Protein AF-0000000087536241 (afdb_homodimer)

Sequence (682 aa):
MSLKEIAHRAGTSVSTVSRVLNQPDYKCKNPELEARIWAAAQEISYTPNTAAQTLKSGVHQIKTTPLTFDIFLTRFPSLSQDLFFSELFESLKKELLRQQCVPGKFLTLPEVTSILKEKSSFSVTDTHADGIILLGKCPAELISTLQNHYHNIVGIDRNPTNFDYDEVICSGTTAAVTAMNYLISLGHKKIAYIGDCSYEARYIGYYQSLISHNLPLDYSNIYPTSQTREEGMKTMELILQREKLPSAIFCANDSTALGVFDCLQRHRKKGYIPSVISIDNILESEQTKPMLTTIDIPKKEMAHHAVNLLLDRIHNQHSNAVRIELPCRLIVRESCSYCGRMSLKEIAHRAGTSVSTVSRVLNQPDYKCKNPELEARIWAAAQEISYTPNTAAQTLKSGVHQIKTTPLTFDIFLTRFPSLSQDLFFSELFESLKKELLRQQCVPGKFLTLPEVTSILKEKSSFSVTDTHADGIILLGKCPAELISTLQNHYHNIVGIDRNPTNFDYDEVICSGTTAAVTAMNYLISLGHKKIAYIGDCSYEARYIGYYQSLISHNLPLDYSNIYPTSQTREEGMKTMELILQREKLPSAIFCANDSTALGVFDCLQRHRKKGYIPSVISIDNILESEQTKPMLTTIDIPKKEMAHHAVNLLLDRIHNQHSNAVRIELPCRLIVRESCSYCGR

Radius of gyration: 28.72 Å; Cα contacts (8 Å, |Δi|>4): 1240; chains: 2; bounding box: 75×73×57 Å

pLDDT: mean 86.17, std 17.1, range [31.58, 98.94]

Nearest PDB structures (foldseek):
  1dbq-assembly1_B  TM=7.922E-01  e=1.367E-19  Escherichia coli
  4rk1-assembly2_D  TM=8.302E-01  e=1.448E-18  Enterococcus faecium DO
  1jhz-assembly1_B  TM=7.918E-01  e=3.953E-19  Escherichia coli
  3jvd-assembly1_B  TM=7.959E-01  e=7.971E-14  Corynebacterium glutamicum
  3jy6-assembly1_B  TM=7.713E-01  e=1.131E-10  Levilactobacillus brevis ATCC 367

Secondary structure (DSSP, 8-state):
-HHHHHHHHHTS-HHHHHHHHH-TT---S-HHHHHHHHHHHHHTT--TTHHHHSSS--S--------EEEEEE-S-SSGGG-HHHHHHHHHHHHHHHHTT-EEEEEEEHHHHHHHHHS-S---TTS---SEEEEESPPPHHHHHHHHHH-SSEEEEESS--SSSSEEEE--HHHHHHHHHHHHHHTT---EEEEE--SS-HHHHHHHHHHHHTT----GGGEEE----HHHHHHHHHHHHTSSSPPSEEEESSHHHHHHHHHHHHHS--TT---EEEEEE--GGGGTSSSPPEEEEP-HHHHHHHHHHHHHHHHTTS--S--EEE---EEE--SS------/-HHHHHHHHHTS-HHHHHHHHH-TT---S-HHHHHHHHHHHHHTT--TTHHHHTTT--S--------EEEEEE-S-SSGGG-HHHHHHHHHHHHHHHHTT-EEEEEEEHHHHHHHHHS-S---TTS---SEEEEESPPPHHHHHHHHHH-SSEEEEESS--SSSSEEEE--HHHHHHHHHHHHHHTT---EEEEE--SS-HHHHHHHHHHHHTT----GGGEEE----HHHHHHHHHHHHTSSS--SEEEESSHHHHHHHHHHHHHS--TT---EEEEEE--GGGGTSSSPPEEEEP-HHHHHHHHHHHHHHHHTTS--S--EEE---EEE--SS------

Foldseek 3Di:
DQLVQLCVQLVHDSVLLCCLLPPPPDDDPDPSSSVSSLVSCLVVLDANPPPPVPPDDPPPPPPPRAAEEEEEEAQDPDCVQAVLSVVLVVLLCSLCNVVSHHYDHYHYNVRLVVVVVVVDPVPPPPPQGQYYEYEEDHDPVCLVVRVVRHVFYEYEYQQDDPQSAAYEHAHLLQQLLVQLVVQVVLPFQQEAEEEACPSGNNVVNPVVNCVVVVHDDDVVRYHYDSQGLCVLLVVLVVQVPDPDHGQAYEYAAVRSVNSNLVNCVVDPDPPRQHQYEYEDPRPCQCVGVQRHWYKHDPSNVSSNVRVVSRVCVSVVVDDGHYYHYDYIGTDDTDRDHRPDD/DQLVQLCVQLVHDSVLLLCLLPPPPDDDPDPSSSVSSLVSCLVVLDANPPPPVPPDDPPPPPPPRAAEEEEEEAQDPDCVQAVLSVVLVVLLCSLCNVVSHHYDHYHYNVRLVVVVVVVDPVPPPPPQGQYYEYEEDHDPVCLVVRVVRHVFYEYEYQQDDPQSAAYEHAHLLQQLLVQLVVQVVLPFQQEAEEEACPSGNNVVNPVVNCVVVVHDDDVVRYHYDSQGLCVLLVVLVVQVPDPDHGQAYEYAAVRSVNSNLVNCVVDPDPPRQHQYEYEDPRPCQCVGVQRHWYKHDPSNVSSNVRVVSRVCVSVVVDDTHYYHYDYIGTDDTDRDHRPDD

InterPro domains:
  IPR000843 LacI-type HTH domain [PF00356] (2-49)
  IPR000843 LacI-type HTH domain [PS50932] (1-57)
  IPR000843 LacI-type HTH domain [SM00354] (1-70)
  IPR000843 LacI-type HTH domain [cd01392] (4-57)
  IPR010982 Lambda repressor-like, DNA-binding domain superfamily [G3DSA:1.10.260.40] (1-62)
  IPR010982 Lambda repressor-like, DNA-binding domain superfamily [SSF47413] (2-57)
  IPR028082 Periplasmic binding protein-like I [SSF53822] (124-337)
  IPR046335 Transcriptional regulator LacI/GalR-like, sensor domain [PF13377] (181-336)

Solvent-accessible surface area (backbone atoms only — not comparable to full-atom values): 36572 Å² total; per-residue (Å²): 115,64,55,56,51,28,11,63,71,42,71,48,54,48,68,58,44,48,36,62,72,68,30,90,83,52,79,68,94,45,66,68,55,50,52,37,38,52,50,34,27,58,74,67,68,63,48,77,73,59,67,74,69,57,70,71,63,84,64,80,67,76,75,72,74,66,51,29,33,25,37,35,34,43,79,42,86,49,52,83,58,35,60,59,53,41,52,35,49,52,34,33,53,53,40,33,46,74,70,46,32,40,82,51,55,80,41,28,43,70,56,50,53,51,53,60,65,45,78,61,72,79,39,85,79,56,82,69,53,67,23,37,38,33,44,38,60,66,57,74,85,48,49,63,59,46,53,74,73,34,90,33,51,28,32,40,29,44,57,83,72,90,57,84,43,27,32,29,31,45,54,23,31,58,50,26,31,53,53,45,51,53,45,41,73,35,59,43,75,48,61,26,40,42,21,48,69,73,93,31,37,40,39,51,13,47,53,49,42,32,57,77,67,72,39,81,88,54,72,92,35,56,43,74,40,92,46,27,32,69,54,19,23,54,50,42,56,56,50,69,70,44,89,77,66,55,56,24,38,41,22,63,27,44,40,16,40,53,12,33,50,55,35,48,72,73,56,68,52,87,90,66,77,54,21,38,39,26,30,46,57,44,79,65,35,74,69,41,90,56,28,44,17,23,27,35,52,58,45,58,55,46,27,44,52,40,54,51,50,45,52,38,43,74,68,64,68,53,82,72,38,38,38,35,39,40,69,66,43,81,42,87,53,57,23,53,63,68,47,75,134,114,64,55,57,50,29,11,62,70,40,71,48,52,46,66,56,44,48,36,60,71,68,29,90,84,52,78,69,94,46,67,67,54,50,52,37,38,50,51,34,27,59,74,67,68,63,47,76,73,59,67,75,67,57,70,72,64,86,63,79,68,76,75,72,73,66,52,29,34,25,37,34,36,41,79,43,84,51,50,83,59,34,60,58,52,41,52,36,50,51,34,33,53,53,40,33,47,73,69,45,32,39,82,50,56,78,41,28,42,69,56,52,53,51,52,61,65,44,81,63,70,80,40,86,79,56,82,69,54,67,22,37,38,33,43,38,58,67,58,74,85,50,48,66,59,46,54,72,73,33,92,35,52,28,32,40,28,44,58,83,72,89,57,83,43,27,32,30,31,46,53,23,30,59,48,26,32,54,53,46,51,52,46,43,74,35,59,45,75,48,61,25,38,41,21,49,68,73,93,32,37,40,40,50,13,48,52,50,43,31,57,77,68,72,40,83,89,54,71,90,35,56,42,76,40,92,47,27,30,70,54,19,22,55,50,42,55,56,50,70,69,43,90,77,66,56,54,25,38,41,21,64,28,43,40,16,40,52,12,31,51,55,34,48,73,73,55,68,51,89,90,66,77,55,22,39,37,26,30,46,57,45,78,66,36,73,68,41,91,57,26,44,17,23,28,35,51,58,43,58,55,46,26,44,52,40,53,51,50,44,52,38,41,75,68,64,69,51,82,73,38,36,38,37,39,40,69,65,43,83,42,86,52,57,23,54,62,69,50,77,134

Organism: NCBI:txid39488

Structure (mmCIF, N/CA/C/O backbone):
data_AF-0000000087536241-model_v1
#
loop_
_entity.id
_entity.type
_entity.pdbx_description
1 polymer 'LacI family transcriptional regulator'
#
loop_
_atom_site.group_PDB
_atom_site.id
_atom_site.type_symbol
_atom_site.label_atom_id
_atom_site.label_alt_id
_atom_site.label_comp_id
_atom_site.label_asym_id
_atom_site.label_entity_id
_atom_site.label_seq_id
_atom_site.pdbx_PDB_ins_code
_atom_site.Cartn_x
_atom_site.Cartn_y
_atom_site.Cartn_z
_atom_site.occupancy
_atom_site.B_iso_or_equiv
_atom_site.auth_seq_id
_atom_site.auth_comp_id
_atom_site.auth_asym_id
_atom_site.auth_atom_id
_atom_site.pdbx_PDB_model_num
ATOM 1 N N . MET A 1 1 ? 36.094 23.672 -3.627 1 53.69 1 MET A N 1
ATOM 2 C CA . MET A 1 1 ? 35.688 24.906 -4.309 1 53.69 1 MET A CA 1
ATOM 3 C C . MET A 1 1 ? 34.25 25.266 -4.004 1 53.69 1 MET A C 1
ATOM 5 O O . MET A 1 1 ? 33.938 26.406 -3.695 1 53.69 1 MET A O 1
ATOM 9 N N . SER A 1 2 ? 33.344 24.297 -3.75 1 69.56 2 SER A N 1
ATOM 10 C CA . SER A 1 2 ? 31.906 24.594 -3.775 1 69.56 2 SER A CA 1
ATOM 11 C C . SER A 1 2 ? 31.406 25.047 -2.408 1 69.56 2 SER A C 1
ATOM 13 O O . SER A 1 2 ? 30.672 26.031 -2.307 1 69.56 2 SER A O 1
ATOM 15 N N . LEU A 1 3 ? 32.062 24.625 -1.424 1 77.56 3 LEU A N 1
ATOM 16 C CA . LEU A 1 3 ? 31.625 25.031 -0.094 1 77.56 3 LEU A CA 1
ATOM 17 C C . LEU A 1 3 ? 32.031 26.484 0.185 1 77.56 3 LEU A C 1
ATOM 19 O O . LEU A 1 3 ? 31.25 27.234 0.796 1 77.56 3 LEU A O 1
ATOM 23 N N . LYS A 1 4 ? 33.219 26.812 -0.351 1 77.81 4 LYS A N 1
ATOM 24 C CA . LYS A 1 4 ? 33.688 28.172 -0.179 1 77.81 4 LYS A CA 1
ATOM 25 C C . LYS A 1 4 ? 32.812 29.172 -0.906 1 77.81 4 LYS A C 1
ATOM 27 O O . LYS A 1 4 ? 32.562 30.266 -0.388 1 77.81 4 LYS A O 1
ATOM 32 N N . GLU A 1 5 ? 32.375 28.719 -2.012 1 78.69 5 GLU A N 1
ATOM 33 C CA . GLU A 1 5 ? 31.516 29.594 -2.785 1 78.69 5 GLU A CA 1
ATOM 34 C C . GLU A 1 5 ? 30.156 29.766 -2.107 1 78.69 5 GLU A C 1
ATOM 36 O O . GLU A 1 5 ? 29.609 30.859 -2.066 1 78.69 5 GLU A O 1
ATOM 41 N N . ILE A 1 6 ? 29.672 28.75 -1.565 1 80.69 6 ILE A N 1
ATOM 42 C CA . ILE A 1 6 ? 28.406 28.797 -0.842 1 80.69 6 ILE A CA 1
ATOM 43 C C . ILE A 1 6 ? 28.547 29.672 0.403 1 80.69 6 ILE A C 1
ATOM 45 O O . ILE A 1 6 ? 27.672 30.469 0.712 1 80.69 6 ILE A O 1
ATOM 49 N N . ALA A 1 7 ? 29.641 29.547 1.028 1 83.94 7 ALA A N 1
ATOM 50 C CA . ALA A 1 7 ? 29.922 30.344 2.229 1 83.94 7 ALA A CA 1
ATOM 51 C C . ALA A 1 7 ? 29.953 31.828 1.908 1 83.94 7 ALA A C 1
ATOM 53 O O . ALA A 1 7 ? 29.391 32.656 2.645 1 83.94 7 ALA A O 1
ATOM 54 N N . HIS A 1 8 ? 30.547 32.125 0.82 1 83.31 8 HIS A N 1
ATOM 55 C CA . HIS A 1 8 ? 30.641 33.5 0.369 1 83.31 8 HIS A CA 1
ATOM 56 C C . HIS A 1 8 ? 29.266 34.062 0.039 1 83.31 8 HIS A C 1
ATOM 58 O O . HIS A 1 8 ? 28.938 35.188 0.448 1 83.31 8 HIS A O 1
ATOM 64 N N . ARG A 1 9 ? 28.484 33.219 -0.614 1 81.06 9 ARG A N 1
ATOM 65 C CA . ARG A 1 9 ? 27.156 33.656 -1.052 1 81.06 9 ARG A CA 1
ATOM 66 C C . ARG A 1 9 ? 26.203 33.781 0.127 1 81.06 9 ARG A C 1
ATOM 68 O O . ARG A 1 9 ? 25.344 34.656 0.158 1 81.06 9 ARG A O 1
ATOM 75 N N . ALA A 1 10 ? 26.359 32.938 1.102 1 82.12 10 ALA A N 1
ATOM 76 C CA . ALA A 1 10 ? 25.469 32.906 2.258 1 82.12 10 ALA A CA 1
ATOM 77 C C . ALA A 1 10 ? 25.969 33.781 3.383 1 82.12 10 ALA A C 1
ATOM 79 O O . ALA A 1 10 ? 25.25 34.031 4.359 1 82.12 10 ALA A O 1
ATOM 80 N N . GLY A 1 11 ? 27.172 34.281 3.258 1 84.19 11 GLY A N 1
ATOM 81 C CA . GLY A 1 11 ? 27.75 35.188 4.234 1 84.19 11 GLY A CA 1
ATOM 82 C C . GLY A 1 11 ? 28.125 34.531 5.539 1 84.19 11 GLY A C 1
ATOM 83 O O . GLY A 1 11 ? 27.875 35.062 6.617 1 84.19 11 GLY A O 1
ATOM 84 N N . THR A 1 12 ? 28.5 33.344 5.402 1 84.44 12 THR A N 1
ATOM 85 C CA . THR A 1 12 ? 28.875 32.625 6.609 1 84.44 12 THR A CA 1
ATOM 86 C C . THR A 1 12 ? 30.156 31.828 6.395 1 84.44 12 THR A C 1
ATOM 88 O O . THR A 1 12 ? 30.75 31.875 5.312 1 84.44 12 THR A O 1
ATOM 91 N N . SER A 1 13 ? 30.672 31.188 7.445 1 84.06 13 SER A N 1
ATOM 92 C CA . SER A 1 13 ? 31.922 30.438 7.371 1 84.06 13 SER A CA 1
ATOM 93 C C . SER A 1 13 ? 31.734 29.125 6.617 1 84.06 13 SER A C 1
ATOM 95 O O . SER A 1 13 ? 30.625 28.578 6.574 1 84.06 13 SER A O 1
ATOM 97 N N . VAL A 1 14 ? 32.781 28.609 6.004 1 81.94 14 VAL A N 1
ATOM 98 C CA . VAL A 1 14 ? 32.781 27.344 5.301 1 81.94 14 VAL A CA 1
ATOM 99 C C . VAL A 1 14 ? 32.438 26.219 6.266 1 81.94 14 VAL A C 1
ATOM 101 O O . VAL A 1 14 ? 31.734 25.266 5.891 1 81.94 14 VAL A O 1
ATOM 104 N N . SER A 1 15 ? 32.75 26.375 7.465 1 81.44 15 SER A N 1
ATOM 105 C CA . SER A 1 15 ? 32.469 25.375 8.477 1 81.44 15 SER A CA 1
ATOM 106 C C . SER A 1 15 ? 30.969 25.266 8.766 1 81.44 15 SER A C 1
ATOM 108 O O . SER A 1 15 ? 30.422 24.172 8.898 1 81.44 15 SER A O 1
ATOM 110 N N . THR A 1 16 ? 30.344 26.391 8.828 1 81.06 16 THR A N 1
ATOM 111 C CA . THR A 1 16 ? 28.906 26.422 9.078 1 81.06 16 THR A CA 1
ATOM 112 C C . THR A 1 16 ? 28.141 25.812 7.902 1 81.06 16 THR A C 1
ATOM 114 O O . THR A 1 16 ? 27.203 25.047 8.102 1 81.06 16 THR A O 1
ATOM 117 N N . VAL A 1 17 ? 28.625 26.141 6.707 1 79.44 17 VAL A N 1
ATOM 118 C CA . VAL A 1 17 ? 28 25.609 5.492 1 79.44 17 VAL A CA 1
ATOM 119 C C . VAL A 1 17 ? 28.156 24.094 5.449 1 79.44 17 VAL A C 1
ATOM 121 O O . VAL A 1 17 ? 27.203 23.375 5.16 1 79.44 17 VAL A O 1
ATOM 124 N N . SER A 1 18 ? 29.266 23.625 5.758 1 77.69 18 SER A N 1
ATOM 125 C CA . SER A 1 18 ? 29.547 22.188 5.746 1 77.69 18 SER A CA 1
ATOM 126 C C . SER A 1 18 ? 28.656 21.453 6.746 1 77.69 18 SER A C 1
ATOM 128 O O . SER A 1 18 ? 28.109 20.391 6.434 1 77.69 18 SER A O 1
ATOM 130 N N . ARG A 1 19 ? 28.5 22.062 7.855 1 76.38 19 ARG A N 1
ATOM 131 C CA . ARG A 1 19 ? 27.688 21.438 8.891 1 76.38 19 ARG A CA 1
ATOM 132 C C . ARG A 1 19 ? 26.219 21.391 8.484 1 76.38 19 ARG A C 1
ATOM 134 O O . ARG A 1 19 ? 25.547 20.359 8.664 1 76.38 19 ARG A O 1
ATOM 141 N N . VAL A 1 20 ? 25.797 22.469 7.996 1 75.44 20 VAL A N 1
ATOM 142 C CA . VAL A 1 20 ? 24.406 22.594 7.617 1 75.44 20 VAL A CA 1
ATOM 143 C C . VAL A 1 20 ? 24.078 21.625 6.48 1 75.44 20 VAL A C 1
ATOM 145 O O . VAL A 1 20 ? 23.031 20.984 6.473 1 75.44 20 VAL A O 1
ATOM 148 N N . LEU A 1 21 ? 25.031 21.5 5.555 1 72.19 21 LEU A N 1
ATOM 149 C CA . LEU A 1 21 ? 24.766 20.75 4.328 1 72.19 21 LEU A CA 1
ATOM 150 C C . LEU A 1 21 ? 25.094 19.266 4.508 1 72.19 21 LEU A C 1
ATOM 152 O O . LEU A 1 21 ? 24.484 18.422 3.865 1 72.19 21 LEU A O 1
ATOM 156 N N . ASN A 1 22 ? 26.047 18.938 5.422 1 65 22 ASN A N 1
ATOM 157 C CA . ASN A 1 22 ? 26.578 17.578 5.438 1 65 22 ASN A CA 1
ATOM 158 C C . ASN A 1 22 ? 26.234 16.859 6.738 1 65 22 ASN A C 1
ATOM 160 O O . ASN A 1 22 ? 26.484 15.648 6.871 1 65 22 ASN A O 1
ATOM 164 N N . GLN A 1 23 ? 25.766 17.578 7.656 1 59.31 23 GLN A N 1
ATOM 165 C CA . GLN A 1 23 ? 25.406 16.969 8.93 1 59.31 23 GLN A CA 1
ATOM 166 C C . GLN A 1 23 ? 23.906 17.094 9.188 1 59.31 23 GLN A C 1
ATOM 168 O O . GLN A 1 23 ? 23.438 18.141 9.633 1 59.31 23 GLN A O 1
ATOM 173 N N . PRO A 1 24 ? 23.234 16.016 8.883 1 55.81 24 PRO A N 1
ATOM 174 C CA . PRO A 1 24 ? 21.766 16.062 8.984 1 55.81 24 PRO A CA 1
ATOM 175 C C . PRO A 1 24 ? 21.297 16.406 10.391 1 55.81 24 PRO A C 1
ATOM 177 O O . PRO A 1 24 ? 20.219 16.984 10.555 1 55.81 24 PRO A O 1
ATOM 180 N N . ASP A 1 25 ? 22.094 16.156 11.297 1 58.22 25 ASP A N 1
ATOM 181 C CA . ASP A 1 25 ? 21.703 16.375 12.688 1 58.22 25 ASP A CA 1
ATOM 182 C C . ASP A 1 25 ? 22.125 17.766 13.164 1 58.22 25 ASP A C 1
ATOM 184 O O . ASP A 1 25 ? 21.844 18.141 14.312 1 58.22 25 ASP A O 1
ATOM 188 N N . TYR A 1 26 ? 22.75 18.547 12.359 1 64.06 26 TYR A N 1
ATOM 189 C CA . TYR A 1 26 ? 23.188 19.891 12.766 1 64.06 26 TYR A CA 1
ATOM 190 C C . TYR A 1 26 ? 22.031 20.875 12.703 1 64.06 26 TYR A C 1
ATOM 192 O O . TYR A 1 26 ? 21.375 21 11.672 1 64.06 26 TYR A O 1
ATOM 200 N N . LYS A 1 27 ? 21.688 21.422 13.836 1 61.72 27 LYS A N 1
ATOM 201 C CA . LYS A 1 27 ? 20.703 22.5 13.922 1 61.72 27 LYS A CA 1
ATOM 202 C C . LYS A 1 27 ? 21.391 23.859 13.867 1 61.72 27 LYS A C 1
ATOM 204 O O . LYS A 1 27 ? 22.109 24.25 14.789 1 61.72 27 LYS A O 1
ATOM 209 N N . CYS A 1 28 ? 21.125 24.641 12.742 1 66.44 28 CYS A N 1
ATOM 210 C CA . CYS A 1 28 ? 21.656 26 12.602 1 66.44 28 CYS A CA 1
ATOM 211 C C . CYS A 1 28 ? 20.922 26.969 13.531 1 66.44 28 CYS A C 1
ATOM 213 O O . CYS A 1 28 ? 19.688 26.938 13.617 1 66.44 28 CYS A O 1
ATOM 215 N N . LYS A 1 29 ? 21.484 27.719 14.422 1 72.19 29 LYS A N 1
ATOM 216 C CA . LYS A 1 29 ? 20.969 28.641 15.422 1 72.19 29 LYS A CA 1
ATOM 217 C C . LYS A 1 29 ? 20.078 29.703 14.773 1 72.19 29 LYS A C 1
ATOM 219 O O . LYS A 1 29 ? 19.156 30.219 15.406 1 72.19 29 LYS A O 1
ATOM 224 N N . ASN A 1 30 ? 20.391 29.984 13.438 1 71.75 30 ASN A N 1
ATOM 225 C CA . ASN A 1 30 ? 19.672 31 12.688 1 71.75 30 ASN A CA 1
ATOM 226 C C . ASN A 1 30 ? 18.969 30.406 11.469 1 71.75 30 ASN A C 1
ATOM 228 O O . ASN A 1 30 ? 19.625 30.078 10.469 1 71.75 30 ASN A O 1
ATOM 232 N N . PRO A 1 31 ? 17.672 30.25 11.555 1 74.44 31 PRO A N 1
ATOM 233 C CA . PRO A 1 31 ? 16.922 29.641 10.461 1 74.44 31 PRO A CA 1
ATOM 234 C C . PRO A 1 31 ? 17.078 30.406 9.148 1 74.44 31 PRO A C 1
ATOM 236 O O . PRO A 1 31 ? 17.094 29.812 8.07 1 74.44 31 PRO A O 1
ATOM 239 N N . GLU A 1 32 ? 17.219 31.703 9.273 1 76.25 32 GLU A N 1
ATOM 240 C CA . GLU A 1 32 ? 17.406 32.5 8.078 1 76.25 32 GLU A CA 1
ATOM 241 C C . GLU A 1 32 ? 18.719 32.188 7.379 1 76.25 32 GLU A C 1
ATOM 243 O O . GLU A 1 32 ? 18.781 32.125 6.148 1 76.25 32 GLU A O 1
ATOM 248 N N . LEU A 1 33 ? 19.75 32 8.141 1 80.56 33 LEU A N 1
ATOM 249 C CA . LEU A 1 33 ? 21.047 31.625 7.59 1 80.56 33 LEU A CA 1
ATOM 250 C C . LEU A 1 33 ? 20.984 30.25 6.922 1 80.56 33 LEU A C 1
ATOM 252 O O . LEU A 1 33 ? 21.531 30.062 5.836 1 80.56 33 LEU A O 1
ATOM 256 N N . GLU A 1 34 ? 20.328 29.312 7.488 1 78.5 34 GLU A N 1
ATOM 257 C CA . GLU A 1 34 ? 20.156 27.984 6.918 1 78.5 34 GLU A CA 1
ATOM 258 C C . GLU A 1 34 ? 19.469 28.031 5.562 1 78.5 34 GLU A C 1
ATOM 260 O O . GLU A 1 34 ? 19.906 27.391 4.609 1 78.5 34 GLU A O 1
ATOM 265 N N . ALA A 1 35 ? 18.469 28.844 5.551 1 76.44 35 ALA A N 1
ATOM 266 C CA . ALA A 1 35 ? 17.734 29.031 4.297 1 76.44 35 ALA A CA 1
ATOM 267 C C . ALA A 1 35 ? 18.641 29.641 3.223 1 76.44 35 ALA A C 1
ATOM 269 O O . ALA A 1 35 ? 18.594 29.219 2.062 1 76.44 35 ALA A O 1
ATOM 270 N N . ARG A 1 36 ? 19.438 30.594 3.594 1 79.62 36 ARG A N 1
ATOM 271 C CA . ARG A 1 36 ? 20.359 31.234 2.654 1 79.62 36 ARG A CA 1
ATOM 272 C C . ARG A 1 36 ? 21.391 30.234 2.15 1 79.62 36 ARG A C 1
ATOM 274 O O . ARG A 1 36 ? 21.766 30.25 0.974 1 79.62 36 ARG A O 1
ATOM 281 N N . ILE A 1 37 ? 21.812 29.406 3.035 1 78.19 37 ILE A N 1
ATOM 282 C CA . ILE A 1 37 ? 22.812 28.391 2.684 1 78.19 37 ILE A CA 1
ATOM 283 C C . ILE A 1 37 ? 22.219 27.406 1.675 1 78.19 37 ILE A C 1
ATOM 285 O O . ILE A 1 37 ? 22.844 27.125 0.645 1 78.19 37 ILE A O 1
ATOM 289 N N . TRP A 1 38 ? 21.078 27.031 1.956 1 75.06 38 TRP A N 1
ATOM 290 C CA . TRP A 1 38 ? 20.422 26.078 1.056 1 75.06 38 TRP A CA 1
ATOM 291 C C . TRP A 1 38 ? 20.094 26.734 -0.282 1 75.06 38 TRP A C 1
ATOM 293 O O . TRP A 1 38 ? 20.266 26.125 -1.339 1 75.06 38 TRP A O 1
ATOM 303 N N . ALA A 1 39 ? 19.703 27.969 -0.292 1 72.38 39 ALA A N 1
ATOM 304 C CA . ALA A 1 39 ? 19.453 28.734 -1.512 1 72.38 39 ALA A CA 1
ATOM 305 C C . ALA A 1 39 ? 20.734 28.875 -2.342 1 72.38 39 ALA A C 1
ATOM 307 O O . ALA A 1 39 ? 20.703 28.688 -3.562 1 72.38 39 ALA A O 1
ATOM 308 N N . ALA A 1 40 ? 21.781 29.188 -1.711 1 73.25 40 ALA A N 1
ATOM 309 C CA . ALA A 1 40 ? 23.062 29.328 -2.379 1 73.25 40 ALA A CA 1
ATOM 310 C C . ALA A 1 40 ? 23.531 28 -2.947 1 73.25 40 ALA A C 1
ATOM 312 O O . ALA A 1 40 ? 24.078 27.938 -4.055 1 73.25 40 ALA A O 1
ATOM 313 N N . ALA A 1 41 ? 23.297 27 -2.207 1 70.38 41 ALA A N 1
ATOM 314 C CA . ALA A 1 41 ? 23.688 25.656 -2.646 1 70.38 41 ALA A CA 1
ATOM 315 C C . ALA A 1 41 ? 22.891 25.234 -3.885 1 70.38 41 ALA A C 1
ATOM 317 O O . ALA A 1 41 ? 23.453 24.656 -4.82 1 70.38 41 ALA A O 1
ATOM 318 N N . GLN A 1 42 ? 21.688 25.625 -3.857 1 64.69 42 GLN A N 1
ATOM 319 C CA . GLN A 1 42 ? 20.797 25.344 -4.984 1 64.69 42 GLN A CA 1
ATOM 320 C C . GLN A 1 42 ? 21.25 26.109 -6.23 1 64.69 42 GLN A C 1
ATOM 322 O O . GLN A 1 42 ? 21.234 25.562 -7.336 1 64.69 42 GLN A O 1
ATOM 327 N N . GLU A 1 43 ? 21.609 27.25 -6.016 1 64.44 43 GLU A N 1
ATOM 328 C CA . GLU A 1 43 ? 22.016 28.141 -7.113 1 64.44 43 GLU A CA 1
ATOM 329 C C . GLU A 1 43 ? 23.266 27.609 -7.816 1 64.44 43 GLU A C 1
ATOM 331 O O . GLU A 1 43 ? 23.406 27.75 -9.031 1 64.44 43 GLU A O 1
ATOM 336 N N . ILE A 1 44 ? 24.156 26.938 -7.004 1 60.59 44 ILE A N 1
ATOM 337 C CA . ILE A 1 44 ? 25.391 26.484 -7.633 1 60.59 44 ILE A CA 1
ATOM 338 C C . ILE A 1 44 ? 25.328 24.984 -7.852 1 60.59 44 ILE A C 1
ATOM 340 O O . ILE A 1 44 ? 26.344 24.359 -8.18 1 60.59 44 ILE A O 1
ATOM 344 N N . SER A 1 45 ? 24.188 24.438 -7.711 1 58.19 45 SER A N 1
ATOM 345 C CA . SER A 1 45 ? 23.969 23 -7.875 1 58.19 45 SER A CA 1
ATOM 346 C C . SER A 1 45 ? 24.969 22.188 -7.059 1 58.19 45 SER A C 1
ATOM 348 O O . SER A 1 45 ? 25.578 21.25 -7.578 1 58.19 45 SER A O 1
ATOM 350 N N . TYR A 1 46 ? 25.266 22.594 -5.75 1 56.03 46 TYR A N 1
ATOM 351 C CA . TYR A 1 46 ? 26.203 21.938 -4.848 1 56.03 46 TYR A CA 1
ATOM 352 C C . TYR A 1 46 ? 25.625 20.625 -4.32 1 56.03 46 TYR A C 1
ATOM 354 O O . TYR A 1 46 ? 24.469 20.578 -3.906 1 56.03 46 TYR A O 1
ATOM 362 N N . THR A 1 47 ? 26.344 19.594 -4.559 1 54.56 47 THR A N 1
ATOM 363 C CA . THR A 1 47 ? 26.062 18.328 -3.896 1 54.56 47 THR A CA 1
ATOM 364 C C . THR A 1 47 ? 27.172 18 -2.896 1 54.56 47 THR A C 1
ATOM 366 O O . THR A 1 47 ? 28.359 18.125 -3.203 1 54.56 47 THR A O 1
ATOM 369 N N . PRO A 1 48 ? 27.016 17.719 -1.59 1 45.53 48 PRO A N 1
ATOM 370 C CA . PRO A 1 48 ? 28.062 17.469 -0.595 1 45.53 48 PRO A CA 1
ATOM 371 C C . PRO A 1 48 ? 29.172 16.547 -1.105 1 45.53 48 PRO A C 1
ATOM 373 O O . PRO A 1 48 ? 30.344 16.75 -0.813 1 45.53 48 PRO A O 1
ATOM 376 N N . ASN A 1 49 ? 29.047 15.383 -1.447 1 43.75 49 ASN A N 1
ATOM 377 C CA . ASN A 1 49 ? 30.125 14.414 -1.68 1 43.75 49 ASN A CA 1
ATOM 378 C C . ASN A 1 49 ? 30.891 14.727 -2.955 1 43.75 49 ASN A C 1
ATOM 380 O O . ASN A 1 49 ? 31.812 13.984 -3.332 1 43.75 49 ASN A O 1
ATOM 384 N N . THR A 1 50 ? 30.469 15.586 -3.709 1 38.72 50 THR A N 1
ATOM 385 C CA . THR A 1 50 ? 31.188 15.656 -4.977 1 38.72 50 THR A CA 1
ATOM 386 C C . THR A 1 50 ? 32.594 16.188 -4.773 1 38.72 50 THR A C 1
ATOM 388 O O . THR A 1 50 ? 33.438 16.047 -5.652 1 38.72 50 THR A O 1
ATOM 391 N N . ALA A 1 51 ? 32.938 17.047 -3.842 1 36.72 51 ALA A N 1
ATOM 392 C CA . ALA A 1 51 ? 34.219 17.734 -3.855 1 36.72 51 ALA A CA 1
ATOM 393 C C . ALA A 1 51 ? 35.344 16.766 -3.598 1 36.72 51 ALA A C 1
ATOM 395 O O . ALA A 1 51 ? 36.469 16.969 -4.09 1 36.72 51 ALA A O 1
ATOM 396 N N . ALA A 1 52 ? 35.25 15.906 -2.58 1 35.19 52 ALA A N 1
ATOM 397 C CA . ALA A 1 52 ? 36.438 15.188 -2.139 1 35.19 52 ALA A CA 1
ATOM 398 C C . ALA A 1 52 ? 36.844 14.148 -3.166 1 35.19 52 ALA A C 1
ATOM 400 O O . ALA A 1 52 ? 38.031 13.758 -3.223 1 35.19 52 ALA A O 1
ATOM 401 N N . GLN A 1 53 ? 35.781 13.516 -3.838 1 33.56 53 GLN A N 1
ATOM 402 C CA . GLN A 1 53 ? 36.281 12.367 -4.613 1 33.56 53 GLN A CA 1
ATOM 403 C C . GLN A 1 53 ? 36.875 12.82 -5.938 1 33.56 53 GLN A C 1
ATOM 405 O O . GLN A 1 53 ? 37.375 12 -6.703 1 33.56 53 GLN A O 1
ATOM 410 N N . THR A 1 54 ? 36.75 14.062 -6.336 1 33.94 54 THR A N 1
ATOM 411 C CA . THR A 1 54 ? 37.281 14.414 -7.656 1 33.94 54 THR A CA 1
ATOM 412 C C . THR A 1 54 ? 38.781 14.422 -7.66 1 33.94 54 THR A C 1
ATOM 414 O O . THR A 1 54 ? 39.406 14.359 -8.719 1 33.94 54 THR A O 1
ATOM 417 N N . LEU A 1 55 ? 39.406 14.812 -6.629 1 31.58 55 LEU A N 1
ATOM 418 C CA . LEU A 1 55 ? 40.812 15.156 -6.883 1 31.58 55 LEU A CA 1
ATOM 419 C C . LEU A 1 55 ? 41.625 13.914 -7.227 1 31.58 55 LEU A C 1
ATOM 421 O O . LEU A 1 55 ? 42.688 14.016 -7.828 1 31.58 55 LEU A O 1
ATOM 425 N N . LYS A 1 56 ? 41.531 12.828 -6.488 1 32.91 56 LYS A N 1
ATOM 426 C CA . LYS A 1 56 ? 42.656 11.945 -6.656 1 32.91 56 LYS A CA 1
ATOM 427 C C . LYS A 1 56 ? 42.656 11.297 -8.039 1 32.91 56 LYS A C 1
ATOM 429 O O . LYS A 1 56 ? 43.719 11.008 -8.602 1 32.91 56 LYS A O 1
ATOM 434 N N . SER A 1 57 ? 41.719 10.289 -8.383 1 32.66 57 SER A N 1
ATOM 435 C CA . SER A 1 57 ? 42 9.445 -9.539 1 32.66 57 SER A CA 1
ATOM 436 C C . SER A 1 57 ? 41.75 10.188 -10.844 1 32.66 57 SER A C 1
ATOM 438 O O . SER A 1 57 ? 40.875 11.07 -10.898 1 32.66 57 SER A O 1
ATOM 440 N N . GLY A 1 58 ? 42.688 10.594 -11.719 1 33.44 58 GLY A N 1
ATOM 441 C CA . GLY A 1 58 ? 42.75 10.984 -13.117 1 33.44 58 GLY A CA 1
ATOM 442 C C . GLY A 1 58 ? 41.531 10.516 -13.914 1 33.44 58 GLY A C 1
ATOM 443 O O . GLY A 1 58 ? 41.562 10.547 -15.141 1 33.44 58 GLY A O 1
ATOM 444 N N . VAL A 1 59 ? 40.938 9.406 -13.523 1 32.06 59 VAL A N 1
ATOM 445 C CA . VAL A 1 59 ? 39.844 8.93 -14.352 1 32.06 59 VAL A CA 1
ATOM 446 C C . VAL A 1 59 ? 38.812 10.039 -14.555 1 32.06 59 VAL A C 1
ATOM 448 O O . VAL A 1 59 ? 38.5 10.789 -13.625 1 32.06 59 VAL A O 1
ATOM 451 N N . HIS A 1 60 ? 38.625 10.484 -15.883 1 32.81 60 HIS A N 1
ATOM 452 C CA . HIS A 1 60 ? 37.594 11.383 -16.344 1 32.81 60 HIS A CA 1
ATOM 453 C C . HIS A 1 60 ? 36.344 11.289 -15.461 1 32.81 60 HIS A C 1
ATOM 455 O O . HIS A 1 60 ? 35.812 10.195 -15.258 1 32.81 60 HIS A O 1
ATOM 461 N N . GLN A 1 61 ? 36.25 11.938 -14.5 1 35.78 61 GLN A N 1
ATOM 462 C CA . GLN A 1 61 ? 35.094 12.172 -13.656 1 35.78 61 GLN A CA 1
ATOM 463 C C . GLN A 1 61 ? 33.844 12.352 -14.508 1 35.78 61 GLN A C 1
ATOM 465 O O . GLN A 1 61 ? 33.688 13.344 -15.227 1 35.78 61 GLN A O 1
ATOM 470 N N . ILE A 1 62 ? 33.406 11.375 -15.359 1 33.22 62 ILE A N 1
ATOM 471 C CA . ILE A 1 62 ? 32.094 11.602 -15.953 1 33.22 62 ILE A CA 1
ATOM 472 C C . ILE A 1 62 ? 31.25 12.438 -15 1 33.22 62 ILE A C 1
ATOM 474 O O . ILE A 1 62 ? 30.984 12.023 -13.867 1 33.22 62 ILE A O 1
ATOM 478 N N . LYS A 1 63 ? 31.406 13.719 -15.016 1 38.75 63 LYS A N 1
ATOM 479 C CA . LYS A 1 63 ? 30.578 14.727 -14.367 1 38.75 63 LYS A CA 1
ATOM 480 C C . LYS A 1 63 ? 29.109 14.297 -14.336 1 38.75 63 LYS A C 1
ATOM 482 O O . LYS A 1 63 ? 28.406 14.398 -15.336 1 38.75 63 LYS A O 1
ATOM 487 N N . THR A 1 64 ? 28.641 13.172 -13.766 1 52.16 64 THR A N 1
ATOM 488 C CA . THR A 1 64 ? 27.219 12.836 -13.773 1 52.16 64 THR A CA 1
ATOM 489 C C . THR A 1 64 ? 26.391 13.984 -13.203 1 52.16 64 THR A C 1
ATOM 491 O O . THR A 1 64 ? 26.656 14.453 -12.094 1 52.16 64 THR A O 1
ATOM 494 N N . THR A 1 65 ? 25.875 14.961 -14.039 1 63.28 65 THR A N 1
ATOM 495 C CA . THR A 1 65 ? 24.953 16.016 -13.648 1 63.28 65 THR A CA 1
ATOM 496 C C . THR A 1 65 ? 23.938 15.516 -12.617 1 63.28 65 THR A C 1
ATOM 498 O O . THR A 1 65 ? 23.359 14.445 -12.789 1 63.28 65 THR A O 1
ATOM 501 N N . PRO A 1 66 ? 24.047 16.203 -11.406 1 84.25 66 PRO A N 1
ATOM 502 C CA . PRO A 1 66 ? 23.078 15.758 -10.391 1 84.25 66 PRO A CA 1
ATOM 503 C C . PRO A 1 66 ? 21.656 15.711 -10.922 1 84.25 66 PRO A C 1
ATOM 505 O O . PRO A 1 66 ? 21.281 16.5 -11.789 1 84.25 66 PRO A O 1
ATOM 508 N N . LEU A 1 67 ? 20.938 14.742 -10.555 1 91.38 67 LEU A N 1
ATOM 509 C CA . LEU A 1 67 ? 19.531 14.609 -10.906 1 91.38 67 LEU A CA 1
ATOM 510 C C . LEU A 1 67 ? 18.703 15.742 -10.297 1 91.38 67 LEU A C 1
ATOM 512 O O . LEU A 1 67 ? 18.953 16.141 -9.156 1 91.38 67 LEU A O 1
ATOM 516 N N . THR A 1 68 ? 17.797 16.312 -11.078 1 92.19 68 THR A N 1
ATOM 517 C CA . THR A 1 68 ? 16.938 17.406 -10.656 1 92.19 68 THR A CA 1
ATOM 518 C C . THR A 1 68 ? 15.477 16.953 -10.602 1 92.19 68 THR A C 1
ATOM 520 O O . THR A 1 68 ? 14.984 16.328 -11.539 1 92.19 68 THR A O 1
ATOM 523 N N . PHE A 1 69 ? 14.82 17.297 -9.484 1 94.75 69 PHE A N 1
ATOM 524 C CA . PHE A 1 69 ? 13.43 16.906 -9.312 1 94.75 69 PHE A CA 1
ATOM 525 C C . PHE A 1 69 ? 12.547 18.125 -9.07 1 94.75 69 PHE A C 1
ATOM 527 O O . PHE A 1 69 ? 12.789 18.891 -8.141 1 94.75 69 PHE A O 1
ATOM 534 N N . ASP A 1 70 ? 11.508 18.312 -9.93 1 93.38 70 ASP A N 1
ATOM 535 C CA . ASP A 1 70 ? 10.492 19.328 -9.68 1 93.38 70 ASP A CA 1
ATOM 536 C C . ASP A 1 70 ? 9.523 18.875 -8.594 1 93.38 70 ASP A C 1
ATOM 538 O O . ASP A 1 70 ? 9.367 17.688 -8.344 1 93.38 70 ASP A O 1
ATOM 542 N N . ILE A 1 71 ? 8.969 19.844 -7.883 1 94.81 71 ILE A N 1
ATOM 543 C CA . ILE A 1 71 ? 7.98 19.578 -6.84 1 94.81 71 ILE A CA 1
ATOM 544 C C . ILE A 1 71 ? 6.691 20.344 -7.152 1 94.81 71 ILE A C 1
ATOM 546 O O . ILE A 1 71 ? 6.719 21.547 -7.414 1 94.81 71 ILE A O 1
ATOM 550 N N . PHE A 1 72 ? 5.57 19.625 -7.137 1 93.81 72 PHE A N 1
ATOM 551 C CA . PHE A 1 72 ? 4.273 20.203 -7.477 1 93.81 72 PHE A CA 1
ATOM 552 C C . PHE A 1 72 ? 3.32 20.109 -6.293 1 93.81 72 PHE A C 1
ATOM 554 O O . PHE A 1 72 ? 2.918 19.031 -5.887 1 93.81 72 PHE A O 1
ATOM 561 N N . LEU A 1 73 ? 2.984 21.219 -5.691 1 94 73 LEU A N 1
ATOM 562 C CA . LEU A 1 73 ? 1.941 21.312 -4.676 1 94 73 LEU A CA 1
ATOM 563 C C . LEU A 1 73 ? 0.558 21.344 -5.316 1 94 73 LEU A C 1
ATOM 565 O O . LEU A 1 73 ? 0.165 22.344 -5.922 1 94 73 LEU A O 1
ATOM 569 N N . THR A 1 74 ? -0.223 20.359 -5.117 1 91.06 74 THR A N 1
ATOM 570 C CA . THR A 1 74 ? -1.392 20.109 -5.957 1 91.06 74 THR A CA 1
ATOM 571 C C . THR A 1 74 ? -2.645 20.719 -5.328 1 91.06 74 THR A C 1
ATOM 573 O O . THR A 1 74 ? -3.707 20.734 -5.953 1 91.06 74 THR A O 1
ATOM 576 N N . ARG A 1 75 ? -2.615 21.266 -4.133 1 83.38 75 ARG A N 1
ATOM 577 C CA . ARG A 1 75 ? -3.842 21.625 -3.428 1 83.38 75 ARG A CA 1
ATOM 578 C C . ARG A 1 75 ? -3.896 23.141 -3.166 1 83.38 75 ARG A C 1
ATOM 580 O O . ARG A 1 75 ? -4.98 23.719 -3.092 1 83.38 75 ARG A O 1
ATOM 587 N N . PHE A 1 76 ? -2.801 23.734 -2.865 1 81.62 76 PHE A N 1
ATOM 588 C CA . PHE A 1 76 ? -2.771 25.109 -2.383 1 81.62 76 PHE A CA 1
ATOM 589 C C . PHE A 1 76 ? -1.893 25.984 -3.275 1 81.62 76 PHE A C 1
ATOM 591 O O . PHE A 1 76 ? -1.026 25.469 -3.988 1 81.62 76 PHE A O 1
ATOM 598 N N . PRO A 1 77 ? -2.215 27.219 -3.252 1 80.44 77 PRO A N 1
ATOM 599 C CA . PRO A 1 77 ? -1.367 28.125 -4.023 1 80.44 77 PRO A CA 1
ATOM 600 C C . PRO A 1 77 ? -0.019 28.391 -3.352 1 80.44 77 PRO A C 1
ATOM 602 O O . PRO A 1 77 ? 0.897 28.922 -3.984 1 80.44 77 PRO A O 1
ATOM 605 N N . SER A 1 78 ? 0.042 28.016 -2.092 1 84.44 78 SER A N 1
ATOM 606 C CA . SER A 1 78 ? 1.304 28.188 -1.382 1 84.44 78 SER A CA 1
ATOM 607 C C . SER A 1 78 ? 1.429 27.203 -0.221 1 84.44 78 SER A C 1
ATOM 609 O O . SER A 1 78 ? 0.428 26.656 0.243 1 84.44 78 SER A O 1
ATOM 611 N N . LEU A 1 79 ? 2.631 27.031 0.248 1 86.12 79 LEU A N 1
ATOM 612 C CA . LEU A 1 79 ? 2.928 26.125 1.344 1 86.12 79 LEU A CA 1
ATOM 613 C C . LEU A 1 79 ? 2.404 26.672 2.668 1 86.12 79 LEU A C 1
ATOM 615 O O . LEU A 1 79 ? 2.219 25.922 3.625 1 86.12 79 LEU A O 1
ATOM 619 N N . SER A 1 80 ? 2.119 27.938 2.723 1 83.31 80 SER A N 1
ATOM 620 C CA . SER A 1 80 ? 1.751 28.594 3.973 1 83.31 80 SER A CA 1
ATOM 621 C C . SER A 1 80 ? 0.311 28.281 4.363 1 83.31 80 SER A C 1
ATOM 623 O O . SER A 1 80 ? -0.084 28.469 5.512 1 83.31 80 SER A O 1
ATOM 625 N N . GLN A 1 81 ? -0.432 27.812 3.471 1 84.94 81 GLN A N 1
ATOM 626 C CA . GLN A 1 81 ? -1.848 27.562 3.717 1 84.94 81 GLN A CA 1
ATOM 627 C C . GLN A 1 81 ? -2.047 26.297 4.551 1 84.94 81 GLN A C 1
ATOM 629 O O . GLN A 1 81 ? -3.086 26.125 5.191 1 84.94 81 GLN A O 1
ATOM 634 N N . ASP A 1 82 ? -1.12 25.438 4.5 1 88.31 82 ASP A N 1
ATOM 635 C CA . ASP A 1 82 ? -1.146 24.203 5.285 1 88.31 82 ASP A CA 1
ATOM 636 C C . ASP A 1 82 ? 0.255 23.828 5.762 1 88.31 82 ASP A C 1
ATOM 638 O O . ASP A 1 82 ? 1.095 23.406 4.965 1 88.31 82 ASP A O 1
ATOM 642 N N . LEU A 1 83 ? 0.394 23.906 7.055 1 93.06 83 LEU A N 1
ATOM 643 C CA . LEU A 1 83 ? 1.704 23.719 7.668 1 93.06 83 LEU A CA 1
ATOM 644 C C . LEU A 1 83 ? 2.199 22.297 7.469 1 93.06 83 LEU A C 1
ATOM 646 O O . LEU A 1 83 ? 3.404 22.031 7.527 1 93.06 83 LEU A O 1
ATOM 650 N N . PHE A 1 84 ? 1.318 21.422 7.258 1 95.88 84 PHE A N 1
ATOM 651 C CA . PHE A 1 84 ? 1.713 20.047 6.961 1 95.88 84 PHE A CA 1
ATOM 652 C C . PHE A 1 84 ? 2.619 20 5.734 1 95.88 84 PHE A C 1
ATOM 654 O O . PHE A 1 84 ? 3.666 19.344 5.758 1 95.88 84 PHE A O 1
ATOM 661 N N . PHE A 1 85 ? 2.232 20.688 4.695 1 95.38 85 PHE A N 1
ATOM 662 C CA . PHE A 1 85 ? 2.969 20.641 3.438 1 95.38 85 PHE A CA 1
ATOM 663 C C . PHE A 1 85 ? 4.289 21.406 3.559 1 95.38 85 PHE A C 1
ATOM 665 O O . PHE A 1 85 ? 5.273 21.047 2.91 1 95.38 85 PHE A O 1
ATOM 672 N N . SER A 1 86 ? 4.281 22.406 4.371 1 94.38 86 SER A N 1
ATOM 673 C CA . SER A 1 86 ? 5.543 23.078 4.645 1 94.38 86 SER A CA 1
ATOM 674 C C . SER A 1 86 ? 6.559 22.125 5.27 1 94.38 86 SER A C 1
ATOM 676 O O . SER A 1 86 ? 7.715 22.078 4.844 1 94.38 86 SER A O 1
ATOM 678 N N . GLU A 1 87 ? 6.098 21.391 6.266 1 96.88 87 GLU A N 1
ATOM 679 C CA . GLU A 1 87 ? 6.965 20.438 6.938 1 96.88 87 GLU A CA 1
ATOM 680 C C . GLU A 1 87 ? 7.379 19.312 5.996 1 96.88 87 GLU A C 1
ATOM 682 O O . GLU A 1 87 ? 8.539 18.891 5.996 1 96.88 87 GLU A O 1
ATOM 687 N N . LEU A 1 88 ? 6.445 18.828 5.207 1 97.06 88 LEU A N 1
ATOM 688 C CA . LEU A 1 88 ? 6.738 17.766 4.246 1 97.06 88 LEU A CA 1
ATOM 689 C C . LEU A 1 88 ? 7.758 18.25 3.213 1 97.06 88 LEU A C 1
ATOM 691 O O . LEU A 1 88 ? 8.672 17.5 2.852 1 97.06 88 LEU A O 1
ATOM 695 N N . PHE A 1 89 ? 7.551 19.469 2.732 1 95.12 89 PHE A N 1
ATOM 696 C CA . PHE A 1 89 ? 8.469 20.062 1.766 1 95.12 89 PHE A CA 1
ATOM 697 C C . PHE A 1 89 ? 9.883 20.141 2.336 1 95.12 89 PHE A C 1
ATOM 699 O O . PHE A 1 89 ? 10.852 19.828 1.646 1 95.12 89 PHE A O 1
ATOM 706 N N . GLU A 1 90 ? 9.977 20.531 3.574 1 94.12 90 GLU A N 1
ATOM 707 C CA . GLU A 1 90 ? 11.273 20.609 4.23 1 94.12 90 GLU A CA 1
ATOM 708 C C . GLU A 1 90 ? 11.922 19.219 4.324 1 94.12 90 GLU A C 1
ATOM 7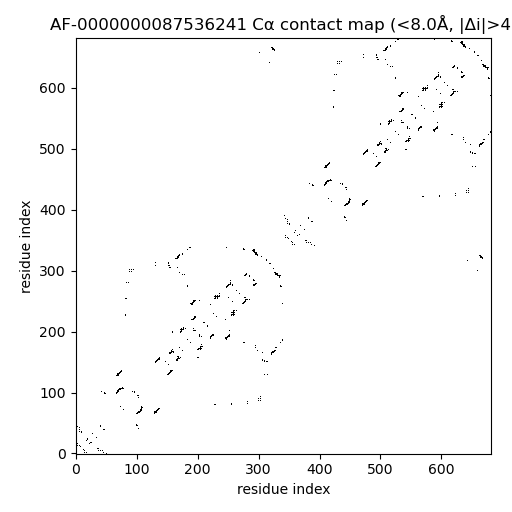10 O O . GLU A 1 90 ? 13.125 19.078 4.098 1 94.12 90 GLU A O 1
ATOM 715 N N . SER A 1 91 ? 11.141 18.25 4.711 1 96.38 91 SER A N 1
ATOM 716 C CA . SER A 1 91 ? 11.633 16.875 4.762 1 96.38 91 SER A CA 1
ATOM 717 C C . SER A 1 91 ? 12.125 16.406 3.396 1 96.38 91 SER A C 1
ATOM 719 O O . SER A 1 91 ? 13.148 15.734 3.295 1 96.38 91 SER A O 1
ATOM 721 N N . LEU A 1 92 ? 11.391 16.766 2.375 1 96.5 92 LEU A N 1
ATOM 722 C CA . LEU A 1 92 ? 11.742 16.375 1.012 1 96.5 92 LEU A CA 1
ATOM 723 C C . LEU A 1 92 ? 13.055 17.031 0.587 1 96.5 92 LEU A C 1
ATOM 725 O O . LEU A 1 92 ? 13.914 16.375 -0.006 1 96.5 92 LEU A O 1
ATOM 729 N N . LYS A 1 93 ? 13.18 18.281 0.831 1 92.5 93 LYS A N 1
ATOM 730 C CA . LYS A 1 93 ? 14.406 19 0.488 1 92.5 93 LYS A CA 1
ATOM 731 C C . LYS A 1 93 ? 15.625 18.359 1.151 1 92.5 93 LYS A C 1
ATOM 733 O O . LYS A 1 93 ? 16.656 18.156 0.506 1 92.5 93 LYS A O 1
ATOM 738 N N . LYS A 1 94 ? 15.477 18.062 2.412 1 92.31 94 LYS A N 1
ATOM 739 C CA . LYS A 1 94 ? 16.562 17.422 3.152 1 92.31 94 LYS A CA 1
ATOM 740 C C . LYS A 1 94 ? 16.906 16.062 2.551 1 92.31 94 LYS A C 1
ATOM 742 O O . LYS A 1 94 ? 18.094 15.727 2.42 1 92.31 94 LYS A O 1
ATOM 747 N N . GLU A 1 95 ? 15.891 15.344 2.209 1 94.5 95 GLU A N 1
ATOM 748 C CA . GLU A 1 95 ? 16.109 14.016 1.639 1 94.5 95 GLU A CA 1
ATOM 749 C C . GLU A 1 95 ? 16.781 14.102 0.275 1 94.5 95 GLU A C 1
ATOM 751 O O . GLU A 1 95 ? 17.672 13.312 -0.033 1 94.5 95 GLU A O 1
ATOM 756 N N . LEU A 1 96 ? 16.328 15.039 -0.581 1 92.31 96 LEU A N 1
ATOM 757 C CA . LEU A 1 96 ? 16.953 15.242 -1.89 1 92.31 96 LEU A CA 1
ATOM 758 C C . LEU A 1 96 ? 18.438 15.539 -1.753 1 92.31 96 LEU A C 1
ATOM 760 O O . LEU A 1 96 ? 19.266 14.945 -2.449 1 92.31 96 LEU A O 1
ATOM 764 N N . LEU A 1 97 ? 18.734 16.344 -0.855 1 86.75 97 LEU A N 1
ATOM 765 C CA . LEU A 1 97 ? 20.125 16.703 -0.615 1 86.75 97 LEU A CA 1
ATOM 766 C C . LEU A 1 97 ? 20.922 15.516 -0.106 1 86.75 97 LEU A C 1
ATOM 768 O O . LEU A 1 97 ? 22.031 15.266 -0.56 1 86.75 97 LEU A O 1
ATOM 772 N N . ARG A 1 98 ? 20.312 14.828 0.81 1 89.44 98 ARG A N 1
ATOM 773 C CA . ARG A 1 98 ? 20.969 13.641 1.373 1 89.44 98 ARG A CA 1
ATOM 774 C C . ARG A 1 98 ? 21.312 12.641 0.28 1 89.44 98 ARG A C 1
ATOM 776 O O . ARG A 1 98 ? 22.359 11.984 0.343 1 89.44 98 ARG A O 1
ATOM 783 N N . GLN A 1 99 ? 20.484 12.562 -0.71 1 89.81 99 GLN A N 1
ATOM 784 C CA . GLN A 1 99 ? 20.672 11.594 -1.784 1 89.81 99 GLN A CA 1
ATOM 785 C C . GLN A 1 99 ? 21.375 12.227 -2.982 1 89.81 99 GLN A C 1
ATOM 787 O O . GLN A 1 99 ? 21.328 11.688 -4.09 1 89.81 99 GLN A O 1
ATOM 792 N N . GLN A 1 100 ? 21.875 13.406 -2.836 1 89.38 100 GLN A N 1
ATOM 793 C CA . GLN A 1 100 ? 22.688 14.109 -3.811 1 89.38 100 GLN A CA 1
ATOM 794 C C . GLN A 1 100 ? 21.875 14.492 -5.047 1 89.38 100 GLN A C 1
ATOM 796 O O . GLN A 1 100 ? 22.359 14.383 -6.172 1 89.38 100 GLN A O 1
ATOM 801 N N . CYS A 1 101 ? 20.656 14.773 -4.793 1 90.94 101 CYS A N 1
ATOM 802 C CA . CYS A 1 101 ? 19.781 15.32 -5.809 1 90.94 101 CYS A CA 1
ATOM 803 C C . CYS A 1 101 ? 19.5 16.797 -5.555 1 90.94 101 CYS A C 1
ATOM 805 O O . CYS A 1 101 ? 19.797 17.312 -4.469 1 90.94 101 CYS A O 1
ATOM 807 N N . VAL A 1 102 ? 18.969 17.484 -6.648 1 88.5 102 VAL A N 1
ATOM 808 C CA . VAL A 1 102 ? 18.719 18.906 -6.523 1 88.5 102 VAL A CA 1
ATOM 809 C C . VAL A 1 102 ? 17.234 19.203 -6.688 1 88.5 102 VAL A C 1
ATOM 811 O O . VAL A 1 102 ? 16.578 18.656 -7.578 1 88.5 102 VAL A O 1
ATOM 814 N N . PRO A 1 103 ? 16.75 19.984 -5.777 1 89.81 103 PRO A N 1
ATOM 815 C CA . PRO A 1 103 ? 15.383 20.453 -6.012 1 89.81 103 PRO A CA 1
ATOM 816 C C . PRO A 1 103 ? 15.258 21.344 -7.238 1 89.81 103 PRO A C 1
ATOM 818 O O . PRO A 1 103 ? 16.047 22.281 -7.398 1 89.81 103 PRO A O 1
ATOM 821 N N . GLY A 1 104 ? 14.336 21.016 -8.109 1 90.38 104 GLY A N 1
ATOM 822 C CA . GLY A 1 104 ? 14.055 21.844 -9.266 1 90.38 104 GLY A CA 1
ATOM 823 C C . GLY A 1 104 ? 13.023 22.922 -9 1 90.38 104 GLY A C 1
ATOM 824 O O . GLY A 1 104 ? 13.094 23.625 -7.984 1 90.38 104 GLY A O 1
ATOM 825 N N . LYS A 1 105 ? 12.117 23.047 -9.883 1 88.94 105 LYS A N 1
ATOM 826 C CA . LYS A 1 105 ? 11.062 24.047 -9.758 1 88.94 105 LYS A CA 1
ATOM 827 C C . LYS A 1 105 ? 10.008 23.609 -8.742 1 88.94 105 LYS A C 1
ATOM 829 O O . LYS A 1 105 ? 9.664 22.438 -8.656 1 88.94 105 LYS A O 1
ATOM 834 N N . PHE A 1 106 ? 9.594 24.625 -8.023 1 90.88 106 PHE A N 1
ATOM 835 C CA . PHE A 1 106 ? 8.406 24.453 -7.191 1 90.88 106 PHE A CA 1
ATOM 836 C C . PHE A 1 106 ? 7.168 24.969 -7.91 1 90.88 106 PHE A C 1
ATOM 838 O O . PHE A 1 106 ? 7.082 26.156 -8.25 1 90.88 106 PHE A O 1
ATOM 845 N N . LEU A 1 107 ? 6.277 24.109 -8.125 1 89 107 LEU A N 1
ATOM 846 C CA . LEU A 1 107 ? 5.09 24.438 -8.906 1 89 107 LEU A CA 1
ATOM 847 C C . LEU A 1 107 ? 3.834 24.391 -8.039 1 89 107 LEU A C 1
ATOM 849 O O . LEU A 1 107 ? 3.746 23.578 -7.117 1 89 107 LEU A O 1
ATOM 853 N N . THR A 1 108 ? 2.879 25.266 -8.352 1 88.94 108 THR A N 1
ATOM 854 C CA . THR A 1 108 ? 1.572 25.266 -7.703 1 88.94 108 THR A CA 1
ATOM 855 C C . THR A 1 108 ? 0.459 25.078 -8.727 1 88.94 108 THR A C 1
ATOM 857 O O . THR A 1 108 ? 0.713 25.094 -9.938 1 88.94 108 THR A O 1
ATOM 860 N N . LEU A 1 109 ? -0.711 24.859 -8.266 1 81.31 109 LEU A N 1
ATOM 861 C CA . LEU A 1 109 ? -1.838 24.516 -9.125 1 81.31 109 LEU A CA 1
ATOM 862 C C . LEU A 1 109 ? -2.08 25.609 -10.164 1 81.31 109 LEU A C 1
ATOM 864 O O . LEU A 1 109 ? -2.209 25.328 -11.352 1 81.31 109 LEU A O 1
ATOM 868 N N . PRO A 1 110 ? -2.094 26.906 -9.742 1 76.62 110 PRO A N 1
ATOM 869 C CA . PRO A 1 110 ? -2.307 27.953 -10.758 1 76.62 110 PRO A CA 1
ATOM 870 C C . PRO A 1 110 ? -1.22 27.953 -11.828 1 76.62 110 PRO A C 1
ATOM 872 O O . PRO A 1 110 ? -1.509 28.188 -13.008 1 76.62 110 PRO A O 1
ATOM 875 N N . GLU A 1 111 ? -0.062 27.656 -11.445 1 76.81 111 GLU A N 1
ATOM 876 C CA . GLU A 1 111 ? 1.062 27.672 -12.375 1 76.81 111 GLU A CA 1
ATOM 877 C C . GLU A 1 111 ? 0.969 26.516 -13.359 1 76.81 111 GLU A C 1
ATOM 879 O O . GLU A 1 111 ? 1.191 26.688 -14.562 1 76.81 111 GLU A O 1
ATOM 884 N N . VAL A 1 112 ? 0.611 25.375 -12.891 1 76.12 112 VAL A N 1
ATOM 885 C CA . VAL A 1 112 ? 0.542 24.188 -13.742 1 76.12 112 VAL A CA 1
ATOM 886 C C . VAL A 1 112 ? -0.63 24.328 -14.711 1 76.12 112 VAL A C 1
ATOM 888 O O . VAL A 1 112 ? -0.52 23.953 -15.883 1 76.12 112 VAL A O 1
ATOM 891 N N . THR A 1 113 ? -1.723 24.828 -14.195 1 73.62 113 THR A N 1
ATOM 892 C CA . THR A 1 113 ? -2.889 25.031 -15.047 1 73.62 113 THR A CA 1
ATOM 893 C C . THR A 1 113 ? -2.574 26 -16.172 1 73.62 113 THR A C 1
ATOM 895 O O . THR A 1 113 ? -3.027 25.812 -17.312 1 73.62 113 THR A O 1
ATOM 898 N N . SER A 1 114 ? -1.868 26.984 -15.883 1 72.44 114 SER A N 1
ATOM 899 C CA . SER A 1 114 ? -1.464 27.953 -16.891 1 72.44 114 SER A CA 1
ATOM 900 C C . SER A 1 114 ? -0.513 27.328 -17.906 1 72.44 114 SER A C 1
ATOM 902 O O . SER A 1 114 ? -0.612 27.594 -19.109 1 72.44 114 SER A O 1
ATOM 904 N N . ILE A 1 115 ? 0.391 26.531 -17.422 1 65.81 115 ILE A N 1
ATOM 905 C CA . ILE A 1 115 ? 1.355 25.859 -18.281 1 65.81 115 ILE A CA 1
ATOM 906 C C . ILE A 1 115 ? 0.622 24.938 -19.266 1 65.81 115 ILE A C 1
ATOM 908 O O . ILE A 1 115 ? 0.968 24.875 -20.438 1 65.81 115 ILE A O 1
ATOM 912 N N . LEU A 1 116 ? -0.375 24.344 -18.781 1 63.34 116 LEU A N 1
ATOM 913 C CA . LEU A 1 116 ? -1.106 23.359 -19.578 1 63.34 116 LEU A CA 1
ATOM 914 C C . LEU A 1 116 ? -1.988 24.047 -20.625 1 63.34 116 LEU A C 1
ATOM 916 O O . LEU A 1 116 ? -2.219 23.516 -21.703 1 63.34 116 LEU A O 1
ATOM 920 N N . LYS A 1 117 ? -2.781 25.078 -20.281 1 62.38 117 LYS A N 1
ATOM 921 C CA . LYS A 1 117 ? -3.605 25.844 -21.219 1 62.38 117 LYS A CA 1
ATOM 922 C C . LYS A 1 117 ? -2.762 26.422 -22.344 1 62.38 117 LYS A C 1
ATOM 924 O O . LYS A 1 117 ? -3.242 26.578 -23.469 1 62.38 117 LYS A O 1
ATOM 929 N N . GLU A 1 118 ? -1.872 27.125 -21.938 1 53.25 118 GLU A N 1
ATOM 930 C CA . GLU A 1 118 ? -1.028 27.625 -23.031 1 53.25 118 GLU A CA 1
ATOM 931 C C . GLU A 1 118 ? -0.462 26.469 -23.859 1 53.25 118 GLU A C 1
ATOM 933 O O . GLU A 1 118 ? 0.22 25.594 -23.328 1 53.25 118 GLU A O 1
ATOM 938 N N . LYS A 1 119 ? -1.442 25.766 -24.594 1 48.84 119 LYS A N 1
ATOM 939 C CA . LYS A 1 119 ? -0.931 24.781 -25.547 1 48.84 119 LYS A CA 1
ATOM 940 C C . LYS A 1 119 ? 0.593 24.828 -25.625 1 48.84 119 LYS A C 1
ATOM 942 O O . LYS A 1 119 ? 1.201 24.156 -26.438 1 48.84 119 LYS A O 1
ATOM 947 N N . SER A 1 120 ? 1.157 26 -25.469 1 40.75 120 SER A N 1
ATOM 948 C CA . SER A 1 120 ? 2.506 26.422 -25.828 1 40.75 120 SER A CA 1
ATOM 949 C C . SER A 1 120 ? 3.555 25.469 -25.25 1 40.75 120 SER A C 1
ATOM 951 O O . SER A 1 120 ? 3.24 24.641 -24.406 1 40.75 120 SER A O 1
ATOM 953 N N . SER A 1 121 ? 4.938 26.203 -24.922 1 39.59 121 SER A N 1
ATOM 954 C CA . SER A 1 121 ? 6.375 25.969 -24.969 1 39.59 121 SER A CA 1
ATOM 955 C C . SER A 1 121 ? 6.852 25.219 -23.734 1 39.59 121 SER A C 1
ATOM 957 O O . SER A 1 121 ? 7.316 25.828 -22.766 1 39.59 121 SER A O 1
ATOM 959 N N . PHE A 1 122 ? 5.973 24.438 -23 1 42.97 122 PHE A N 1
ATOM 960 C CA . PHE A 1 122 ? 7.023 23.641 -22.375 1 42.97 122 PHE A CA 1
ATOM 961 C C . PHE A 1 122 ? 8.164 23.406 -23.359 1 42.97 122 PHE A C 1
ATOM 963 O O . PHE A 1 122 ? 8.062 22.562 -24.25 1 42.97 122 PHE A O 1
ATOM 970 N N . SER A 1 123 ? 8.602 24.453 -23.906 1 39.81 123 SER A N 1
ATOM 971 C CA . SER A 1 123 ? 9.703 24.453 -24.875 1 39.81 123 SER A CA 1
ATOM 972 C C . SER A 1 123 ? 10.68 23.312 -24.609 1 39.81 123 SER A C 1
ATOM 974 O O . SER A 1 123 ? 11.109 23.109 -23.469 1 39.81 123 SER A O 1
ATOM 976 N N . VAL A 1 124 ? 10.633 22.438 -25.406 1 41.66 124 VAL A N 1
ATOM 977 C CA . VAL A 1 124 ? 11.633 21.375 -25.562 1 41.66 124 VAL A CA 1
ATOM 978 C C . VAL A 1 124 ? 12.953 21.828 -24.953 1 41.66 124 VAL A C 1
ATOM 980 O O . VAL A 1 124 ? 13.773 21 -24.547 1 41.66 124 VAL A O 1
ATOM 983 N N . THR A 1 125 ? 13.195 23.172 -25.062 1 40.88 125 THR A N 1
ATOM 984 C CA . THR A 1 125 ? 14.523 23.641 -24.703 1 40.88 125 THR A CA 1
ATOM 985 C C . THR A 1 125 ? 14.703 23.672 -23.188 1 40.88 125 THR A C 1
ATOM 987 O O . THR A 1 125 ? 15.789 23.969 -22.688 1 40.88 125 THR A O 1
ATOM 990 N N . ASP A 1 126 ? 13.602 23.734 -22.359 1 48.66 126 ASP A N 1
ATOM 991 C CA . ASP A 1 126 ? 13.805 23.812 -20.922 1 48.66 126 ASP A CA 1
ATOM 992 C C . ASP A 1 126 ? 14.133 22.438 -20.328 1 48.66 126 ASP A C 1
ATOM 994 O O . ASP A 1 126 ? 13.469 21.453 -20.641 1 48.66 126 ASP A O 1
ATOM 998 N N . THR A 1 127 ? 15.359 22.312 -20.031 1 54.66 127 THR A N 1
ATOM 999 C CA . THR A 1 127 ? 15.938 21.125 -19.406 1 54.66 127 THR A CA 1
ATOM 1000 C C . THR A 1 127 ? 14.953 20.5 -18.422 1 54.66 127 THR A C 1
ATOM 1002 O O . THR A 1 127 ? 14.617 21.109 -17.391 1 54.66 127 THR A O 1
ATOM 1005 N N . HIS A 1 128 ? 14.133 19.609 -18.844 1 70 128 HIS A N 1
ATOM 1006 C CA . HIS A 1 128 ? 13.133 18.906 -18.047 1 70 128 HIS A CA 1
ATOM 1007 C C . HIS A 1 128 ? 13.766 18.188 -16.859 1 70 128 HIS A C 1
ATOM 1009 O O . HIS A 1 128 ? 14.859 17.625 -16.984 1 70 128 HIS A O 1
ATOM 1015 N N . ALA A 1 129 ? 13.305 18.578 -15.625 1 88.31 129 ALA A N 1
ATOM 1016 C CA . ALA A 1 129 ? 13.711 17.828 -14.445 1 88.31 129 ALA A CA 1
ATOM 1017 C C . ALA A 1 129 ? 13.688 16.328 -14.719 1 88.31 129 ALA A C 1
ATOM 1019 O O . ALA A 1 129 ? 13.055 15.875 -15.68 1 88.31 129 ALA A O 1
ATOM 1020 N N . ASP A 1 130 ? 14.516 15.656 -14.133 1 93.38 130 ASP A N 1
ATOM 1021 C CA . ASP A 1 130 ? 14.602 14.211 -14.281 1 93.38 130 ASP A CA 1
ATOM 1022 C C . ASP A 1 130 ? 13.344 13.523 -13.742 1 93.38 130 ASP A C 1
ATOM 1024 O O . ASP A 1 130 ? 13.086 12.359 -14.055 1 93.38 130 ASP A O 1
ATOM 1028 N N . GLY A 1 131 ? 12.586 14.234 -12.953 1 95 131 GLY A N 1
ATOM 1029 C CA . GLY A 1 131 ? 11.336 13.734 -12.391 1 95 131 GLY A CA 1
ATOM 1030 C C . GLY A 1 131 ? 10.562 14.789 -11.625 1 95 131 GLY A C 1
ATOM 1031 O O . GLY A 1 131 ? 11.008 15.93 -11.5 1 95 131 GLY A O 1
ATOM 1032 N N . ILE A 1 132 ? 9.359 14.367 -11.156 1 95.25 132 ILE A N 1
ATOM 1033 C CA . ILE A 1 132 ? 8.523 15.297 -10.406 1 95.25 132 ILE A CA 1
ATOM 1034 C C . ILE A 1 132 ? 7.883 14.57 -9.227 1 95.25 132 ILE A C 1
ATOM 1036 O O . ILE A 1 132 ? 7.5 13.406 -9.336 1 95.25 132 ILE A O 1
ATOM 1040 N N . ILE A 1 133 ? 7.785 15.234 -8.125 1 97.31 133 ILE A N 1
ATOM 1041 C CA . ILE A 1 133 ? 7.102 14.758 -6.934 1 97.31 133 ILE A CA 1
ATOM 1042 C C . ILE A 1 133 ? 5.836 15.578 -6.699 1 97.31 133 ILE A C 1
ATOM 1044 O O . ILE A 1 133 ? 5.895 16.797 -6.605 1 97.31 133 ILE A O 1
ATOM 1048 N N . LEU A 1 134 ? 4.73 14.906 -6.668 1 96.5 134 LEU A N 1
ATOM 1049 C CA . LEU A 1 134 ? 3.443 15.547 -6.418 1 96.5 134 LEU A CA 1
ATOM 1050 C C . LEU A 1 134 ? 3.123 15.555 -4.926 1 96.5 134 LEU A C 1
ATOM 1052 O O . LEU A 1 134 ? 3.152 14.508 -4.273 1 96.5 134 LEU A O 1
ATOM 1056 N N . LEU A 1 135 ? 2.828 16.688 -4.352 1 95.94 135 LEU A N 1
ATOM 1057 C CA . LEU A 1 135 ? 2.428 16.828 -2.957 1 95.94 135 LEU A CA 1
ATOM 1058 C C . LEU A 1 135 ? 0.923 17.047 -2.844 1 95.94 135 LEU A C 1
ATOM 1060 O O . LEU A 1 135 ? 0.434 18.156 -3.08 1 95.94 135 LEU A O 1
ATOM 1064 N N . GLY A 1 136 ? 0.277 15.984 -2.451 1 93.06 136 GLY A N 1
ATOM 1065 C CA . GLY A 1 136 ? -1.169 16.062 -2.322 1 93.06 136 GLY A CA 1
ATOM 1066 C C . GLY A 1 136 ? -1.91 15.406 -3.469 1 93.06 136 GLY A C 1
ATOM 1067 O O . GLY A 1 136 ? -1.29 14.867 -4.387 1 93.06 136 GLY A O 1
ATOM 1068 N N . LYS A 1 137 ? -3.191 15.461 -3.4 1 87.62 137 LYS A N 1
ATOM 1069 C CA . LYS A 1 137 ? -4.043 14.828 -4.406 1 87.62 137 LYS A CA 1
ATOM 1070 C C . LYS A 1 137 ? -3.984 15.586 -5.73 1 87.62 137 LYS A C 1
ATOM 1072 O O . LYS A 1 137 ? -4.391 16.75 -5.801 1 87.62 137 LYS A O 1
ATOM 1077 N N . CYS A 1 138 ? -3.541 14.875 -6.715 1 88.5 138 CYS A N 1
ATOM 1078 C CA . CYS A 1 138 ? -3.48 15.461 -8.047 1 88.5 138 CYS A CA 1
ATOM 1079 C C . CYS A 1 138 ? -4.828 15.367 -8.75 1 88.5 138 CYS A C 1
ATOM 1081 O O . CYS A 1 138 ? -5.422 14.289 -8.82 1 88.5 138 CYS A O 1
ATOM 1083 N N . PRO A 1 139 ? -5.293 16.5 -9.227 1 85.69 139 PRO A N 1
ATOM 1084 C CA . PRO A 1 139 ? -6.516 16.406 -10.031 1 85.69 139 PRO A CA 1
ATOM 1085 C C . PRO A 1 139 ? -6.379 15.43 -11.203 1 85.69 139 PRO A C 1
ATOM 1087 O O . PRO A 1 139 ? -5.363 15.445 -11.906 1 85.69 139 PRO A O 1
ATOM 1090 N N . ALA A 1 140 ? -7.391 14.648 -11.367 1 86.75 140 ALA A N 1
ATOM 1091 C CA . ALA A 1 140 ? -7.355 13.586 -12.367 1 86.75 140 ALA A CA 1
ATOM 1092 C C . ALA A 1 140 ? -7.062 14.141 -13.758 1 86.75 140 ALA A C 1
ATOM 1094 O O . ALA A 1 140 ? -6.371 13.508 -14.555 1 86.75 140 ALA A O 1
ATOM 1095 N N . GLU A 1 141 ? -7.562 15.336 -14.023 1 85.25 141 GLU A N 1
ATOM 1096 C CA . GLU A 1 141 ? -7.449 15.93 -15.352 1 85.25 141 GLU A CA 1
ATOM 1097 C C . GLU A 1 141 ? -6.008 16.328 -15.656 1 85.25 141 GLU A C 1
ATOM 1099 O O . GLU A 1 141 ? -5.652 16.547 -16.812 1 85.25 141 GLU A O 1
ATOM 1104 N N . LEU A 1 142 ? -5.195 16.438 -14.664 1 87.81 142 LEU A N 1
ATOM 1105 C CA . LEU A 1 142 ? -3.826 16.891 -14.859 1 87.81 142 LEU A CA 1
ATOM 1106 C C . LEU A 1 142 ? -2.875 15.711 -15.016 1 87.81 142 LEU A C 1
ATOM 1108 O O . LEU A 1 142 ? -1.736 15.875 -15.453 1 87.81 142 LEU A O 1
ATOM 1112 N N . ILE A 1 143 ? -3.242 14.547 -14.656 1 89.5 143 ILE A N 1
ATOM 1113 C CA . ILE A 1 143 ? -2.367 13.383 -14.555 1 89.5 143 ILE A CA 1
ATOM 1114 C C . ILE A 1 143 ? -1.793 13.047 -15.93 1 89.5 143 ILE A C 1
ATOM 1116 O O . ILE A 1 143 ? -0.58 12.891 -16.078 1 89.5 143 ILE A O 1
ATOM 1120 N N . SER A 1 144 ? -2.664 12.945 -16.906 1 88.19 144 SER A N 1
ATOM 1121 C CA . SER A 1 144 ? -2.207 12.609 -18.25 1 88.19 144 SER A CA 1
ATOM 1122 C C . SER A 1 144 ? -1.217 13.648 -18.781 1 88.19 144 SER A C 1
ATOM 1124 O O . SER A 1 144 ? -0.222 13.297 -19.406 1 88.19 144 SER A O 1
ATOM 1126 N N . THR A 1 145 ? -1.556 14.906 -18.547 1 83.81 145 THR A N 1
ATOM 1127 C CA . THR A 1 145 ? -0.685 15.992 -18.984 1 83.81 145 THR A CA 1
ATOM 1128 C C . THR A 1 145 ? 0.683 15.891 -18.328 1 83.81 145 THR A C 1
ATOM 1130 O O . THR A 1 145 ? 1.714 16.078 -18.969 1 83.81 145 THR A O 1
ATOM 1133 N N . LEU A 1 146 ? 0.709 15.648 -17.078 1 88.25 146 LEU A N 1
ATOM 1134 C CA . LEU A 1 146 ? 1.961 15.5 -16.344 1 88.25 146 LEU A CA 1
ATOM 1135 C C . LEU A 1 146 ? 2.768 14.32 -16.875 1 88.25 146 LEU A C 1
ATOM 1137 O O . LEU A 1 146 ? 3.988 14.414 -17.031 1 88.25 146 LEU A O 1
ATOM 1141 N N . GLN A 1 147 ? 2.117 13.219 -17.172 1 88.88 147 GLN A N 1
ATOM 1142 C CA . GLN A 1 147 ? 2.766 12.008 -17.656 1 88.88 147 GLN A CA 1
ATOM 1143 C C . GLN A 1 147 ? 3.377 12.227 -19.031 1 88.88 147 GLN A C 1
ATOM 1145 O O . GLN A 1 147 ? 4.34 11.555 -19.406 1 88.88 147 GLN A O 1
ATOM 1150 N N . ASN A 1 148 ? 2.797 13.148 -19.781 1 84.88 148 ASN A N 1
ATOM 1151 C CA . ASN A 1 148 ? 3.338 13.492 -21.094 1 84.88 148 ASN A CA 1
ATOM 1152 C C . ASN A 1 148 ? 4.621 14.312 -20.969 1 84.88 148 ASN A C 1
ATOM 1154 O O . ASN A 1 148 ? 5.457 14.297 -21.875 1 84.88 148 ASN A O 1
ATOM 1158 N N . HIS A 1 149 ? 4.742 14.953 -19.859 1 83.31 149 HIS A N 1
ATOM 1159 C CA . HIS A 1 149 ? 5.867 15.867 -19.703 1 83.31 149 HIS A CA 1
ATOM 1160 C C . HIS A 1 149 ? 6.953 15.258 -18.828 1 83.31 149 HIS A C 1
ATOM 1162 O O . HIS A 1 149 ? 8.133 15.586 -18.969 1 83.31 149 HIS A O 1
ATOM 1168 N N . TYR A 1 150 ? 6.5 14.484 -17.844 1 89.06 150 TYR A N 1
ATOM 1169 C CA . TYR A 1 150 ? 7.434 13.828 -16.938 1 89.06 150 TYR A CA 1
ATOM 1170 C C . TYR A 1 150 ? 7.371 12.312 -17.094 1 89.06 150 TYR A C 1
ATOM 1172 O O . TYR A 1 150 ? 6.297 11.719 -16.984 1 89.06 150 TYR A O 1
ATOM 1180 N N . HIS A 1 151 ? 8.508 11.688 -17.25 1 87.94 151 HIS A N 1
ATOM 1181 C CA . HIS A 1 151 ? 8.555 10.234 -17.375 1 87.94 151 HIS A CA 1
ATOM 1182 C C . HIS A 1 151 ? 8.555 9.562 -16 1 87.94 151 HIS A C 1
ATOM 1184 O O . HIS A 1 151 ? 8.148 8.406 -15.875 1 87.94 151 HIS A O 1
ATOM 1190 N N . ASN A 1 152 ? 9.125 10.281 -15.016 1 95.06 152 ASN A N 1
ATOM 1191 C CA . ASN A 1 152 ? 9.227 9.75 -13.664 1 95.06 152 ASN A CA 1
ATOM 1192 C C . ASN A 1 152 ? 8.422 10.586 -12.672 1 95.06 152 ASN A C 1
ATOM 1194 O O . ASN A 1 152 ? 8.773 11.734 -12.391 1 95.06 152 ASN A O 1
ATOM 1198 N N . ILE A 1 153 ? 7.32 10 -12.203 1 96.31 153 ILE A N 1
ATOM 1199 C CA . ILE A 1 153 ? 6.398 10.719 -11.328 1 96.31 153 ILE A CA 1
ATOM 1200 C C . ILE A 1 153 ? 6.176 9.914 -10.055 1 96.31 153 ILE A C 1
ATOM 1202 O O . ILE A 1 153 ? 5.961 8.703 -10.102 1 96.31 153 ILE A O 1
ATOM 1206 N N . VAL A 1 154 ? 6.27 10.555 -8.922 1 98.12 154 VAL A N 1
ATOM 1207 C CA . VAL A 1 154 ? 5.883 9.977 -7.641 1 98.12 154 VAL A CA 1
ATOM 1208 C C . VAL A 1 154 ? 4.973 10.945 -6.887 1 98.12 154 VAL A C 1
ATOM 1210 O O . VAL A 1 154 ? 5.25 12.141 -6.824 1 98.12 154 VAL A O 1
ATOM 1213 N N . GLY A 1 155 ? 3.885 10.469 -6.387 1 97.62 155 GLY A N 1
ATOM 1214 C CA . GLY A 1 155 ? 2.992 11.281 -5.57 1 97.62 155 GLY A CA 1
ATOM 1215 C C . GLY A 1 155 ? 3.053 10.93 -4.098 1 97.62 155 GLY A C 1
ATOM 1216 O O . GLY A 1 155 ? 3.188 9.758 -3.736 1 97.62 155 GLY A O 1
ATOM 1217 N N . ILE A 1 156 ? 3.014 11.891 -3.213 1 97.81 156 ILE A N 1
ATOM 1218 C CA . ILE A 1 156 ? 2.785 11.734 -1.781 1 97.81 156 ILE A CA 1
ATOM 1219 C C . ILE A 1 156 ? 1.383 12.227 -1.427 1 97.81 156 ILE A C 1
ATOM 1221 O O . ILE A 1 156 ? 1.078 13.414 -1.559 1 97.81 156 ILE A O 1
ATOM 1225 N N . ASP A 1 157 ? 0.581 11.25 -1.011 1 93.19 157 ASP A N 1
ATOM 1226 C CA . ASP A 1 157 ? -0.824 11.633 -0.885 1 93.19 157 ASP A CA 1
ATOM 1227 C C . ASP A 1 157 ? -1.527 10.781 0.173 1 93.19 157 ASP A C 1
ATOM 1229 O O . ASP A 1 157 ? -0.926 9.875 0.749 1 93.19 157 ASP A O 1
ATOM 1233 N N . ARG A 1 158 ? -2.725 11.266 0.563 1 92.75 158 ARG A N 1
ATOM 1234 C CA . ARG A 1 158 ? -3.574 10.531 1.494 1 92.75 158 ARG A CA 1
ATOM 1235 C C . ARG A 1 158 ? -4.691 9.797 0.756 1 92.75 158 ARG A C 1
ATOM 1237 O O . ARG A 1 158 ? -5.379 8.961 1.338 1 92.75 158 ARG A O 1
ATOM 1244 N N . ASN A 1 159 ? -4.93 10.141 -0.5 1 90.88 159 ASN A N 1
ATOM 1245 C CA . ASN A 1 159 ? -5.91 9.547 -1.403 1 90.88 159 ASN A CA 1
ATOM 1246 C C . ASN A 1 159 ? -5.23 8.75 -2.516 1 90.88 159 ASN A C 1
ATOM 1248 O O . ASN A 1 159 ? -4.828 9.32 -3.533 1 90.88 159 ASN A O 1
ATOM 1252 N N . PRO A 1 160 ? -5.184 7.469 -2.389 1 90.19 160 PRO A N 1
ATOM 1253 C CA . PRO A 1 160 ? -4.477 6.691 -3.408 1 90.19 160 PRO A CA 1
ATOM 1254 C C . PRO A 1 160 ? -5.184 6.707 -4.762 1 90.19 160 PRO A C 1
ATOM 1256 O O . PRO A 1 160 ? -6.418 6.734 -4.816 1 90.19 160 PRO A O 1
ATOM 1259 N N . THR A 1 161 ? -4.418 6.727 -5.859 1 91.69 161 THR A N 1
ATOM 1260 C CA . THR A 1 161 ? -4.922 6.512 -7.207 1 91.69 161 THR A CA 1
ATOM 1261 C C . THR A 1 161 ? -5.031 5.023 -7.516 1 91.69 161 THR A C 1
ATOM 1263 O O . THR A 1 161 ? -4.828 4.184 -6.633 1 91.69 161 THR A O 1
ATOM 1266 N N . ASN A 1 162 ? -5.461 4.742 -8.664 1 91.06 162 ASN A N 1
ATOM 1267 C CA . ASN A 1 162 ? -5.434 3.363 -9.141 1 91.06 162 ASN A CA 1
ATOM 1268 C C . ASN A 1 162 ? -4.18 3.08 -9.961 1 91.06 162 ASN A C 1
ATOM 1270 O O . ASN A 1 162 ? -4.27 2.729 -11.141 1 91.06 162 ASN A O 1
ATOM 1274 N N . PHE A 1 163 ? -2.994 3.359 -9.312 1 94.75 163 PHE A N 1
ATOM 1275 C CA . PHE A 1 163 ? -1.68 3.062 -9.867 1 94.75 163 PHE A CA 1
ATOM 1276 C C . PHE A 1 163 ? -1.438 3.863 -11.141 1 94.75 163 PHE A C 1
ATOM 1278 O O . PHE A 1 163 ? -0.939 3.326 -12.133 1 94.75 163 PHE A O 1
ATOM 1285 N N . ASP A 1 164 ? -1.824 5.137 -11.141 1 94.38 164 ASP A N 1
ATOM 1286 C CA . ASP A 1 164 ? -1.539 6.031 -12.258 1 94.38 164 ASP A CA 1
ATOM 1287 C C . ASP A 1 164 ? -0.058 6.398 -12.305 1 94.38 164 ASP A C 1
ATOM 1289 O O . ASP A 1 164 ? 0.486 6.68 -13.375 1 94.38 164 ASP A O 1
ATOM 1293 N N . TYR A 1 165 ? 0.55 6.449 -11.25 1 95.81 165 TYR A N 1
ATOM 1294 C CA . TYR A 1 165 ? 1.966 6.719 -11.023 1 95.81 165 TYR A CA 1
ATOM 1295 C C . TYR A 1 165 ? 2.422 6.148 -9.688 1 95.81 165 TYR A C 1
ATOM 1297 O O . TYR A 1 165 ? 1.61 5.641 -8.914 1 95.81 165 TYR A O 1
ATOM 1305 N N . ASP A 1 166 ? 3.693 6.145 -9.422 1 97.62 166 ASP A N 1
ATOM 1306 C CA . ASP A 1 166 ? 4.199 5.742 -8.109 1 97.62 166 ASP A CA 1
ATOM 1307 C C . ASP A 1 166 ? 3.654 6.652 -7.012 1 97.62 166 ASP A C 1
ATOM 1309 O O . ASP A 1 166 ? 3.531 7.863 -7.207 1 97.62 166 ASP A O 1
ATOM 1313 N N . GLU A 1 167 ? 3.342 6.027 -5.906 1 97.75 167 GLU A N 1
ATOM 1314 C CA . GLU A 1 167 ? 2.816 6.875 -4.84 1 97.75 167 GLU A CA 1
ATOM 1315 C C . GLU A 1 167 ? 3.268 6.383 -3.469 1 97.75 167 GLU A C 1
ATOM 1317 O O . GLU A 1 167 ? 3.451 5.184 -3.264 1 97.75 167 GLU A O 1
ATOM 1322 N N . VAL A 1 168 ? 3.477 7.273 -2.568 1 98.5 168 VAL A N 1
ATOM 1323 C CA . VAL A 1 168 ? 3.684 7.055 -1.14 1 98.5 168 VAL A CA 1
ATOM 1324 C C . VAL A 1 168 ? 2.506 7.625 -0.354 1 98.5 168 VAL A C 1
ATOM 1326 O O . VAL A 1 168 ? 2.201 8.82 -0.458 1 98.5 168 VAL A O 1
ATOM 1329 N N . ILE A 1 169 ? 1.875 6.707 0.417 1 98.06 169 ILE A N 1
ATOM 1330 C CA . ILE A 1 169 ? 0.655 7.188 1.057 1 98.06 169 ILE A CA 1
ATOM 1331 C C . ILE A 1 169 ? 0.683 6.844 2.545 1 98.06 169 ILE A C 1
ATOM 1333 O O . ILE A 1 169 ? 1.379 5.918 2.961 1 98.06 169 ILE A O 1
ATOM 1337 N N . CYS A 1 170 ? 0.054 7.66 3.299 1 97.62 170 CYS A N 1
ATOM 1338 C CA . CYS A 1 170 ? -0.534 7.363 4.602 1 97.62 170 CYS A CA 1
ATOM 1339 C C . CYS A 1 170 ? -2.053 7.473 4.551 1 97.62 170 CYS A C 1
ATOM 1341 O O . CYS A 1 170 ? -2.594 8.562 4.359 1 97.62 170 CYS A O 1
ATOM 1343 N N . SER A 1 171 ? -2.723 6.383 4.66 1 96.25 171 SER A N 1
ATOM 1344 C CA . SER A 1 171 ? -4.145 6.266 4.348 1 96.25 171 SER A CA 1
ATOM 1345 C C . SER A 1 171 ? -4.965 7.293 5.125 1 96.25 171 SER A C 1
ATOM 1347 O O . SER A 1 171 ? -5.012 7.254 6.355 1 96.25 171 SER A O 1
ATOM 1349 N N . GLY A 1 172 ? -5.637 8.102 4.34 1 97.75 172 GLY A N 1
ATOM 1350 C CA . GLY A 1 172 ? -6.531 9.062 4.977 1 97.75 172 GLY A CA 1
ATOM 1351 C C . GLY A 1 172 ? -7.691 8.398 5.699 1 97.75 172 GLY A C 1
ATOM 1352 O O . GLY A 1 172 ? -8.109 8.859 6.766 1 97.75 172 GLY A O 1
ATOM 1353 N N . THR A 1 173 ? -8.172 7.352 5.148 1 97.69 173 THR A N 1
ATOM 1354 C CA . THR A 1 173 ? -9.281 6.617 5.758 1 97.69 173 THR A CA 1
ATOM 1355 C C . THR A 1 173 ? -8.859 6.008 7.09 1 97.69 173 THR A C 1
ATOM 1357 O O . THR A 1 173 ? -9.555 6.164 8.094 1 97.69 173 THR A O 1
ATOM 1360 N N . THR A 1 174 ? -7.684 5.402 7.102 1 97.31 174 THR A N 1
ATOM 1361 C CA . THR A 1 174 ? -7.195 4.77 8.328 1 97.31 174 THR A CA 1
ATOM 1362 C C . THR A 1 174 ? -6.941 5.816 9.406 1 97.31 174 THR A C 1
ATOM 1364 O O . THR A 1 174 ? -7.258 5.594 10.578 1 97.31 174 THR A O 1
ATOM 1367 N N . ALA A 1 175 ? -6.391 6.879 8.977 1 98.62 175 ALA A N 1
ATOM 1368 C CA . ALA A 1 175 ? -6.137 7.957 9.93 1 98.62 175 ALA A CA 1
ATOM 1369 C C . ALA A 1 175 ? -7.438 8.453 10.562 1 98.62 175 ALA A C 1
ATOM 1371 O O . ALA A 1 175 ? -7.516 8.625 11.781 1 98.62 175 ALA A O 1
ATOM 1372 N N . ALA A 1 176 ? -8.422 8.625 9.711 1 98.81 176 ALA A N 1
ATOM 1373 C CA . ALA A 1 176 ? -9.711 9.125 10.195 1 98.81 176 ALA A CA 1
ATOM 1374 C C . ALA A 1 176 ? -10.383 8.094 11.102 1 98.81 176 ALA A C 1
ATOM 1376 O O . ALA A 1 176 ? -10.922 8.445 12.156 1 98.81 176 ALA A O 1
ATOM 1377 N N . VAL A 1 177 ? -10.352 6.883 10.758 1 98.62 177 VAL A N 1
ATOM 1378 C CA . VAL A 1 177 ? -10.945 5.816 11.562 1 98.62 177 VAL A CA 1
ATOM 1379 C C . VAL A 1 177 ? -10.266 5.758 12.93 1 98.62 177 VAL A C 1
ATOM 1381 O O . VAL A 1 177 ? -10.938 5.598 13.953 1 98.62 177 VAL A O 1
ATOM 1384 N N . THR A 1 178 ? -8.969 5.906 12.922 1 98.62 178 THR A N 1
ATOM 1385 C CA . THR A 1 178 ? -8.211 5.898 14.164 1 98.62 178 THR A CA 1
ATOM 1386 C C . THR A 1 178 ? -8.641 7.047 15.07 1 98.62 178 THR A C 1
ATOM 1388 O O . THR A 1 178 ? -8.867 6.848 16.266 1 98.62 178 THR A O 1
ATOM 1391 N N . ALA A 1 179 ? -8.781 8.188 14.477 1 98.81 179 ALA A N 1
ATOM 1392 C CA . ALA A 1 179 ? -9.219 9.359 15.219 1 98.81 179 ALA A CA 1
ATOM 1393 C C . ALA A 1 179 ? -10.625 9.156 15.781 1 98.81 179 ALA A C 1
ATOM 1395 O O . ALA A 1 179 ? -10.867 9.398 16.969 1 98.81 179 ALA A O 1
ATOM 1396 N N . MET A 1 180 ? -11.5 8.695 14.992 1 98.75 180 MET A N 1
ATOM 1397 C CA . MET A 1 180 ? -12.898 8.5 15.367 1 98.75 180 MET A CA 1
ATOM 1398 C C . MET A 1 180 ? -13.023 7.426 16.438 1 98.75 180 MET A C 1
ATOM 1400 O O . MET A 1 180 ? -13.758 7.602 17.422 1 98.75 180 MET A O 1
ATOM 1404 N N . ASN A 1 181 ? -12.305 6.344 16.234 1 98.62 181 ASN A N 1
ATOM 1405 C CA . ASN A 1 181 ? -12.344 5.277 17.219 1 98.62 181 ASN A CA 1
ATOM 1406 C C . ASN A 1 181 ? -11.906 5.773 18.594 1 98.62 181 ASN A C 1
ATOM 1408 O O . ASN A 1 181 ? -12.469 5.371 19.625 1 98.62 181 ASN A O 1
ATOM 1412 N N . TYR A 1 182 ? -10.922 6.621 18.625 1 98.75 182 TYR A N 1
ATOM 1413 C CA . TYR A 1 182 ? -10.453 7.18 19.891 1 98.75 182 TYR A CA 1
ATOM 1414 C C . TYR A 1 182 ? -11.539 8.023 20.547 1 98.75 182 TYR A C 1
ATOM 1416 O O . TYR A 1 182 ? -11.852 7.828 21.734 1 98.75 182 TYR A O 1
ATOM 1424 N N . LEU A 1 183 ? -12.164 8.898 19.797 1 98.69 183 LEU A N 1
ATOM 1425 C CA . LEU A 1 183 ? -13.219 9.75 20.328 1 98.69 183 LEU A CA 1
ATOM 1426 C C . LEU A 1 183 ? -14.383 8.914 20.844 1 98.69 183 LEU A C 1
ATOM 1428 O O . LEU A 1 183 ? -14.922 9.18 21.922 1 98.69 183 LEU A O 1
ATOM 1432 N N . ILE A 1 184 ? -14.734 7.914 20.094 1 98.31 184 ILE A N 1
ATOM 1433 C CA . ILE A 1 184 ? -15.867 7.062 20.453 1 98.31 184 ILE A CA 1
ATOM 1434 C C . ILE A 1 184 ? -15.539 6.266 21.703 1 98.31 184 ILE A C 1
ATOM 1436 O O . ILE A 1 184 ? -16.406 6.07 22.578 1 98.31 184 ILE A O 1
ATOM 1440 N N . SER A 1 185 ? -14.297 5.828 21.781 1 98 185 SER A N 1
ATOM 1441 C CA . SER A 1 185 ? -13.867 5.094 22.969 1 98 185 SER A CA 1
ATOM 1442 C C . SER A 1 185 ? -13.953 5.965 24.219 1 98 185 SER A C 1
ATOM 1444 O O . SER A 1 185 ? -14.047 5.445 25.328 1 98 185 SER A O 1
ATOM 1446 N N . LEU A 1 186 ? -13.898 7.277 24.094 1 98.19 186 LEU A N 1
ATOM 1447 C CA . LEU A 1 186 ? -14.008 8.234 25.188 1 98.19 186 LEU A CA 1
ATOM 1448 C C . LEU A 1 186 ? -15.469 8.531 25.5 1 98.19 186 LEU A C 1
ATOM 1450 O O . LEU A 1 186 ? -15.766 9.328 26.391 1 98.19 186 LEU A O 1
ATOM 1454 N N . GLY A 1 187 ? -16.391 7.969 24.688 1 97.69 187 GLY A N 1
ATOM 1455 C CA . GLY A 1 187 ? -17.812 8.078 24.969 1 97.69 187 GLY A CA 1
ATOM 1456 C C . GLY A 1 187 ? -18.516 9.109 24.109 1 97.69 187 GLY A C 1
ATOM 1457 O O . GLY A 1 187 ? -19.719 9.359 24.281 1 97.69 187 GLY A O 1
ATOM 1458 N N . HIS A 1 188 ? -17.828 9.75 23.203 1 97.88 188 HIS A N 1
ATOM 1459 C CA . HIS A 1 188 ? -18.453 10.766 22.344 1 97.88 188 HIS A CA 1
ATOM 1460 C C . HIS A 1 188 ? -19.359 10.133 21.297 1 97.88 188 HIS A C 1
ATOM 1462 O O . HIS A 1 188 ? -18.953 9.18 20.625 1 97.88 188 HIS A O 1
ATOM 1468 N N . LYS A 1 189 ? -20.5 10.688 21.125 1 96.19 189 LYS A N 1
ATOM 1469 C CA . LYS A 1 189 ? -21.453 10.195 20.141 1 96.19 189 LYS A CA 1
ATOM 1470 C C . LYS A 1 189 ? -21.812 11.273 19.125 1 96.19 189 LYS A C 1
ATOM 1472 O O . LYS A 1 189 ? -22.156 10.969 17.984 1 96.19 189 LYS A O 1
ATOM 1477 N N . LYS A 1 190 ? -21.859 12.492 19.609 1 96.12 190 LYS A N 1
ATOM 1478 C CA . LYS A 1 190 ? -22.078 13.641 18.734 1 96.12 190 LYS A CA 1
ATOM 1479 C C . LYS A 1 190 ? -20.766 14.297 18.344 1 96.12 190 LYS A C 1
ATOM 1481 O O . LYS A 1 190 ? -20.266 15.172 19.062 1 96.12 190 LYS A O 1
ATOM 1486 N N . ILE A 1 191 ? -20.25 13.883 17.219 1 98 191 ILE A N 1
ATOM 1487 C CA . ILE A 1 191 ? -18.922 14.305 16.781 1 98 191 ILE A CA 1
ATOM 1488 C C . ILE A 1 191 ? -19.031 15.094 15.477 1 98 191 ILE A C 1
ATOM 1490 O O . ILE A 1 191 ? -19.5 14.57 14.469 1 98 191 ILE A O 1
ATOM 1494 N N . ALA A 1 192 ? -18.625 16.328 15.484 1 98.5 192 ALA A N 1
ATOM 1495 C CA . ALA A 1 192 ? -18.609 17.156 14.281 1 98.5 192 ALA A CA 1
ATOM 1496 C C . ALA A 1 192 ? -17.359 16.875 13.438 1 98.5 192 ALA A C 1
ATOM 1498 O O . ALA A 1 192 ? -16.281 16.656 13.984 1 98.5 192 ALA A O 1
ATOM 1499 N N . TYR A 1 193 ? -17.531 16.891 12.125 1 98.81 193 TYR A N 1
ATOM 1500 C CA . TYR A 1 193 ? -16.438 16.781 11.172 1 98.81 193 TYR A CA 1
ATOM 1501 C C . TYR A 1 193 ? -16.219 18.109 10.438 1 98.81 193 TYR A C 1
ATOM 1503 O O . TYR A 1 193 ? -17.172 18.688 9.906 1 98.81 193 TYR A O 1
ATOM 1511 N N . ILE A 1 194 ? -15 18.625 10.492 1 98.75 194 ILE A N 1
ATOM 1512 C CA . ILE A 1 194 ? -14.617 19.812 9.734 1 98.75 194 ILE A CA 1
ATOM 1513 C C . ILE A 1 194 ? -13.523 19.438 8.734 1 98.75 194 ILE A C 1
ATOM 1515 O O . ILE A 1 194 ? -12.391 19.156 9.117 1 98.75 194 ILE A O 1
ATOM 1519 N N . GLY A 1 195 ? -13.828 19.453 7.426 1 97.88 195 GLY A N 1
ATOM 1520 C CA . GLY A 1 195 ? -12.859 19.078 6.414 1 97.88 195 GLY A CA 1
ATOM 1521 C C . GLY A 1 195 ? -13.469 18.922 5.031 1 97.88 195 GLY A C 1
ATOM 1522 O O . GLY A 1 195 ? -14.641 19.234 4.824 1 97.88 195 GLY A O 1
ATOM 1523 N N . ASP A 1 196 ? -12.609 18.5 4.086 1 95.12 196 ASP A N 1
ATOM 1524 C CA . ASP A 1 196 ? -13.07 18.234 2.725 1 95.12 196 ASP A CA 1
ATOM 1525 C C . ASP A 1 196 ? -14 17.031 2.684 1 95.12 196 ASP A C 1
ATOM 1527 O O . ASP A 1 196 ? -13.758 16.031 3.367 1 95.12 196 ASP A O 1
ATOM 1531 N N . CYS A 1 197 ? -15.109 17.141 1.915 1 94.62 197 CYS A N 1
ATOM 1532 C CA . CYS A 1 197 ? -16.094 16.062 1.866 1 94.62 197 CYS A CA 1
ATOM 1533 C C . CYS A 1 197 ? -16.203 15.484 0.46 1 94.62 197 CYS A C 1
ATOM 1535 O O . CYS A 1 197 ? -16.938 14.523 0.232 1 94.62 197 CYS A O 1
ATOM 1537 N N . SER A 1 198 ? -15.445 16.062 -0.443 1 89.88 198 SER A N 1
ATOM 1538 C CA . SER A 1 198 ? -15.562 15.625 -1.83 1 89.88 198 SER A CA 1
ATOM 1539 C C . SER A 1 198 ? -14.461 14.633 -2.195 1 89.88 198 SER A C 1
ATOM 1541 O O . SER A 1 198 ? -13.305 15.023 -2.379 1 89.88 198 SER A O 1
ATOM 1543 N N . TYR A 1 199 ? -14.867 13.375 -2.422 1 85.62 199 TYR A N 1
ATOM 1544 C CA . TYR A 1 199 ? -13.93 12.32 -2.795 1 85.62 199 TYR A CA 1
ATOM 1545 C C . TYR A 1 199 ? -12.703 12.328 -1.887 1 85.62 199 TYR A C 1
ATOM 1547 O O . TYR A 1 199 ? -11.57 12.32 -2.365 1 85.62 199 TYR A O 1
ATOM 1555 N N . GLU A 1 200 ? -13.008 12.367 -0.631 1 93 200 GLU A N 1
ATOM 1556 C CA . GLU A 1 200 ? -11.961 12.562 0.368 1 93 200 GLU A CA 1
ATOM 1557 C C . GLU A 1 200 ? -11.883 11.375 1.327 1 93 200 GLU A C 1
ATOM 1559 O O . GLU A 1 200 ? -12.852 11.078 2.033 1 93 200 GLU A O 1
ATOM 1564 N N . ALA A 1 201 ? -10.703 10.836 1.433 1 96 201 ALA A N 1
ATOM 1565 C CA . ALA A 1 201 ? -10.484 9.609 2.195 1 96 201 ALA A CA 1
ATOM 1566 C C . ALA A 1 201 ? -10.773 9.828 3.678 1 96 201 ALA A C 1
ATOM 1568 O O . ALA A 1 201 ? -11.281 8.93 4.355 1 96 201 ALA A O 1
ATOM 1569 N N . ARG A 1 202 ? -10.422 10.945 4.227 1 97.88 202 ARG A N 1
ATOM 1570 C CA . ARG A 1 202 ? -10.633 11.203 5.648 1 97.88 202 ARG A CA 1
ATOM 1571 C C . ARG A 1 202 ? -12.125 11.32 5.973 1 97.88 202 ARG A C 1
ATOM 1573 O O . ARG A 1 202 ? -12.57 10.883 7.035 1 97.88 202 ARG A O 1
ATOM 1580 N N . TYR A 1 203 ? -12.883 11.898 5.051 1 97.94 203 TYR A N 1
ATOM 1581 C CA . TYR A 1 203 ? -14.328 11.945 5.215 1 97.94 203 TYR A CA 1
ATOM 1582 C C . TYR A 1 203 ? -14.93 10.547 5.176 1 97.94 203 TYR A C 1
ATOM 1584 O O . TYR A 1 203 ? -15.828 10.227 5.949 1 97.94 203 TYR A O 1
ATOM 1592 N N . ILE A 1 204 ? -14.43 9.758 4.285 1 97.12 204 ILE A N 1
ATOM 1593 C CA . ILE A 1 204 ? -14.867 8.367 4.184 1 97.12 204 ILE A CA 1
ATOM 1594 C C . ILE A 1 204 ? -14.617 7.648 5.504 1 97.12 204 ILE A C 1
ATOM 1596 O O . ILE A 1 204 ? -15.484 6.922 6 1 97.12 204 ILE A O 1
ATOM 1600 N N . GLY A 1 205 ? -13.461 7.883 6.055 1 98.31 205 GLY A N 1
ATOM 1601 C CA . GLY A 1 205 ? -13.148 7.277 7.344 1 98.31 205 GLY A CA 1
ATOM 1602 C C . GLY A 1 205 ? -14.078 7.73 8.453 1 98.31 205 GLY A C 1
ATOM 1603 O O . GLY A 1 205 ? -14.469 6.93 9.305 1 98.31 205 GLY A O 1
ATOM 1604 N N . TYR A 1 206 ? -14.398 9.008 8.422 1 98.25 206 TYR A N 1
ATOM 1605 C CA . TYR A 1 206 ? -15.367 9.555 9.367 1 98.25 206 TYR A CA 1
ATOM 1606 C C . TYR A 1 206 ? -16.703 8.844 9.242 1 98.25 206 TYR A C 1
ATOM 1608 O O . TYR A 1 206 ? -17.25 8.336 10.234 1 98.25 206 TYR A O 1
ATOM 1616 N N . TYR A 1 207 ? -17.141 8.742 8.055 1 97.06 207 TYR A N 1
ATOM 1617 C CA . TYR A 1 207 ? -18.438 8.133 7.75 1 97.06 207 TYR A CA 1
ATOM 1618 C C . TYR A 1 207 ? -18.438 6.656 8.125 1 97.06 207 TYR A C 1
ATOM 1620 O O . TYR A 1 207 ? -19.375 6.176 8.773 1 97.06 207 TYR A O 1
ATOM 1628 N N . GLN A 1 208 ? -17.453 5.93 7.762 1 96.62 208 GLN A N 1
ATOM 1629 C CA . GLN A 1 208 ? -17.344 4.5 8.039 1 96.62 208 GLN A CA 1
ATOM 1630 C C . GLN A 1 208 ? -17.344 4.227 9.539 1 96.62 208 GLN A C 1
ATOM 1632 O O . GLN A 1 208 ? -17.906 3.229 9.992 1 96.62 208 GLN A O 1
ATOM 1637 N N . SER A 1 209 ? -16.656 5.098 10.266 1 98.06 209 SER A N 1
ATOM 1638 C CA . SER A 1 209 ? -16.594 4.926 11.711 1 98.06 209 SER A CA 1
ATOM 1639 C C . SER A 1 209 ? -17.969 5.074 12.359 1 98.06 209 SER A C 1
ATOM 1641 O O . SER A 1 209 ? -18.297 4.332 13.281 1 98.06 209 SER A O 1
ATOM 1643 N N . LEU A 1 210 ? -18.766 6.008 11.898 1 97.31 210 LEU A N 1
ATOM 1644 C CA . LEU A 1 210 ? -20.125 6.164 12.406 1 97.31 210 LEU A CA 1
ATOM 1645 C C . LEU A 1 210 ? -20.938 4.895 12.172 1 97.31 210 LEU A C 1
ATOM 1647 O O . LEU A 1 210 ? -21.594 4.395 13.094 1 97.31 210 LEU A O 1
ATOM 1651 N N . ILE A 1 211 ? -20.812 4.375 10.984 1 95.44 211 ILE A N 1
ATOM 1652 C CA . ILE A 1 211 ? -21.578 3.188 10.602 1 95.44 211 ILE A CA 1
ATOM 1653 C C . ILE A 1 211 ? -21.125 2 11.461 1 95.44 211 ILE A C 1
ATOM 1655 O O . ILE A 1 211 ? -21.969 1.301 12.039 1 95.44 211 ILE A O 1
ATOM 1659 N N . SER A 1 212 ? -19.859 1.804 11.57 1 95.88 212 SER A N 1
ATOM 1660 C CA . SER A 1 212 ? -19.297 0.644 12.258 1 95.88 212 SER A CA 1
ATOM 1661 C C . SER A 1 212 ? -19.656 0.646 13.742 1 95.88 212 SER A C 1
ATOM 1663 O O . SER A 1 212 ? -19.703 -0.409 14.375 1 95.88 212 SER A O 1
ATOM 1665 N N . HIS A 1 213 ? -19.922 1.78 14.289 1 97.12 213 HIS A N 1
ATOM 1666 C CA . HIS A 1 213 ? -20.234 1.891 15.703 1 97.12 213 HIS A CA 1
ATOM 1667 C C . HIS A 1 213 ? -21.719 2.17 15.922 1 97.12 213 HIS A C 1
ATOM 1669 O O . HIS A 1 213 ? -22.141 2.51 17.031 1 97.12 213 HIS A O 1
ATOM 1675 N N . ASN A 1 214 ? -22.484 2.129 14.844 1 96.62 214 ASN A N 1
ATOM 1676 C CA . ASN A 1 214 ? -23.938 2.312 14.867 1 96.62 214 ASN A CA 1
ATOM 1677 C C . ASN A 1 214 ? -24.312 3.693 15.391 1 96.62 214 ASN A C 1
ATOM 1679 O O . ASN A 1 214 ? -25.219 3.822 16.219 1 96.62 214 ASN A O 1
ATOM 1683 N N . LEU A 1 215 ? -23.594 4.652 15.055 1 96.38 215 LEU A N 1
ATOM 1684 C CA . LEU A 1 215 ? -23.906 6.047 15.352 1 96.38 215 LEU A CA 1
ATOM 1685 C C . LEU A 1 215 ? -24.594 6.711 14.164 1 96.38 215 LEU A C 1
ATOM 1687 O O . LEU A 1 215 ? -24.25 6.441 13.008 1 96.38 215 LEU A O 1
ATOM 1691 N N . PRO A 1 216 ? -25.547 7.504 14.383 1 93.06 216 PRO A N 1
ATOM 1692 C CA . PRO A 1 216 ? -26.266 8.125 13.273 1 93.06 216 PRO A CA 1
ATOM 1693 C C . PRO A 1 216 ? -25.453 9.203 12.562 1 93.06 216 PRO A C 1
ATOM 1695 O O . PRO A 1 216 ? -24.703 9.938 13.211 1 93.06 216 PRO A O 1
ATOM 1698 N N . LEU A 1 217 ? -25.641 9.18 11.312 1 91.81 217 LEU A N 1
ATOM 1699 C CA . LEU A 1 217 ? -25.109 10.289 10.539 1 91.81 217 LEU A CA 1
ATOM 1700 C C . LEU A 1 217 ? -26 11.523 10.664 1 91.81 217 LEU A C 1
ATOM 1702 O O . LEU A 1 217 ? -27.188 11.477 10.328 1 91.81 217 LEU A O 1
ATOM 1706 N N . ASP A 1 218 ? -25.484 12.57 11.234 1 93.38 218 ASP A N 1
ATOM 1707 C CA . ASP A 1 218 ? -26.141 13.859 11.352 1 93.38 218 ASP A CA 1
ATOM 1708 C C . ASP A 1 218 ? -25.5 14.898 10.438 1 93.38 218 ASP A C 1
ATOM 1710 O O . ASP A 1 218 ? -24.406 15.406 10.734 1 93.38 218 ASP A O 1
ATOM 1714 N N . TYR A 1 219 ? -26.109 15.273 9.406 1 93.75 219 TYR A N 1
ATOM 1715 C CA . TYR A 1 219 ? -25.547 16.172 8.398 1 93.75 219 TYR A CA 1
ATOM 1716 C C . TYR A 1 219 ? -25.25 17.547 8.992 1 93.75 219 TYR A C 1
ATOM 1718 O O . TYR A 1 219 ? -24.422 18.297 8.469 1 93.75 219 TYR A O 1
ATOM 1726 N N . SER A 1 220 ? -25.953 17.859 10.086 1 94.62 220 SER A N 1
ATOM 1727 C CA . SER A 1 220 ? -25.719 19.141 10.742 1 94.62 220 SER A CA 1
ATOM 1728 C C . SER A 1 220 ? -24.344 19.172 11.414 1 94.62 220 SER A C 1
ATOM 1730 O O . SER A 1 220 ? -23.859 20.234 11.797 1 94.62 220 SER A O 1
ATOM 1732 N N . ASN A 1 221 ? -23.688 18.031 11.508 1 96.62 221 ASN A N 1
ATOM 1733 C CA . ASN A 1 221 ? -22.375 17.922 12.133 1 96.62 221 ASN A CA 1
ATOM 1734 C C . ASN A 1 221 ? -21.266 17.859 11.086 1 96.62 221 ASN A C 1
ATOM 1736 O O . ASN A 1 221 ? -20.109 17.625 11.422 1 96.62 221 ASN A O 1
ATOM 1740 N N . ILE A 1 222 ? -21.594 18.031 9.852 1 98.06 222 ILE A N 1
ATOM 1741 C CA . ILE A 1 222 ? -20.625 17.938 8.758 1 98.06 222 ILE A CA 1
ATOM 1742 C C . ILE A 1 222 ? -20.391 19.312 8.164 1 98.06 222 ILE A C 1
ATOM 1744 O O . ILE A 1 222 ? -21.312 19.938 7.641 1 98.06 222 ILE A O 1
ATOM 1748 N N . TYR A 1 223 ? -19.156 19.781 8.188 1 98.44 223 TYR A N 1
ATOM 1749 C CA . TYR A 1 223 ? -18.797 21.109 7.719 1 98.44 223 TYR A CA 1
ATOM 1750 C C . TYR A 1 223 ? -17.703 21.047 6.664 1 98.44 223 TYR A C 1
ATOM 1752 O O . TYR A 1 223 ? -16.516 20.953 6.996 1 98.44 223 TYR A O 1
ATOM 1760 N N . PRO A 1 224 ? -18.078 21.125 5.367 1 97.81 224 PRO A N 1
ATOM 1761 C CA . PRO A 1 224 ? -17.078 21.094 4.293 1 97.81 224 PRO A CA 1
ATOM 1762 C C . PRO A 1 224 ? -16.188 22.328 4.27 1 97.81 224 PRO A C 1
ATOM 1764 O O . PRO A 1 224 ? -16.672 23.453 4.359 1 97.81 224 PRO A O 1
ATOM 1767 N N . THR A 1 225 ? -14.898 22.125 4.219 1 96.38 225 THR A N 1
ATOM 1768 C CA . THR A 1 225 ? -13.922 23.203 4.125 1 96.38 225 THR A CA 1
ATOM 1769 C C . THR A 1 225 ? -12.758 22.797 3.229 1 96.38 225 THR A C 1
ATOM 1771 O O . THR A 1 225 ? -12.641 21.625 2.836 1 96.38 225 THR A O 1
ATOM 1774 N N . SER A 1 226 ? -11.898 23.797 2.891 1 92.38 226 SER A N 1
ATOM 1775 C CA . SER A 1 226 ? -10.656 23.531 2.18 1 92.38 226 SER A CA 1
ATOM 1776 C C . SER A 1 226 ? -9.508 23.266 3.152 1 92.38 226 SER A C 1
ATOM 1778 O O . SER A 1 226 ? -8.352 23.172 2.744 1 92.38 226 SER A O 1
ATOM 1780 N N . GLN A 1 227 ? -9.852 23.203 4.43 1 95.06 227 GLN A N 1
ATOM 1781 C CA . GLN A 1 227 ? -8.945 22.734 5.473 1 95.06 227 GLN A CA 1
ATOM 1782 C C . GLN A 1 227 ? -7.859 23.781 5.762 1 95.06 227 GLN A C 1
ATOM 1784 O O . GLN A 1 227 ? -6.684 23.438 5.902 1 95.06 227 GLN A O 1
ATOM 1789 N N . THR A 1 228 ? -8.266 25.031 5.797 1 95.06 228 THR A N 1
ATOM 1790 C CA . THR A 1 228 ? -7.375 26.109 6.219 1 95.06 228 THR A CA 1
ATOM 1791 C C . THR A 1 228 ? -7.664 26.516 7.66 1 95.06 228 THR A C 1
ATOM 1793 O O . THR A 1 228 ? -8.727 26.219 8.195 1 95.06 228 THR A O 1
ATOM 1796 N N . ARG A 1 229 ? -6.695 27.203 8.242 1 96.62 229 ARG A N 1
ATOM 1797 C CA . ARG A 1 229 ? -6.863 27.719 9.602 1 96.62 229 ARG A CA 1
ATOM 1798 C C . ARG A 1 229 ? -8.031 28.703 9.672 1 96.62 229 ARG A C 1
ATOM 1800 O O . ARG A 1 229 ? -8.852 28.625 10.586 1 96.62 229 ARG A O 1
ATOM 1807 N N . GLU A 1 230 ? -8.133 29.562 8.68 1 96.62 230 GLU A N 1
ATOM 1808 C CA . GLU A 1 230 ? -9.195 30.562 8.609 1 96.62 230 GLU A CA 1
ATOM 1809 C C . GLU A 1 230 ? -10.57 29.891 8.547 1 96.62 230 GLU A C 1
ATOM 1811 O O . GLU A 1 230 ? -11.5 30.297 9.258 1 96.62 230 GLU A O 1
ATOM 1816 N N . GLU A 1 231 ? -10.656 28.906 7.797 1 97.25 231 GLU A N 1
ATOM 1817 C CA . GLU A 1 231 ? -11.93 28.219 7.664 1 97.25 231 GLU A CA 1
ATOM 1818 C C . GLU A 1 231 ? -12.273 27.453 8.938 1 97.25 231 GLU A C 1
ATOM 1820 O O . GLU A 1 231 ? -13.453 27.312 9.289 1 97.25 231 GLU A O 1
ATOM 1825 N N . GLY A 1 232 ? -11.258 26.953 9.609 1 98.12 232 GLY A N 1
ATOM 1826 C CA . GLY A 1 232 ? -11.484 26.312 10.898 1 98.12 232 GLY A CA 1
ATOM 1827 C C . GLY A 1 232 ? -12.117 27.25 11.914 1 98.12 232 GLY A C 1
ATOM 1828 O O . GLY A 1 232 ? -13.062 26.875 12.609 1 98.12 232 GLY A O 1
ATOM 1829 N N . MET A 1 233 ? -11.609 28.469 11.953 1 97.75 233 MET A N 1
ATOM 1830 C CA . MET A 1 233 ? -12.133 29.469 12.883 1 97.75 233 MET A CA 1
ATOM 1831 C C . MET A 1 233 ? -13.578 29.828 12.547 1 97.75 233 MET A C 1
ATOM 1833 O O . MET A 1 233 ? -14.445 29.828 13.422 1 97.75 233 MET A O 1
ATOM 1837 N N . LYS A 1 234 ? -13.836 30.031 11.25 1 98 234 LYS A N 1
ATOM 1838 C CA . LYS A 1 234 ? -15.18 30.391 10.797 1 98 234 LYS A CA 1
ATOM 1839 C C . LYS A 1 234 ? -16.172 29.281 11.094 1 98 234 LYS A C 1
ATOM 1841 O O . LYS A 1 234 ? -17.312 29.547 11.508 1 98 234 LYS A O 1
ATOM 1846 N N . THR A 1 235 ? -15.727 28.109 10.844 1 98.38 235 THR A N 1
ATOM 1847 C CA . THR A 1 235 ? -16.609 26.969 11.062 1 98.38 235 THR A CA 1
ATOM 1848 C C . THR A 1 235 ? -16.938 26.812 12.547 1 98.38 235 THR A C 1
ATOM 1850 O O . THR A 1 235 ? -18.094 26.547 12.898 1 98.38 235 THR A O 1
ATOM 1853 N N . MET A 1 236 ? -16 26.969 13.398 1 97.44 236 MET A N 1
ATOM 1854 C CA . MET A 1 236 ? -16.25 26.859 14.836 1 97.44 236 MET A CA 1
ATOM 1855 C C . MET A 1 236 ? -17.219 27.938 15.305 1 97.44 236 MET A C 1
ATOM 1857 O O . MET A 1 236 ? -18.047 27.688 16.188 1 97.44 236 MET A O 1
ATOM 1861 N N . GLU A 1 237 ? -17.109 29.141 14.742 1 96.56 237 GLU A N 1
ATOM 1862 C CA . GLU A 1 237 ? -18.062 30.203 15.055 1 96.56 237 GLU A CA 1
ATOM 1863 C C . GLU A 1 237 ? -19.5 29.781 14.727 1 96.56 237 GLU A C 1
ATOM 1865 O O . GLU A 1 237 ? -20.422 30.047 15.5 1 96.56 237 GLU A O 1
ATOM 1870 N N . LEU A 1 238 ? -19.609 29.125 13.617 1 96.56 238 LEU A N 1
ATOM 1871 C CA . LEU A 1 238 ? -20.906 28.641 13.195 1 96.56 238 LEU A CA 1
ATOM 1872 C C . LEU A 1 238 ? -21.422 27.578 14.164 1 96.56 238 LEU A C 1
ATOM 1874 O O . LEU A 1 238 ? -22.594 27.578 14.531 1 96.56 238 LEU A O 1
ATOM 1878 N N . ILE A 1 239 ? -20.562 26.703 14.586 1 96.31 239 ILE A N 1
ATOM 1879 C CA . ILE A 1 239 ? -20.938 25.609 15.492 1 96.31 239 ILE A CA 1
ATOM 1880 C C . ILE A 1 239 ? -21.406 26.188 16.828 1 96.31 239 ILE A C 1
ATOM 1882 O O . ILE A 1 239 ? -22.406 25.719 17.391 1 96.31 239 ILE A O 1
ATOM 1886 N N . LEU A 1 240 ? -20.828 27.219 17.312 1 94.88 240 LEU A N 1
ATOM 1887 C CA . LEU A 1 240 ? -21.125 27.812 18.609 1 94.88 240 LEU A CA 1
ATOM 1888 C C . LEU A 1 240 ? -22.516 28.438 18.609 1 94.88 240 LEU A C 1
ATOM 1890 O O . LEU A 1 240 ? -23.078 28.719 19.672 1 94.88 240 LEU A O 1
ATOM 1894 N N . GLN A 1 241 ? -23.062 28.656 17.438 1 93.19 241 GLN A N 1
ATOM 1895 C CA . GLN A 1 241 ? -24.391 29.266 17.328 1 93.19 241 GLN A CA 1
ATOM 1896 C C . GLN A 1 241 ? -25.5 28.219 17.406 1 93.19 241 GLN A C 1
ATOM 1898 O O . GLN A 1 241 ? -26.672 28.562 17.562 1 93.19 241 GLN A O 1
ATOM 1903 N N . ARG A 1 242 ? -25.062 27.062 17.422 1 93.06 242 ARG A N 1
ATOM 1904 C CA . ARG A 1 242 ? -26.047 25.984 17.453 1 93.06 242 ARG A CA 1
ATOM 1905 C C . ARG A 1 242 ? -26.625 25.812 18.859 1 93.06 242 ARG A C 1
ATOM 1907 O O . ARG A 1 242 ? -25.969 26.125 19.844 1 93.06 242 ARG A O 1
ATOM 1914 N N . GLU A 1 243 ? -27.859 25.219 18.875 1 90.88 243 GLU A N 1
ATOM 1915 C CA . GLU A 1 243 ? -28.516 24.922 20.141 1 90.88 243 GLU A CA 1
ATOM 1916 C C . GLU A 1 243 ? -27.891 23.703 20.812 1 90.88 243 GLU A C 1
ATOM 1918 O O . GLU A 1 243 ? -27.625 23.703 22.016 1 90.88 243 GLU A O 1
ATOM 1923 N N . LYS A 1 244 ? -27.75 22.734 19.969 1 91.62 244 LYS A N 1
ATOM 1924 C CA . LYS A 1 244 ? -27.109 21.516 20.438 1 91.62 244 LYS A CA 1
ATOM 1925 C C . LYS A 1 244 ? -25.672 21.406 19.938 1 91.62 244 LYS A C 1
ATOM 1927 O O . LYS A 1 244 ? -25.453 21.234 18.734 1 91.62 244 LYS A O 1
ATOM 1932 N N . LEU A 1 245 ? -24.812 21.422 20.938 1 94.38 245 LEU A N 1
ATOM 1933 C CA . LEU A 1 245 ? -23.391 21.453 20.578 1 94.38 245 LEU A CA 1
ATOM 1934 C C . LEU A 1 245 ? -22.797 20.047 20.578 1 94.38 245 LEU A C 1
ATOM 1936 O O . LEU A 1 245 ? -23.125 19.219 21.438 1 94.38 245 LEU A O 1
ATOM 1940 N N . PRO A 1 246 ? -21.953 19.766 19.578 1 96.19 246 PRO A N 1
ATOM 1941 C CA . PRO A 1 246 ? -21.234 18.5 19.641 1 96.19 246 PRO A CA 1
ATOM 1942 C C . PRO A 1 246 ? -20.266 18.422 20.828 1 96.19 246 PRO A C 1
ATOM 1944 O O . PRO A 1 246 ? -19.719 19.438 21.234 1 96.19 246 PRO A O 1
ATOM 1947 N N . SER A 1 247 ? -20.109 17.219 21.312 1 96.44 247 SER A N 1
ATOM 1948 C CA . SER A 1 247 ? -19.188 17.031 22.438 1 96.44 247 SER A CA 1
ATOM 1949 C C . SER A 1 247 ? -17.75 16.875 21.953 1 96.44 247 SER A C 1
ATOM 1951 O O . SER A 1 247 ? -16.812 16.969 22.75 1 96.44 247 SER A O 1
ATOM 1953 N N . ALA A 1 248 ? -17.578 16.578 20.656 1 98.25 248 ALA A N 1
ATOM 1954 C CA . ALA A 1 248 ? -16.25 16.422 20.078 1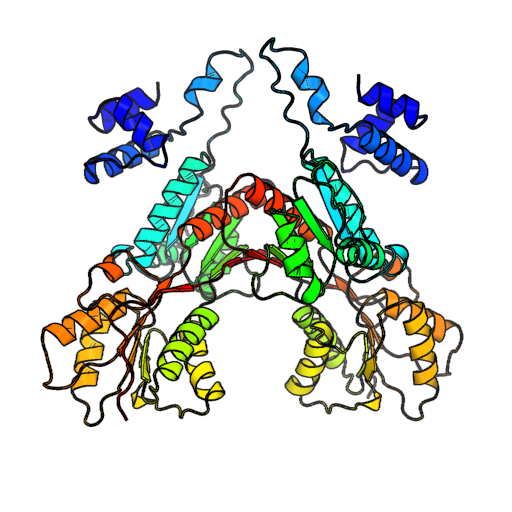 98.25 248 ALA A CA 1
ATOM 1955 C C . ALA A 1 248 ? -16.203 16.953 18.656 1 98.25 248 ALA A C 1
ATOM 1957 O O . ALA A 1 248 ? -17.219 16.953 17.938 1 98.25 248 ALA A O 1
ATOM 1958 N N . ILE A 1 249 ? -15.07 17.469 18.312 1 98.62 249 ILE A N 1
ATOM 1959 C CA . ILE A 1 249 ? -14.82 17.984 16.969 1 98.62 249 ILE A CA 1
ATOM 1960 C C . ILE A 1 249 ? -13.633 17.25 16.344 1 98.62 249 ILE A C 1
ATOM 1962 O O . ILE A 1 249 ? -12.539 17.234 16.906 1 98.62 249 ILE A O 1
ATOM 1966 N N . PHE A 1 250 ? -13.875 16.594 15.234 1 98.88 250 PHE A N 1
ATOM 1967 C CA . PHE A 1 250 ? -12.836 15.984 14.422 1 98.88 250 PHE A CA 1
ATOM 1968 C C . PHE A 1 250 ? -12.477 16.891 13.242 1 98.88 250 PHE A C 1
ATOM 1970 O O . PHE A 1 250 ? -13.266 17.047 12.312 1 98.88 250 PHE A O 1
ATOM 1977 N N . CYS A 1 251 ? -11.312 17.469 13.32 1 98.88 251 CYS A N 1
ATOM 1978 C CA . CYS A 1 251 ? -10.789 18.281 12.219 1 98.88 251 CYS A CA 1
ATOM 1979 C C . CYS A 1 251 ? -9.953 17.422 11.266 1 98.88 251 CYS A C 1
ATOM 1981 O O . CYS A 1 251 ? -9.086 16.672 11.703 1 98.88 251 CYS A O 1
ATOM 1983 N N . ALA A 1 252 ? -10.109 17.625 9.984 1 98.06 252 ALA A N 1
ATOM 1984 C CA . ALA A 1 252 ? -9.453 16.797 8.977 1 98.06 252 ALA A CA 1
ATOM 1985 C C . ALA A 1 252 ? -7.941 17.016 8.977 1 98.06 252 ALA A C 1
ATOM 1987 O O . ALA A 1 252 ? -7.184 16.188 8.484 1 98.06 252 ALA A O 1
ATOM 1988 N N . ASN A 1 253 ? -7.512 18.141 9.422 1 97.81 253 ASN A N 1
ATOM 1989 C CA . ASN A 1 253 ? -6.082 18.406 9.539 1 97.81 253 ASN A CA 1
ATOM 1990 C C . ASN A 1 253 ? -5.785 19.359 10.695 1 97.81 253 ASN A C 1
ATOM 1992 O O . ASN A 1 253 ? -6.695 19.984 11.234 1 97.81 253 ASN A O 1
ATOM 1996 N N . ASP A 1 254 ? -4.562 19.438 11.07 1 98.44 254 ASP A N 1
ATOM 1997 C CA . ASP A 1 254 ? -4.137 20.25 12.211 1 98.44 254 ASP A CA 1
ATOM 1998 C C . ASP A 1 254 ? -4.375 21.734 11.945 1 98.44 254 ASP A C 1
ATOM 2000 O O . ASP A 1 254 ? -4.727 22.484 12.859 1 98.44 254 ASP A O 1
ATOM 2004 N N . SER A 1 255 ? -4.223 22.219 10.727 1 97.12 255 SER A N 1
ATOM 2005 C CA . SER A 1 255 ? -4.445 23.625 10.414 1 97.12 255 SER A CA 1
ATOM 2006 C C . SER A 1 255 ? -5.871 24.047 10.742 1 97.12 255 SER A C 1
ATOM 2008 O O . SER A 1 255 ? -6.09 25.125 11.32 1 97.12 255 SER A O 1
ATOM 2010 N N . THR A 1 256 ? -6.777 23.234 10.383 1 98 256 THR A N 1
ATOM 2011 C CA . THR A 1 256 ? -8.172 23.484 10.719 1 98 256 THR A CA 1
ATOM 2012 C C . THR A 1 256 ? -8.367 23.516 12.234 1 98 256 THR A C 1
ATOM 2014 O O . THR A 1 256 ? -9.07 24.391 12.75 1 98 256 THR A O 1
ATOM 2017 N N . ALA A 1 257 ? -7.734 22.625 12.945 1 98.69 257 ALA A N 1
ATOM 2018 C CA . ALA A 1 257 ? -7.848 22.547 14.406 1 98.69 257 ALA A CA 1
ATOM 2019 C C . ALA A 1 257 ? -7.297 23.812 15.055 1 98.69 257 ALA A C 1
ATOM 2021 O O . ALA A 1 257 ? -7.84 24.297 16.047 1 98.69 257 ALA A O 1
ATOM 2022 N N . LEU A 1 258 ? -6.199 24.312 14.516 1 98.12 258 LEU A N 1
ATOM 2023 C CA . LEU A 1 258 ? -5.664 25.578 15.016 1 98.12 258 LEU A CA 1
ATOM 2024 C C . LEU A 1 258 ? -6.703 26.688 14.93 1 98.12 258 LEU A C 1
ATOM 2026 O O . LEU A 1 258 ? -6.84 27.484 15.852 1 98.12 258 LEU A O 1
ATOM 2030 N N . GLY A 1 259 ? -7.41 26.688 13.797 1 98 259 GLY A N 1
ATOM 2031 C CA . GLY A 1 259 ? -8.484 27.656 13.648 1 98 259 GLY A CA 1
ATOM 2032 C C . GLY A 1 259 ? -9.602 27.469 14.656 1 98 259 GLY A C 1
ATOM 2033 O O . GLY A 1 259 ? -10.125 28.453 15.203 1 98 259 GLY A O 1
ATOM 2034 N N . VAL A 1 260 ? -9.938 26.266 14.914 1 98.06 260 VAL A N 1
ATOM 2035 C CA . VAL A 1 260 ? -10.945 25.922 15.922 1 98.06 260 VAL A CA 1
ATOM 2036 C C . VAL A 1 260 ? -10.508 26.453 17.281 1 98.06 260 VAL A C 1
ATOM 2038 O O . VAL A 1 260 ? -11.297 27.094 17.984 1 98.06 260 VAL A O 1
ATOM 2041 N N . PHE A 1 261 ? -9.281 26.25 17.688 1 97.19 261 PHE A N 1
ATOM 2042 C CA . PHE A 1 261 ? -8.75 26.719 18.953 1 97.19 261 PHE A CA 1
ATOM 2043 C C . PHE A 1 261 ? -8.758 28.25 19.016 1 97.19 261 PHE A C 1
ATOM 2045 O O . PHE A 1 261 ? -9.039 28.828 20.062 1 97.19 261 PHE A O 1
ATOM 2052 N N . ASP A 1 262 ? -8.383 28.891 17.891 1 96.25 262 ASP A N 1
ATOM 2053 C CA . ASP A 1 262 ? -8.438 30.344 17.828 1 96.25 262 ASP A CA 1
ATOM 2054 C C . ASP A 1 262 ? -9.82 30.859 18.234 1 96.25 262 ASP A C 1
ATOM 2056 O O . ASP A 1 262 ? -9.938 31.797 19.016 1 96.25 262 ASP A O 1
ATOM 2060 N N . CYS A 1 263 ? -10.828 30.266 17.688 1 96.56 263 CYS A N 1
ATOM 2061 C CA . CYS A 1 263 ? -12.203 30.656 17.953 1 96.56 263 CYS A CA 1
ATOM 2062 C C . CYS A 1 263 ? -12.57 30.391 19.422 1 96.56 263 CYS A C 1
ATOM 2064 O O . CYS A 1 263 ? -13.141 31.266 20.078 1 96.56 263 CYS A O 1
ATOM 2066 N N . LEU A 1 264 ? -12.203 29.219 19.922 1 94.69 264 LEU A N 1
ATOM 2067 C CA . LEU A 1 264 ? -12.555 28.828 21.281 1 94.69 264 LEU A CA 1
ATOM 2068 C C . LEU A 1 264 ? -11.875 29.719 22.297 1 94.69 264 LEU A C 1
ATOM 2070 O O . LEU A 1 264 ? -12.422 29.969 23.375 1 94.69 264 LEU A O 1
ATOM 2074 N N . GLN A 1 265 ? -10.75 30.172 22.016 1 92.19 265 GLN A N 1
ATOM 2075 C CA . GLN A 1 265 ? -10.039 31.094 22.906 1 92.19 265 GLN A CA 1
ATOM 2076 C C . GLN A 1 265 ? -10.711 32.469 22.938 1 92.19 265 GLN A C 1
ATOM 2078 O O . GLN A 1 265 ? -10.766 33.094 23.984 1 92.19 265 GLN A O 1
ATOM 2083 N N . ARG A 1 266 ? -11.281 32.812 21.859 1 90.62 266 ARG A N 1
ATOM 2084 C CA . ARG A 1 266 ? -11.891 34.125 21.734 1 90.62 266 ARG A CA 1
ATOM 2085 C C . ARG A 1 266 ? -13.328 34.125 22.25 1 90.62 266 ARG A C 1
ATOM 2087 O O . ARG A 1 266 ? -13.797 35.125 22.812 1 90.62 266 ARG A O 1
ATOM 2094 N N . HIS A 1 267 ? -13.977 33.031 21.953 1 84.12 267 HIS A N 1
ATOM 2095 C CA . HIS A 1 267 ? -15.406 32.969 22.25 1 84.12 267 HIS A CA 1
ATOM 2096 C C . HIS A 1 267 ? -15.719 31.812 23.203 1 84.12 267 HIS A C 1
ATOM 2098 O O . HIS A 1 267 ? -16.203 30.766 22.797 1 84.12 267 HIS A O 1
ATOM 2104 N N . ARG A 1 268 ? -15.367 32 24.438 1 69.94 268 ARG A N 1
ATOM 2105 C CA . ARG A 1 268 ? -15.586 30.906 25.375 1 69.94 268 ARG A CA 1
ATOM 2106 C C . ARG A 1 268 ? -17.031 30.859 25.844 1 69.94 268 ARG A C 1
ATOM 2108 O O . ARG A 1 268 ? -17.578 31.891 26.25 1 69.94 268 ARG A O 1
ATOM 2115 N N . LYS A 1 269 ? -17.719 29.969 25.219 1 74.88 269 LYS A N 1
ATOM 2116 C CA . LYS A 1 269 ? -19.016 29.688 25.844 1 74.88 269 LYS A CA 1
ATOM 2117 C C . LYS A 1 269 ? -18.859 28.984 27.188 1 74.88 269 LYS A C 1
ATOM 2119 O O . LYS A 1 269 ? -18.109 28.016 27.281 1 74.88 269 LYS A O 1
ATOM 2124 N N . LYS A 1 270 ? -19.406 29.609 28.172 1 78.38 270 LYS A N 1
ATOM 2125 C CA . LYS A 1 270 ? -19.266 29.062 29.516 1 78.38 270 LYS A CA 1
ATOM 2126 C C . LYS A 1 270 ? -19.688 27.594 29.562 1 78.38 270 LYS A C 1
ATOM 2128 O O . LYS A 1 270 ? -20.75 27.234 29.062 1 78.38 270 LYS A O 1
ATOM 2133 N N . GLY A 1 271 ? -18.844 26.719 29.859 1 84.25 271 GLY A N 1
ATOM 2134 C CA . GLY A 1 271 ? -19.172 25.328 30.156 1 84.25 271 GLY A CA 1
ATOM 2135 C C . GLY A 1 271 ? -18.969 24.406 28.969 1 84.25 271 GLY A C 1
ATOM 2136 O O . GLY A 1 271 ? -19.141 23.188 29.078 1 84.25 271 GLY A O 1
ATOM 2137 N N . TYR A 1 272 ? -18.641 25.047 27.766 1 91.06 272 TYR A N 1
ATOM 2138 C CA . TYR A 1 272 ? -18.484 24.203 26.594 1 91.06 272 TYR A CA 1
ATOM 2139 C C . TYR A 1 272 ? -17.016 23.984 26.281 1 91.06 272 TYR A C 1
ATOM 2141 O O . TYR A 1 272 ? -16.312 24.906 25.859 1 91.06 272 TYR A O 1
ATOM 2149 N N . ILE A 1 273 ? -16.562 22.781 26.547 1 91.56 273 ILE A N 1
ATOM 2150 C CA . ILE A 1 273 ? -15.188 22.391 26.266 1 91.56 273 ILE A CA 1
ATOM 2151 C C . ILE A 1 273 ? -15.172 21.094 25.453 1 91.56 273 ILE A C 1
ATOM 2153 O O . ILE A 1 273 ? -15.016 20 26.031 1 91.56 273 ILE A O 1
ATOM 2157 N N . PRO A 1 274 ? -15.305 21.219 24.203 1 96.25 274 PRO A N 1
ATOM 2158 C CA . PRO A 1 274 ? -15.328 20 23.391 1 96.25 274 PRO A CA 1
ATOM 2159 C C . PRO A 1 274 ? -13.953 19.359 23.266 1 96.25 274 PRO A C 1
ATOM 2161 O O . PRO A 1 274 ? -12.93 20.047 23.328 1 96.25 274 PRO A O 1
ATOM 2164 N N . SER A 1 275 ? -13.969 18.047 23.125 1 98.31 275 SER A N 1
ATOM 2165 C CA . SER A 1 275 ? -12.758 17.375 22.672 1 98.31 275 SER A CA 1
ATOM 2166 C C . SER A 1 275 ? -12.438 17.734 21.219 1 98.31 275 SER A C 1
ATOM 2168 O O . SER A 1 275 ? -13.336 17.844 20.391 1 98.31 275 SER A O 1
ATOM 2170 N N . VAL A 1 276 ? -11.18 18 20.938 1 98.69 276 VAL A N 1
ATOM 2171 C CA . VAL A 1 276 ? -10.734 18.312 19.594 1 98.69 276 VAL A CA 1
ATOM 2172 C C . VAL A 1 276 ? -9.617 17.359 19.172 1 98.69 276 VAL A C 1
ATOM 2174 O O . VAL A 1 276 ? -8.641 17.188 19.906 1 98.69 276 VAL A O 1
ATOM 2177 N N . ILE A 1 277 ? -9.812 16.672 18.078 1 98.94 277 ILE A N 1
ATOM 2178 C CA . ILE A 1 277 ? -8.797 15.789 17.516 1 98.94 277 ILE A CA 1
ATOM 2179 C C . ILE A 1 277 ? -8.594 16.125 16.031 1 98.94 277 ILE A C 1
ATOM 2181 O O . ILE A 1 277 ? -9.516 16.609 15.367 1 98.94 277 ILE A O 1
ATOM 2185 N N . SER A 1 278 ? -7.418 15.969 15.539 1 98.88 278 SER A N 1
ATOM 2186 C CA . SER A 1 278 ? -7.125 16.25 14.141 1 98.88 278 SER A CA 1
ATOM 2187 C C . SER A 1 278 ? -6.086 15.273 13.586 1 98.88 278 SER A C 1
ATOM 2189 O O . SER A 1 278 ? -5.902 14.18 14.125 1 98.88 278 SER A O 1
ATOM 2191 N N . ILE A 1 279 ? -5.512 15.539 12.375 1 98.75 279 ILE A N 1
ATOM 2192 C CA . ILE A 1 279 ? -4.539 14.695 11.688 1 98.75 279 ILE A CA 1
ATOM 2193 C C . ILE A 1 279 ? -3.361 15.539 11.219 1 98.75 279 ILE A C 1
ATOM 2195 O O . ILE A 1 279 ? -3.545 16.656 10.742 1 98.75 279 ILE A O 1
ATOM 2199 N N . ASP A 1 280 ? -2.113 14.961 11.289 1 98.38 280 ASP A N 1
ATOM 2200 C CA . ASP A 1 280 ? -0.893 15.461 10.664 1 98.38 280 ASP A CA 1
ATOM 2201 C C . ASP A 1 280 ? 0.262 15.492 11.656 1 98.38 280 ASP A C 1
ATOM 2203 O O . ASP A 1 280 ? 1.404 15.195 11.305 1 98.38 280 ASP A O 1
ATOM 2207 N N . ASN A 1 281 ? -0.045 15.984 12.945 1 98.62 281 ASN A N 1
ATOM 2208 C CA . ASN A 1 281 ? 0.959 16.172 13.992 1 98.62 281 ASN A CA 1
ATOM 2209 C C . ASN A 1 281 ? 2.025 17.172 13.57 1 98.62 281 ASN A C 1
ATOM 2211 O O . ASN A 1 281 ? 3.221 16.875 13.617 1 98.62 281 ASN A O 1
ATOM 2215 N N . ILE A 1 282 ? 1.592 18.328 13.172 1 98.06 282 ILE A N 1
ATOM 2216 C CA . ILE A 1 282 ? 2.521 19.406 12.844 1 98.06 282 ILE A CA 1
ATOM 2217 C C . ILE A 1 282 ? 3.16 19.938 14.125 1 98.06 282 ILE A C 1
ATOM 2219 O O . ILE A 1 282 ? 2.668 19.688 15.227 1 98.06 282 ILE A O 1
ATOM 2223 N N . LEU A 1 283 ? 4.199 20.688 14.016 1 96.19 283 LEU A N 1
ATOM 2224 C CA . LEU A 1 283 ? 4.949 21.203 15.156 1 96.19 283 LEU A CA 1
ATOM 2225 C C . LEU A 1 283 ? 4.051 22.047 16.062 1 96.19 283 LEU A C 1
ATOM 2227 O O . LEU A 1 283 ? 4.133 21.938 17.297 1 96.19 283 LEU A O 1
ATOM 2231 N N . GLU A 1 284 ? 3.162 22.828 15.508 1 97.12 284 GLU A N 1
ATOM 2232 C CA . GLU A 1 284 ? 2.291 23.75 16.234 1 97.12 284 GLU A CA 1
ATOM 2233 C C . GLU A 1 284 ? 1.315 22.984 17.125 1 97.12 284 GLU A C 1
ATOM 2235 O O . GLU A 1 284 ? 0.771 23.562 18.078 1 97.12 284 GLU A O 1
ATOM 2240 N N . SER A 1 285 ? 1.084 21.719 16.797 1 97.19 285 SER A N 1
ATOM 2241 C CA . SER A 1 285 ? 0.11 20.938 17.562 1 97.19 285 SER A CA 1
ATOM 2242 C C . SER A 1 285 ? 0.562 20.734 19 1 97.19 285 SER A C 1
ATOM 2244 O O . SER A 1 285 ? -0.261 20.5 19.891 1 97.19 285 SER A O 1
ATOM 2246 N N . GLU A 1 286 ? 1.859 20.828 19.234 1 96.81 286 GLU A N 1
ATOM 2247 C CA . GLU A 1 286 ? 2.426 20.688 20.578 1 96.81 286 GLU A CA 1
ATOM 2248 C C . GLU A 1 286 ? 2.416 22 21.328 1 96.81 286 GLU A C 1
ATOM 2250 O O . GLU A 1 286 ? 2.725 22.047 22.531 1 96.81 286 GLU A O 1
ATOM 2255 N N . GLN A 1 287 ? 2.02 23.062 20.672 1 96.19 287 GLN A N 1
ATOM 2256 C CA . GLN A 1 287 ? 2.131 24.391 21.266 1 96.19 287 GLN A CA 1
ATOM 2257 C C . GLN A 1 287 ? 0.757 24.969 21.594 1 96.19 287 GLN A C 1
ATOM 2259 O O . GLN A 1 287 ? 0.653 26.031 22.188 1 96.19 287 GLN A O 1
ATOM 2264 N N . THR A 1 288 ? -0.241 24.266 21.156 1 96.19 288 THR A N 1
ATOM 2265 C CA . THR A 1 288 ? -1.594 24.734 21.453 1 96.19 288 THR A CA 1
ATOM 2266 C C . THR A 1 288 ? -1.921 24.531 22.922 1 96.19 288 THR A C 1
ATOM 2268 O O . THR A 1 288 ? -1.228 23.797 23.625 1 96.19 288 THR A O 1
ATOM 2271 N N . LYS A 1 289 ? -2.953 25.281 23.422 1 93.38 289 LYS A N 1
ATOM 2272 C CA . LYS A 1 289 ? -3.516 25.125 24.75 1 93.38 289 LYS A CA 1
ATOM 2273 C C . LYS A 1 289 ? -5.027 24.922 24.703 1 93.38 289 LYS A C 1
ATOM 2275 O O . LYS A 1 289 ? -5.773 25.859 24.422 1 93.38 289 LYS A O 1
ATOM 2280 N N . PRO A 1 290 ? -5.359 23.75 25.016 1 96.06 290 PRO A N 1
ATOM 2281 C CA . PRO A 1 290 ? -4.664 22.5 25.344 1 96.06 290 PRO A CA 1
ATOM 2282 C C . PRO A 1 290 ? -3.852 21.953 24.172 1 96.06 290 PRO A C 1
ATOM 2284 O O . PRO A 1 290 ? -4.117 22.297 23.016 1 96.06 290 PRO A O 1
ATOM 2287 N N . MET A 1 291 ? -2.852 21.125 24.516 1 98.19 291 MET A N 1
ATOM 2288 C CA . MET A 1 291 ? -2.082 20.469 23.469 1 98.19 291 MET A CA 1
ATOM 2289 C C . MET A 1 291 ? -2.971 19.547 22.625 1 98.19 291 MET A C 1
ATOM 2291 O O . MET A 1 291 ? -3.762 18.781 23.172 1 98.19 291 MET A O 1
ATOM 2295 N N . LEU A 1 292 ? -2.793 19.625 21.375 1 98.75 292 LEU A N 1
ATOM 2296 C CA . LEU A 1 292 ? -3.729 19.047 20.438 1 98.75 292 LEU A CA 1
ATOM 2297 C C . LEU A 1 292 ? -3.479 17.547 20.281 1 98.75 292 LEU A C 1
ATOM 2299 O O . LEU A 1 292 ? -2.367 17.125 19.953 1 98.75 292 LEU A O 1
ATOM 2303 N N . THR A 1 293 ? -4.469 16.703 20.625 1 98.88 293 THR A N 1
ATOM 2304 C CA . THR A 1 293 ? -4.48 15.305 20.234 1 98.88 293 THR A CA 1
ATOM 2305 C C . THR A 1 293 ? -4.602 15.172 18.719 1 98.88 293 THR A C 1
ATOM 2307 O O . THR A 1 293 ? -5.461 15.797 18.094 1 98.88 293 THR A O 1
ATOM 2310 N N . THR A 1 294 ? -3.693 14.406 18.094 1 98.88 294 THR A N 1
ATOM 2311 C CA . THR A 1 294 ? -3.65 14.344 16.641 1 98.88 294 THR A CA 1
ATOM 2312 C C . THR A 1 294 ? -3.141 12.984 16.172 1 98.88 294 THR A C 1
ATOM 2314 O O . THR A 1 294 ? -2.762 12.141 16.984 1 98.88 294 THR A O 1
ATOM 2317 N N . ILE A 1 295 ? -3.33 12.648 14.891 1 98.88 295 ILE A N 1
ATOM 2318 C CA . ILE A 1 295 ? -2.742 11.477 14.25 1 98.88 295 ILE A CA 1
ATOM 2319 C C . ILE A 1 295 ? -1.416 11.859 13.594 1 98.88 295 ILE A C 1
ATOM 2321 O O . ILE A 1 295 ? -1.354 12.805 12.812 1 98.88 295 ILE A O 1
ATOM 2325 N N . ASP A 1 296 ? -0.396 11.188 13.945 1 98.75 296 ASP A N 1
ATOM 2326 C CA . ASP A 1 296 ? 0.926 11.453 13.383 1 98.75 296 ASP A CA 1
ATOM 2327 C C . ASP A 1 296 ? 1.076 10.828 12 1 98.75 296 ASP A C 1
ATOM 2329 O O . ASP A 1 296 ? 0.881 9.625 11.836 1 98.75 296 ASP A O 1
ATOM 2333 N N . ILE A 1 297 ? 1.335 11.594 11.008 1 98.44 297 ILE A N 1
ATOM 2334 C CA . ILE A 1 297 ? 1.728 11.164 9.672 1 98.44 297 ILE A CA 1
ATOM 2335 C C . ILE A 1 297 ? 3.25 11.188 9.547 1 98.44 297 ILE A C 1
ATOM 2337 O O . ILE A 1 297 ? 3.889 12.203 9.852 1 98.44 297 ILE A O 1
ATOM 2341 N N . PRO A 1 298 ? 3.896 10.117 9.117 1 98 298 PRO A N 1
ATOM 2342 C CA . PRO A 1 298 ? 5.359 10.031 9.117 1 98 298 PRO A CA 1
ATOM 2343 C C . PRO A 1 298 ? 5.992 10.75 7.922 1 98 298 PRO A C 1
ATOM 2345 O O . PRO A 1 298 ? 6.547 10.102 7.031 1 98 298 PRO A O 1
ATOM 2348 N N . LYS A 1 299 ? 6.086 12.039 7.965 1 97.94 299 LYS A N 1
ATOM 2349 C CA . LYS A 1 299 ? 6.473 12.922 6.867 1 97.94 299 LYS A CA 1
ATOM 2350 C C . LYS A 1 299 ? 7.895 12.625 6.395 1 97.94 299 LYS A C 1
ATOM 2352 O O . LYS A 1 299 ? 8.148 12.531 5.191 1 97.94 299 LYS A O 1
ATOM 2357 N N . LYS A 1 300 ? 8.82 12.445 7.332 1 97.38 300 LYS A N 1
ATOM 2358 C CA . LYS A 1 300 ? 10.219 12.211 6.984 1 97.38 300 LYS A CA 1
ATOM 2359 C C . LYS A 1 300 ? 10.383 10.922 6.191 1 97.38 300 LYS A C 1
ATOM 2361 O O . LYS A 1 300 ? 11.062 10.898 5.164 1 97.38 300 LYS A O 1
ATOM 2366 N N . GLU A 1 301 ? 9.773 9.891 6.617 1 98.06 301 GLU A N 1
ATOM 2367 C CA . GLU A 1 301 ? 9.883 8.602 5.934 1 98.06 301 GLU A CA 1
ATOM 2368 C C . GLU A 1 301 ? 9.148 8.625 4.594 1 98.06 301 GLU A C 1
ATOM 2370 O O . GLU A 1 301 ? 9.57 7.98 3.635 1 98.06 301 GLU A O 1
ATOM 2375 N N . MET A 1 302 ? 8.031 9.336 4.602 1 98.38 302 MET A N 1
ATOM 2376 C CA . MET A 1 302 ? 7.328 9.477 3.328 1 98.38 302 MET A CA 1
ATOM 2377 C C . MET A 1 302 ? 8.219 10.148 2.291 1 98.38 302 MET A C 1
ATOM 2379 O O . MET A 1 302 ? 8.281 9.711 1.14 1 98.38 302 MET A O 1
ATOM 2383 N N . ALA A 1 303 ? 8.914 11.18 2.713 1 98.06 303 ALA A N 1
ATOM 2384 C CA . ALA A 1 303 ? 9.844 11.875 1.824 1 98.06 303 ALA A CA 1
ATOM 2385 C C . ALA A 1 303 ? 10.953 10.938 1.365 1 98.06 303 ALA A C 1
ATOM 2387 O O . ALA A 1 303 ? 11.297 10.898 0.181 1 98.06 303 ALA A O 1
ATOM 2388 N N . HIS A 1 304 ? 11.492 10.195 2.281 1 98 304 HIS A N 1
ATOM 2389 C CA . HIS A 1 304 ? 12.547 9.242 1.981 1 98 304 HIS A CA 1
ATOM 2390 C C . HIS A 1 304 ? 12.102 8.25 0.91 1 98 304 HIS A C 1
ATOM 2392 O O . HIS A 1 304 ? 12.797 8.062 -0.095 1 98 304 HIS A O 1
ATOM 2398 N N . HIS A 1 305 ? 10.953 7.648 1.106 1 98.31 305 HIS A N 1
ATOM 2399 C CA . HIS A 1 305 ? 10.469 6.625 0.187 1 98.31 305 HIS A CA 1
ATOM 2400 C C . HIS A 1 305 ? 10.117 7.227 -1.171 1 98.31 305 HIS A C 1
ATOM 2402 O O . HIS A 1 305 ? 10.289 6.57 -2.203 1 98.31 305 HIS A O 1
ATOM 2408 N N . ALA A 1 306 ? 9.602 8.469 -1.175 1 98.25 306 ALA A N 1
ATOM 2409 C CA . ALA A 1 306 ? 9.273 9.125 -2.438 1 98.25 306 ALA A CA 1
ATOM 2410 C C . ALA A 1 306 ? 10.523 9.328 -3.295 1 98.25 306 ALA A C 1
ATOM 2412 O O . ALA A 1 306 ? 10.523 9 -4.484 1 98.25 306 ALA A O 1
ATOM 2413 N N . VAL A 1 307 ? 11.578 9.828 -2.686 1 97.12 307 VAL A N 1
ATOM 2414 C CA . VAL A 1 307 ? 12.82 10.078 -3.418 1 97.12 307 VAL A CA 1
ATOM 2415 C C . VAL A 1 307 ? 13.43 8.75 -3.865 1 97.12 307 VAL A C 1
ATOM 2417 O O . VAL A 1 307 ? 13.867 8.617 -5.012 1 97.12 307 VAL A O 1
ATOM 2420 N N . ASN A 1 308 ? 13.406 7.77 -2.961 1 96.75 308 ASN A N 1
ATOM 2421 C CA . ASN A 1 308 ? 13.938 6.453 -3.291 1 96.75 308 ASN A CA 1
ATOM 2422 C C . ASN A 1 308 ? 13.203 5.836 -4.477 1 96.75 308 ASN A C 1
ATOM 2424 O O . ASN A 1 308 ? 13.828 5.246 -5.363 1 96.75 308 ASN A O 1
ATOM 2428 N N . LEU A 1 309 ? 11.906 5.914 -4.453 1 96.75 309 LEU A N 1
ATOM 2429 C CA . LEU A 1 309 ? 11.102 5.367 -5.535 1 96.75 309 LEU A CA 1
ATOM 2430 C C . LEU A 1 309 ? 11.422 6.062 -6.855 1 96.75 309 LEU A C 1
ATOM 2432 O O . LEU A 1 309 ? 11.523 5.41 -7.898 1 96.75 309 LEU A O 1
ATOM 2436 N N . LEU A 1 310 ? 11.508 7.355 -6.82 1 95.88 310 LEU A N 1
ATOM 2437 C CA . LEU A 1 310 ? 11.812 8.125 -8.023 1 95.88 310 LEU A CA 1
ATOM 2438 C C . LEU A 1 310 ? 13.164 7.723 -8.594 1 95.88 310 LEU A C 1
ATOM 2440 O O . LEU A 1 310 ? 13.297 7.531 -9.805 1 95.88 310 LEU A O 1
ATOM 2444 N N . LEU A 1 311 ? 14.188 7.609 -7.75 1 95.44 311 LEU A N 1
ATOM 2445 C CA . LEU A 1 311 ? 15.516 7.191 -8.18 1 95.44 311 LEU A CA 1
ATOM 2446 C C . LEU A 1 311 ? 15.484 5.785 -8.766 1 95.44 311 LEU A C 1
ATOM 2448 O O . LEU A 1 311 ? 16.109 5.523 -9.789 1 95.44 311 LEU A O 1
ATOM 2452 N N . ASP A 1 312 ? 14.773 4.906 -8.094 1 95.75 312 ASP A N 1
ATOM 2453 C CA . ASP A 1 312 ? 14.617 3.539 -8.578 1 95.75 312 ASP A CA 1
ATOM 2454 C C . ASP A 1 312 ? 14.023 3.516 -9.984 1 95.75 312 ASP A C 1
ATOM 2456 O O . ASP A 1 312 ? 14.469 2.75 -10.836 1 95.75 312 ASP A O 1
ATOM 2460 N N . ARG A 1 313 ? 13.031 4.332 -10.188 1 94.88 313 ARG A N 1
ATOM 2461 C CA . ARG A 1 313 ? 12.375 4.422 -11.484 1 94.88 313 ARG A CA 1
ATOM 2462 C C . ARG A 1 313 ? 13.32 4.984 -12.539 1 94.88 313 ARG A C 1
ATOM 2464 O O . ARG A 1 313 ? 13.391 4.473 -13.656 1 94.88 313 ARG A O 1
ATOM 2471 N N . ILE A 1 314 ? 14.016 6.02 -12.234 1 92.88 314 ILE A N 1
ATOM 2472 C CA . ILE A 1 314 ? 14.938 6.676 -13.148 1 92.88 314 ILE A CA 1
ATOM 2473 C C . ILE A 1 314 ? 16.016 5.684 -13.594 1 92.88 314 ILE A C 1
ATOM 2475 O O . ILE A 1 314 ? 16.453 5.715 -14.75 1 92.88 314 ILE A O 1
ATOM 2479 N N . HIS A 1 315 ? 16.375 4.789 -12.727 1 92.31 315 HIS A N 1
ATOM 2480 C CA . HIS A 1 315 ? 17.391 3.793 -13.039 1 92.31 315 HIS A CA 1
ATOM 2481 C C . HIS A 1 315 ? 16.781 2.535 -13.633 1 92.31 315 HIS A C 1
ATOM 2483 O O . HIS A 1 315 ? 17.438 1.499 -13.734 1 92.31 315 HIS A O 1
ATOM 2489 N N . ASN A 1 316 ? 15.5 2.553 -13.922 1 91.5 316 ASN A N 1
ATOM 2490 C CA . ASN A 1 316 ? 14.766 1.503 -14.617 1 91.5 316 ASN A CA 1
ATOM 2491 C C . ASN A 1 316 ? 14.75 0.203 -13.812 1 91.5 316 ASN A C 1
ATOM 2493 O O . ASN A 1 316 ? 14.898 -0.881 -14.383 1 91.5 316 ASN A O 1
ATOM 2497 N N . GLN A 1 317 ? 14.664 0.427 -12.539 1 90.31 317 GLN A N 1
ATOM 2498 C CA . GLN A 1 317 ? 14.695 -0.752 -11.68 1 90.31 317 GLN A CA 1
ATOM 2499 C C . GLN A 1 317 ? 13.289 -1.335 -11.5 1 90.31 317 GLN A C 1
ATOM 2501 O O . GLN A 1 317 ? 13.141 -2.463 -11.031 1 90.31 317 GLN A O 1
ATOM 2506 N N . HIS A 1 318 ? 12.273 -0.578 -11.828 1 91 318 HIS A N 1
ATOM 2507 C CA . HIS A 1 318 ? 10.906 -1.091 -11.875 1 91 318 HIS A CA 1
ATOM 2508 C C . HIS A 1 318 ? 10.094 -0.386 -12.961 1 91 318 HIS A C 1
ATOM 2510 O O . HIS A 1 318 ? 10.43 0.732 -13.359 1 91 318 HIS A O 1
ATOM 2516 N N . SER A 1 319 ? 9.078 -1.09 -13.43 1 91.69 319 SER A N 1
ATOM 2517 C CA . SER A 1 319 ? 8.273 -0.546 -14.516 1 91.69 319 SER A CA 1
ATOM 2518 C C . SER A 1 319 ? 6.844 -0.283 -14.062 1 91.69 319 SER A C 1
ATOM 2520 O O . SER A 1 319 ? 6.242 0.727 -14.438 1 91.69 319 SER A O 1
ATOM 2522 N N . ASN A 1 320 ? 6.293 -1.151 -13.234 1 94.31 320 ASN A N 1
ATOM 2523 C CA . ASN A 1 320 ? 4.934 -0.969 -12.742 1 94.31 320 ASN A CA 1
ATOM 2524 C C . ASN A 1 320 ? 4.844 0.203 -11.766 1 94.31 320 ASN A C 1
ATOM 2526 O O . ASN A 1 320 ? 5.789 0.475 -11.023 1 94.31 320 ASN A O 1
ATOM 2530 N N . ALA A 1 321 ? 3.713 0.926 -11.828 1 95.62 321 ALA A N 1
ATOM 2531 C CA . ALA A 1 321 ? 3.443 1.865 -10.742 1 95.62 321 ALA A CA 1
ATOM 2532 C C . ALA A 1 321 ? 3.309 1.138 -9.406 1 95.62 321 ALA A C 1
ATOM 2534 O O . ALA A 1 321 ? 2.701 0.067 -9.336 1 95.62 321 ALA A O 1
ATOM 2535 N N . VAL A 1 322 ? 3.949 1.704 -8.383 1 96.75 322 VAL A N 1
ATOM 2536 C CA . VAL A 1 322 ? 3.955 1.068 -7.066 1 96.75 322 VAL A CA 1
ATOM 2537 C C . VAL A 1 322 ? 3.375 2.025 -6.027 1 96.75 322 VAL A C 1
ATOM 2539 O O . VAL A 1 322 ? 3.459 3.246 -6.184 1 96.75 322 VAL A O 1
ATOM 2542 N N . ARG A 1 323 ? 2.707 1.416 -5.035 1 97.75 323 ARG A N 1
ATOM 2543 C CA . ARG A 1 323 ? 2.207 2.184 -3.902 1 97.75 323 ARG A CA 1
ATOM 2544 C C . ARG A 1 323 ? 2.891 1.759 -2.607 1 97.75 323 ARG A C 1
ATOM 2546 O O . ARG A 1 323 ? 2.867 0.58 -2.246 1 97.75 323 ARG A O 1
ATOM 2553 N N . ILE A 1 324 ? 3.533 2.699 -1.985 1 98.31 324 ILE A N 1
ATOM 2554 C CA . ILE A 1 324 ? 4.086 2.471 -0.655 1 98.31 324 ILE A CA 1
ATOM 2555 C C . ILE A 1 324 ? 3.152 3.057 0.401 1 98.31 324 ILE A C 1
ATOM 2557 O O . ILE A 1 324 ? 2.793 4.234 0.336 1 98.31 324 ILE A O 1
ATOM 2561 N N . GLU A 1 325 ? 2.738 2.254 1.304 1 98 325 GLU A N 1
ATOM 2562 C CA . GLU A 1 325 ? 1.866 2.711 2.383 1 98 325 GLU A CA 1
ATOM 2563 C C . GLU A 1 325 ? 2.582 2.662 3.729 1 98 325 GLU A C 1
ATOM 2565 O O . GLU A 1 325 ? 3.217 1.661 4.066 1 98 325 GLU A O 1
ATOM 2570 N N . LEU A 1 326 ? 2.553 3.729 4.473 1 98 326 LEU A N 1
ATOM 2571 C CA . LEU A 1 326 ? 3.086 3.818 5.828 1 98 326 LEU A CA 1
ATOM 2572 C C . LEU A 1 326 ? 1.961 3.926 6.852 1 98 326 LEU A C 1
ATOM 2574 O O . LEU A 1 326 ? 0.898 4.477 6.555 1 98 326 LEU A O 1
ATOM 2578 N N . PRO A 1 327 ? 2.18 3.426 8.016 1 97 327 PRO A N 1
ATOM 2579 C CA . PRO A 1 327 ? 1.174 3.543 9.078 1 97 327 PRO A CA 1
ATOM 2580 C C . PRO A 1 327 ? 1.16 4.926 9.727 1 97 327 PRO A C 1
ATOM 2582 O O . PRO A 1 327 ? 2.145 5.66 9.641 1 97 327 PRO A O 1
ATOM 2585 N N . CYS A 1 328 ? 0.008 5.281 10.203 1 97.25 328 CYS A N 1
ATOM 2586 C CA . CYS A 1 328 ? -0.124 6.461 11.055 1 97.25 328 CYS A CA 1
ATOM 2587 C C . CYS A 1 328 ? -0.296 6.062 12.516 1 97.25 328 CYS A C 1
ATOM 2589 O O . CYS A 1 328 ? -0.498 4.887 12.828 1 97.25 328 CYS A O 1
ATOM 2591 N N . ARG A 1 329 ? -0.104 7.047 13.453 1 97.06 329 ARG A N 1
ATOM 2592 C CA . ARG A 1 329 ? -0.171 6.746 14.883 1 97.06 329 ARG A CA 1
ATOM 2593 C C . ARG A 1 329 ? -0.948 7.82 15.633 1 97.06 329 ARG A C 1
ATOM 2595 O O . ARG A 1 329 ? -0.793 9.016 15.359 1 97.06 329 ARG A O 1
ATOM 2602 N N . LEU A 1 330 ? -1.722 7.363 16.547 1 98.81 330 LEU A N 1
ATOM 2603 C CA . LEU A 1 330 ? -2.43 8.281 17.438 1 98.81 330 LEU A CA 1
ATOM 2604 C C . LEU A 1 330 ? -1.482 8.875 18.469 1 98.81 330 LEU A C 1
ATOM 2606 O O . LEU A 1 330 ? -0.743 8.148 19.125 1 98.81 330 LEU A O 1
ATOM 2610 N N . ILE A 1 331 ? -1.43 10.18 18.547 1 98.75 331 ILE A N 1
ATOM 2611 C CA . ILE A 1 331 ? -0.71 10.906 19.594 1 98.75 331 ILE A CA 1
ATOM 2612 C C . ILE A 1 331 ? -1.707 11.57 20.531 1 98.75 331 ILE A C 1
ATOM 2614 O O . ILE A 1 331 ? -2.324 12.578 20.188 1 98.75 331 ILE A O 1
ATOM 2618 N N . VAL A 1 332 ? -1.819 11 21.672 1 98.75 332 VAL A N 1
ATOM 2619 C CA . VAL A 1 332 ? -2.77 11.516 22.656 1 98.75 332 VAL A CA 1
ATOM 2620 C C . VAL A 1 332 ? -2.117 12.633 23.469 1 98.75 332 VAL A C 1
ATOM 2622 O O . VAL A 1 332 ? -1.041 12.445 24.047 1 98.75 332 VAL A O 1
ATOM 2625 N N . ARG A 1 333 ? -2.799 13.812 23.438 1 98.25 333 ARG A N 1
ATOM 2626 C CA . ARG A 1 333 ? -2.363 14.938 24.266 1 98.25 333 ARG A CA 1
ATOM 2627 C C . ARG A 1 333 ? -3.508 15.461 25.125 1 98.25 333 ARG A C 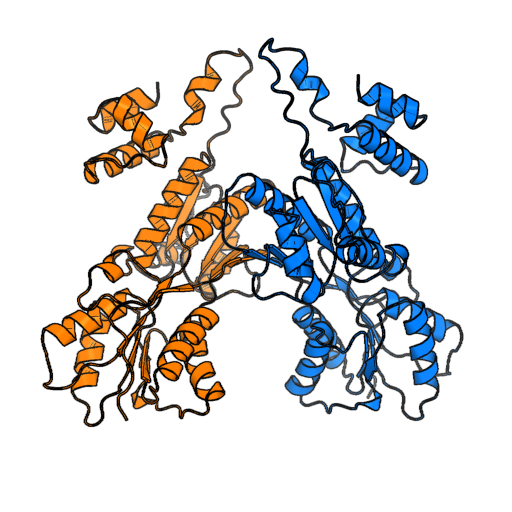1
ATOM 2629 O O . ARG A 1 333 ? -4.262 14.68 25.719 1 98.25 333 ARG A O 1
ATOM 2636 N N . GLU A 1 334 ? -3.727 16.797 25.172 1 97.81 334 GLU A N 1
ATOM 2637 C CA . GLU A 1 334 ? -4.609 17.328 26.203 1 97.81 334 GLU A CA 1
ATOM 2638 C C . GLU A 1 334 ? -5.984 17.656 25.641 1 97.81 334 GLU A C 1
ATOM 2640 O O . GLU A 1 334 ? -6.945 17.859 26.391 1 97.81 334 GLU A O 1
ATOM 2645 N N . SER A 1 335 ? -6.176 17.688 24.375 1 98.19 335 SER A N 1
ATOM 2646 C CA . SER A 1 335 ? -7.355 18.297 23.781 1 98.19 335 SER A CA 1
ATOM 2647 C C . SER A 1 335 ? -8.531 17.328 23.75 1 98.19 335 SER A C 1
ATOM 2649 O O . SER A 1 335 ? -9.609 17.672 23.266 1 98.19 335 SER A O 1
ATOM 2651 N N . CYS A 1 336 ? -8.352 16.094 24.219 1 98.19 336 CYS A N 1
ATOM 2652 C CA . CYS A 1 336 ? -9.438 15.133 24.266 1 98.19 336 CYS A CA 1
ATOM 2653 C C . CYS A 1 336 ? -9.703 14.688 25.703 1 98.19 336 CYS A C 1
ATOM 2655 O O . CYS A 1 336 ? -8.766 14.477 26.469 1 98.19 336 CYS A O 1
ATOM 2657 N N . SER A 1 337 ? -11 14.633 26.016 1 96 337 SER A N 1
ATOM 2658 C CA . SER A 1 337 ? -11.422 14.195 27.344 1 96 337 SER A CA 1
ATOM 2659 C C . SER A 1 337 ? -12.656 13.297 27.266 1 96 337 SER A C 1
ATOM 2661 O O . SER A 1 337 ? -13.32 13.242 26.219 1 96 337 SER A O 1
ATOM 2663 N N . TYR A 1 338 ? -12.875 12.555 28.344 1 95 338 TYR A N 1
ATOM 2664 C CA . TYR A 1 338 ? -14.055 11.711 28.406 1 95 338 TYR A CA 1
ATOM 2665 C C . TYR A 1 338 ? -15.328 12.547 28.328 1 95 338 TYR A C 1
ATOM 2667 O O . TYR A 1 338 ? -15.406 13.625 28.938 1 95 338 TYR A O 1
ATOM 2675 N N . CYS A 1 339 ? -16.312 12.008 27.5 1 88.75 339 CYS A N 1
ATOM 2676 C CA . CYS A 1 339 ? -17.578 12.703 27.359 1 88.75 339 CYS A CA 1
ATOM 2677 C C . CYS A 1 339 ? -18.438 12.539 28.609 1 88.75 339 CYS A C 1
ATOM 2679 O O . CYS A 1 339 ? -18.641 11.422 29.094 1 88.75 339 CYS A O 1
ATOM 2681 N N . GLY A 1 340 ? -18.203 13.086 29.75 1 67.81 340 GLY A N 1
ATOM 2682 C CA . GLY A 1 340 ? -19 12.969 30.953 1 67.81 340 GLY A CA 1
ATOM 2683 C C . GLY A 1 340 ? -20.422 12.531 30.688 1 67.81 340 GLY A C 1
ATOM 2684 O O . GLY A 1 340 ? -20.969 12.805 29.609 1 67.81 340 GLY A O 1
ATOM 2685 N N . ARG A 1 341 ? -21.062 11.305 31.234 1 46.91 341 ARG A N 1
ATOM 2686 C CA . ARG A 1 341 ? -22.469 10.938 31.25 1 46.91 341 ARG A CA 1
ATOM 2687 C C . ARG A 1 341 ? -23.344 12.109 31.688 1 46.91 341 ARG A C 1
ATOM 2689 O O . ARG A 1 341 ? -22.938 12.906 32.531 1 46.91 341 ARG A O 1
ATOM 2696 N N . MET B 1 1 ? 40.312 -14.336 -8.594 1 53.72 1 MET B N 1
ATOM 2697 C CA . MET B 1 1 ? 40.438 -15.594 -7.867 1 53.72 1 MET B CA 1
ATOM 2698 C C . MET B 1 1 ? 39.094 -16.297 -7.746 1 53.72 1 MET B C 1
ATOM 2700 O O . MET B 1 1 ? 39 -17.5 -7.984 1 53.72 1 MET B O 1
ATOM 2704 N N . SER B 1 2 ? 37.938 -15.602 -7.672 1 69.56 2 SER B N 1
ATOM 2705 C CA . SER B 1 2 ? 36.688 -16.234 -7.23 1 69.56 2 SER B CA 1
ATOM 2706 C C . SER B 1 2 ? 35.938 -16.859 -8.406 1 69.56 2 SER B C 1
ATOM 2708 O O . SER B 1 2 ? 35.469 -18 -8.312 1 69.56 2 SER B O 1
ATOM 2710 N N . LEU B 1 3 ? 36.156 -16.312 -9.531 1 77.69 3 LEU B N 1
ATOM 2711 C CA . LEU B 1 3 ? 35.469 -16.875 -10.68 1 77.69 3 LEU B CA 1
ATOM 2712 C C . LEU B 1 3 ? 36.094 -18.203 -11.109 1 77.69 3 LEU B C 1
ATOM 2714 O O . LEU B 1 3 ? 35.406 -19.141 -11.492 1 77.69 3 LEU B O 1
ATOM 2718 N N . LYS B 1 4 ? 37.438 -18.188 -10.977 1 77.94 4 LYS B N 1
ATOM 2719 C CA . LYS B 1 4 ? 38.188 -19.391 -11.336 1 77.94 4 LYS B CA 1
ATOM 2720 C C . LYS B 1 4 ? 37.844 -20.547 -10.406 1 77.94 4 LYS B C 1
ATOM 2722 O O . LYS B 1 4 ? 37.688 -21.688 -10.859 1 77.94 4 LYS B O 1
ATOM 2727 N N . GLU B 1 5 ? 37.656 -20.172 -9.195 1 78.69 5 GLU B N 1
ATOM 2728 C CA . GLU B 1 5 ? 37.281 -21.203 -8.227 1 78.69 5 GLU B CA 1
ATOM 2729 C C . GLU B 1 5 ? 35.875 -21.734 -8.477 1 78.69 5 GLU B C 1
ATOM 2731 O O . GLU B 1 5 ? 35.625 -22.938 -8.391 1 78.69 5 GLU B O 1
ATOM 2736 N N . ILE B 1 6 ? 35.031 -20.891 -8.82 1 80.62 6 ILE B N 1
ATOM 2737 C CA . ILE B 1 6 ? 33.656 -21.281 -9.133 1 80.62 6 ILE B CA 1
ATOM 2738 C C . ILE B 1 6 ? 33.625 -22.141 -10.391 1 80.62 6 ILE B C 1
ATOM 2740 O O . ILE B 1 6 ? 32.938 -23.156 -10.445 1 80.62 6 ILE B O 1
ATOM 2744 N N . ALA B 1 7 ? 34.406 -21.797 -11.32 1 84 7 ALA B N 1
ATOM 2745 C CA . ALA B 1 7 ? 34.5 -22.547 -12.57 1 84 7 ALA B CA 1
ATOM 2746 C C . ALA B 1 7 ? 35 -23.969 -12.328 1 84 7 ALA B C 1
ATOM 2748 O O . ALA B 1 7 ? 34.469 -24.922 -12.891 1 84 7 ALA B O 1
ATOM 2749 N N . HIS B 1 8 ? 35.938 -24.031 -11.477 1 83.25 8 HIS B N 1
ATOM 2750 C CA . HIS B 1 8 ? 36.5 -25.328 -11.125 1 83.25 8 HIS B CA 1
ATOM 2751 C C . HIS B 1 8 ? 35.469 -26.203 -10.414 1 83.25 8 HIS B C 1
ATOM 2753 O O . HIS B 1 8 ? 35.344 -27.375 -10.75 1 83.25 8 HIS B O 1
ATOM 2759 N N . ARG B 1 9 ? 34.75 -25.562 -9.531 1 81.06 9 ARG B N 1
ATOM 2760 C CA . ARG B 1 9 ? 33.781 -26.297 -8.734 1 81.06 9 ARG B CA 1
ATOM 2761 C C . ARG B 1 9 ? 32.562 -26.688 -9.578 1 81.06 9 ARG B C 1
ATOM 2763 O O . ARG B 1 9 ? 31.984 -27.766 -9.383 1 81.06 9 ARG B O 1
ATOM 2770 N N . ALA B 1 10 ? 32.188 -25.891 -10.523 1 82.12 10 ALA B N 1
ATOM 2771 C CA . ALA B 1 10 ? 31.016 -26.109 -11.359 1 82.12 10 ALA B CA 1
ATOM 2772 C C . ALA B 1 10 ? 31.375 -26.906 -12.609 1 82.12 10 ALA B C 1
ATOM 2774 O O . ALA B 1 10 ? 30.484 -27.359 -13.336 1 82.12 10 ALA B O 1
ATOM 2775 N N . GLY B 1 11 ? 32.625 -27.078 -12.859 1 84.06 11 GLY B N 1
ATOM 2776 C CA . GLY B 1 11 ? 33.094 -27.859 -14 1 84.06 11 GLY B CA 1
ATOM 2777 C C . GLY B 1 11 ? 32.875 -27.156 -15.328 1 84.06 11 GLY B C 1
ATOM 2778 O O . GLY B 1 11 ? 32.469 -27.781 -16.297 1 84.06 11 GLY B O 1
ATOM 2779 N N . THR B 1 12 ? 33 -25.938 -15.273 1 84.5 12 THR B N 1
ATOM 2780 C CA . THR B 1 12 ? 32.781 -25.188 -16.516 1 84.5 12 THR B CA 1
ATOM 2781 C C . THR B 1 12 ? 33.844 -24.094 -16.656 1 84.5 12 THR B C 1
ATOM 2783 O O . THR B 1 12 ? 34.719 -23.953 -15.805 1 84.5 12 THR B O 1
ATOM 2786 N N . SER B 1 13 ? 33.812 -23.391 -17.781 1 84.06 13 SER B N 1
ATOM 2787 C CA . SER B 1 13 ? 34.812 -22.359 -18.062 1 84.06 13 SER B CA 1
ATOM 2788 C C . SER B 1 13 ? 34.531 -21.094 -17.25 1 84.06 13 SER B C 1
ATOM 2790 O O . SER B 1 13 ? 33.406 -20.844 -16.859 1 84.06 13 SER B O 1
ATOM 2792 N N . VAL B 1 14 ? 35.562 -20.328 -16.953 1 82.12 14 VAL B N 1
ATOM 2793 C CA . VAL B 1 14 ? 35.469 -19.047 -16.25 1 82.12 14 VAL B CA 1
ATOM 2794 C C . VAL B 1 14 ? 34.594 -18.094 -17.016 1 82.12 14 VAL B C 1
ATOM 2796 O O . VAL B 1 14 ? 33.812 -17.328 -16.422 1 82.12 14 VAL B O 1
ATOM 2799 N N . SER B 1 15 ? 34.562 -18.219 -18.266 1 81.31 15 SER B N 1
ATOM 2800 C CA . SER B 1 15 ? 33.75 -17.359 -19.125 1 81.31 15 SER B CA 1
ATOM 2801 C C . SER B 1 15 ? 32.25 -17.641 -18.938 1 81.31 15 SER B C 1
ATOM 2803 O O . SER B 1 15 ? 31.438 -16.719 -18.875 1 81.31 15 SER B O 1
ATOM 2805 N N . THR B 1 16 ? 31.938 -18.891 -18.844 1 81.12 16 THR B N 1
ATOM 2806 C CA . THR B 1 16 ? 30.547 -19.281 -18.656 1 81.12 16 THR B CA 1
ATOM 2807 C C . THR B 1 16 ? 30.047 -18.844 -17.281 1 81.12 16 THR B C 1
ATOM 2809 O O . THR B 1 16 ? 28.938 -18.344 -17.156 1 81.12 16 THR B O 1
ATOM 2812 N N . VAL B 1 17 ? 30.922 -18.984 -16.297 1 79.5 17 VAL B N 1
ATOM 2813 C CA . VAL B 1 17 ? 30.594 -18.578 -14.938 1 79.5 17 VAL B CA 1
ATOM 2814 C C . VAL B 1 17 ? 30.359 -17.062 -14.891 1 79.5 17 VAL B C 1
ATOM 2816 O O . VAL B 1 17 ? 29.391 -16.594 -14.305 1 79.5 17 VAL B O 1
ATOM 2819 N N . SER B 1 18 ? 31.172 -16.344 -15.492 1 77.69 18 SER B N 1
ATOM 2820 C CA . SER B 1 18 ? 31.078 -14.898 -15.523 1 77.69 18 SER B CA 1
ATOM 2821 C C . SER B 1 18 ? 29.781 -14.438 -16.188 1 77.69 18 SER B C 1
ATOM 2823 O O . SER B 1 18 ? 29.109 -13.531 -15.695 1 77.69 18 SER B O 1
ATOM 2825 N N . ARG B 1 19 ? 29.453 -15.125 -17.219 1 76.38 19 ARG B N 1
ATOM 2826 C CA . ARG B 1 19 ? 28.234 -14.766 -17.953 1 76.38 19 ARG B CA 1
ATOM 2827 C C . ARG B 1 19 ? 26.984 -15.055 -17.125 1 76.38 19 ARG B C 1
ATOM 2829 O O . ARG B 1 19 ? 26.078 -14.234 -17.047 1 76.38 19 ARG B O 1
ATOM 2836 N N . VAL B 1 20 ? 27.016 -16.172 -16.562 1 75.5 20 VAL B N 1
ATOM 2837 C CA . VAL B 1 20 ? 25.875 -16.641 -15.781 1 75.5 20 VAL B CA 1
ATOM 2838 C C . VAL B 1 20 ? 25.672 -15.727 -14.57 1 75.5 20 VAL B C 1
ATOM 2840 O O . VAL B 1 20 ? 24.547 -15.367 -14.234 1 75.5 20 VAL B O 1
ATOM 2843 N N . LEU B 1 21 ? 26.797 -15.328 -13.977 1 72.19 21 LEU B N 1
ATOM 2844 C CA . LEU B 1 21 ? 26.734 -14.617 -12.703 1 72.19 21 LEU B CA 1
ATOM 2845 C C . LEU B 1 21 ? 26.609 -13.117 -12.922 1 72.19 21 LEU B C 1
ATOM 2847 O O . LEU B 1 21 ? 26.031 -12.406 -12.102 1 72.19 21 LEU B O 1
ATOM 2851 N N . ASN B 1 22 ? 27.141 -12.586 -14.055 1 65.19 22 ASN B N 1
ATOM 2852 C CA . ASN B 1 22 ? 27.281 -11.141 -14.18 1 65.19 22 ASN B CA 1
ATOM 2853 C C . ASN B 1 22 ? 26.406 -10.586 -15.297 1 65.19 22 ASN B C 1
ATOM 2855 O O . ASN B 1 22 ? 26.297 -9.367 -15.453 1 65.19 22 ASN B O 1
ATOM 2859 N N . GLN B 1 23 ? 25.859 -11.438 -16.047 1 59.56 23 GLN B N 1
ATOM 2860 C CA . GLN B 1 23 ? 24.984 -10.992 -17.125 1 59.56 23 GLN B CA 1
ATOM 2861 C C . GLN B 1 23 ? 23.562 -11.5 -16.922 1 59.56 23 GLN B C 1
ATOM 2863 O O . GLN B 1 23 ? 23.25 -12.648 -17.234 1 59.56 23 GLN B O 1
ATOM 2868 N N . PRO B 1 24 ? 22.781 -10.602 -16.406 1 55.97 24 PRO B N 1
ATOM 2869 C CA . PRO B 1 24 ? 21.406 -11.016 -16.062 1 55.97 24 PRO B CA 1
ATOM 2870 C C . PRO B 1 24 ? 20.641 -11.539 -17.281 1 55.97 24 PRO B C 1
ATOM 2872 O O . PRO B 1 24 ? 19.734 -12.367 -17.125 1 55.97 24 PRO B O 1
ATOM 2875 N N . ASP B 1 25 ? 21.047 -11.141 -18.391 1 58.66 25 ASP B N 1
ATOM 2876 C CA . ASP B 1 25 ? 20.328 -11.508 -19.609 1 58.66 25 ASP B CA 1
ATOM 2877 C C . ASP B 1 25 ? 20.922 -12.773 -20.234 1 58.66 25 ASP B C 1
ATOM 2879 O O . ASP B 1 25 ? 20.422 -13.258 -21.25 1 58.66 25 ASP B O 1
ATOM 2883 N N . TYR B 1 26 ? 21.938 -13.344 -19.672 1 64.25 26 TYR B N 1
ATOM 2884 C CA . TYR B 1 26 ? 22.547 -14.539 -20.234 1 64.25 26 TYR B CA 1
ATOM 2885 C C . TYR B 1 26 ? 21.766 -15.789 -19.875 1 64.25 26 TYR B C 1
ATOM 2887 O O . TYR B 1 26 ? 21.469 -16.031 -18.703 1 64.25 26 TYR B O 1
ATOM 2895 N N . LYS B 1 27 ? 21.266 -16.453 -20.891 1 61.88 27 LYS B N 1
ATOM 2896 C CA . LYS B 1 27 ? 20.609 -17.75 -20.734 1 61.88 27 LYS B CA 1
ATOM 2897 C C . LYS B 1 27 ? 21.578 -18.891 -20.922 1 61.88 27 LYS B C 1
ATOM 2899 O O . LYS B 1 27 ? 22.078 -19.125 -22.031 1 61.88 27 LYS B O 1
ATOM 2904 N N . CYS B 1 28 ? 21.875 -19.656 -19.781 1 66.62 28 CYS B N 1
ATOM 2905 C CA . CYS B 1 28 ? 22.734 -20.828 -19.844 1 66.62 28 CYS B CA 1
ATOM 2906 C C . CYS B 1 28 ? 22.031 -22 -20.547 1 66.62 28 CYS B C 1
ATOM 2908 O O . CYS B 1 28 ? 20.859 -22.266 -20.281 1 66.62 28 CYS B O 1
ATOM 2910 N N . LYS B 1 29 ? 22.5 -22.625 -21.578 1 71.88 29 LYS B N 1
ATOM 2911 C CA . LYS B 1 29 ? 21.953 -23.688 -22.422 1 71.88 29 LYS B CA 1
ATOM 2912 C C . LYS B 1 29 ? 21.594 -24.906 -21.578 1 71.88 29 LYS B C 1
ATOM 2914 O O . LYS B 1 29 ? 20.688 -25.672 -21.922 1 71.88 29 LYS B O 1
ATOM 2919 N N . ASN B 1 30 ? 22.344 -25.047 -20.391 1 71.62 30 ASN B N 1
ATOM 2920 C CA . ASN B 1 30 ? 22.141 -26.172 -19.484 1 71.62 30 ASN B CA 1
ATOM 2921 C C . ASN B 1 30 ? 21.703 -25.703 -18.109 1 71.62 30 ASN B C 1
ATOM 2923 O O . ASN B 1 30 ? 22.531 -25.203 -17.328 1 71.62 30 ASN B O 1
ATOM 2927 N N . PRO B 1 31 ? 20.453 -25.875 -17.812 1 74.44 31 PRO B N 1
ATOM 2928 C CA . PRO B 1 31 ? 19.938 -25.422 -16.516 1 74.44 31 PRO B CA 1
ATOM 2929 C C . PRO B 1 31 ? 20.641 -26.078 -15.336 1 74.44 31 PRO B C 1
ATOM 2931 O O . PRO B 1 31 ? 20.828 -25.438 -14.297 1 74.44 31 PRO B O 1
ATOM 2934 N N . GLU B 1 32 ? 21.062 -27.297 -15.539 1 76.25 32 GLU B N 1
ATOM 2935 C CA . GLU B 1 32 ? 21.781 -27.984 -14.477 1 76.25 32 GLU B CA 1
ATOM 2936 C C . GLU B 1 32 ? 23.125 -27.312 -14.195 1 76.25 32 GLU B C 1
ATOM 2938 O O . GLU B 1 32 ? 23.531 -27.188 -13.031 1 76.25 32 GLU B O 1
ATOM 2943 N N . LEU B 1 33 ? 23.797 -26.906 -15.211 1 80.5 33 LEU B N 1
ATOM 2944 C CA . LEU B 1 33 ? 25.062 -26.203 -15.062 1 80.5 33 LEU B CA 1
ATOM 2945 C C . LEU B 1 33 ? 24.859 -24.859 -14.367 1 80.5 33 LEU B C 1
ATOM 2947 O O . LEU B 1 33 ? 25.641 -24.5 -13.484 1 80.5 33 LEU B O 1
ATOM 2951 N N . GLU B 1 34 ? 23.859 -24.141 -14.672 1 78.5 34 GLU B N 1
ATOM 2952 C CA . GLU B 1 34 ? 23.531 -22.859 -14.039 1 78.5 34 GLU B CA 1
ATOM 2953 C C . GLU B 1 34 ? 23.312 -23.031 -12.539 1 78.5 34 GLU B C 1
ATOM 2955 O O . GLU B 1 34 ? 23.828 -22.25 -11.734 1 78.5 34 GLU B O 1
ATOM 2960 N N . ALA B 1 35 ? 22.609 -24.062 -12.266 1 76.38 35 ALA B N 1
ATOM 2961 C CA . ALA B 1 35 ? 22.344 -24.375 -10.859 1 76.38 35 ALA B CA 1
ATOM 2962 C C . ALA B 1 35 ? 23.641 -24.688 -10.117 1 76.38 35 ALA B C 1
ATOM 2964 O O . ALA B 1 35 ? 23.844 -24.25 -8.984 1 76.38 35 ALA B O 1
ATOM 2965 N N . ARG B 1 36 ? 24.5 -25.438 -10.75 1 79.44 36 ARG B N 1
ATOM 2966 C CA . ARG B 1 36 ? 25.781 -25.781 -10.148 1 79.44 36 ARG B CA 1
ATOM 2967 C C . ARG B 1 36 ? 26.641 -24.547 -9.945 1 79.44 36 ARG B C 1
ATOM 2969 O O . ARG B 1 36 ? 27.344 -24.422 -8.938 1 79.44 36 ARG B O 1
ATOM 2976 N N . ILE B 1 37 ? 26.562 -23.672 -10.883 1 78.31 37 ILE B N 1
ATOM 2977 C CA . ILE B 1 37 ? 27.328 -22.438 -10.812 1 78.31 37 ILE B CA 1
ATOM 2978 C C . ILE B 1 37 ? 26.844 -21.578 -9.641 1 78.31 37 ILE B C 1
ATOM 2980 O O . ILE B 1 37 ? 27.641 -21.109 -8.836 1 78.31 37 ILE B O 1
ATOM 2984 N N . TRP B 1 38 ? 25.609 -21.516 -9.547 1 74.94 38 TRP B N 1
ATOM 2985 C CA . TRP B 1 38 ? 25.047 -20.719 -8.469 1 74.94 38 TRP B CA 1
ATOM 2986 C C . TRP B 1 38 ? 25.297 -21.375 -7.113 1 74.94 38 TRP B C 1
ATOM 2988 O O . TRP B 1 38 ? 25.625 -20.688 -6.137 1 74.94 38 TRP B O 1
ATOM 2998 N N . ALA B 1 39 ? 25.25 -22.656 -7.027 1 72.06 39 ALA B N 1
ATOM 2999 C CA . ALA B 1 39 ? 25.578 -23.406 -5.812 1 72.06 39 ALA B CA 1
ATOM 3000 C C . ALA B 1 39 ? 27.031 -23.188 -5.406 1 72.06 39 ALA B C 1
ATOM 3002 O O . ALA B 1 39 ? 27.328 -22.969 -4.23 1 72.06 39 ALA B O 1
ATOM 3003 N N . ALA B 1 40 ? 27.891 -23.266 -6.332 1 72.88 40 ALA B N 1
ATOM 3004 C CA . ALA B 1 40 ? 29.312 -23.047 -6.086 1 72.88 40 ALA B CA 1
ATOM 3005 C C . ALA B 1 40 ? 29.578 -21.625 -5.637 1 72.88 40 ALA B C 1
ATOM 3007 O O . ALA B 1 40 ? 30.391 -21.391 -4.742 1 72.88 40 ALA B O 1
ATOM 3008 N N . ALA B 1 41 ? 28.891 -20.734 -6.246 1 70.31 41 ALA B N 1
ATOM 3009 C CA . ALA B 1 41 ? 29.047 -19.328 -5.898 1 70.31 41 ALA B CA 1
ATOM 3010 C C . ALA B 1 41 ? 28.578 -19.062 -4.469 1 70.31 41 ALA B C 1
ATOM 3012 O O . ALA B 1 41 ? 29.234 -18.312 -3.727 1 70.31 41 ALA B O 1
ATOM 3013 N N . GLN B 1 42 ? 27.547 -19.75 -4.145 1 64.62 42 GLN B N 1
ATOM 3014 C CA . GLN B 1 42 ? 27 -19.641 -2.797 1 64.62 42 GLN B CA 1
ATOM 3015 C C . GLN B 1 42 ? 27.969 -20.219 -1.764 1 64.62 42 GLN B C 1
ATOM 3017 O O . GLN B 1 42 ? 28.156 -19.625 -0.69 1 64.62 42 GLN B O 1
ATOM 3022 N N . GLU B 1 43 ? 28.531 -21.234 -2.119 1 64.31 43 GLU B N 1
ATOM 3023 C CA . GLU B 1 43 ? 29.453 -21.938 -1.222 1 64.31 43 GLU B CA 1
ATOM 3024 C C . GLU B 1 43 ? 30.672 -21.078 -0.902 1 64.31 43 GLU B C 1
ATOM 3026 O O . GLU B 1 43 ? 31.203 -21.141 0.209 1 64.31 43 GLU B O 1
ATOM 3031 N N . ILE B 1 44 ? 31.094 -20.25 -1.927 1 60.38 44 ILE B N 1
ATOM 3032 C CA . ILE B 1 44 ? 32.312 -19.484 -1.681 1 60.38 44 ILE B CA 1
ATOM 3033 C C . ILE B 1 44 ? 31.938 -18.031 -1.403 1 60.38 44 ILE B C 1
ATOM 3035 O O . ILE B 1 44 ? 32.812 -17.156 -1.367 1 60.38 44 ILE B O 1
ATOM 3039 N N . SER B 1 45 ? 30.703 -17.812 -1.168 1 58.31 45 SER B N 1
ATOM 3040 C CA . SER B 1 45 ? 30.188 -16.469 -0.895 1 58.31 45 SER B CA 1
ATOM 3041 C C . SER B 1 45 ? 30.672 -15.469 -1.942 1 58.31 45 SER B C 1
ATOM 3043 O O . SER B 1 45 ? 31.156 -14.391 -1.601 1 58.31 45 SER B O 1
ATOM 3045 N N . TYR B 1 46 ? 30.641 -15.852 -3.301 1 56 46 TYR B N 1
ATOM 3046 C CA . TYR B 1 46 ? 31.078 -15.023 -4.422 1 56 46 TYR B CA 1
ATOM 3047 C C . TYR B 1 46 ? 30.062 -13.922 -4.707 1 56 46 TYR B C 1
ATOM 3049 O O . TYR B 1 46 ? 28.859 -14.172 -4.762 1 56 46 TYR B O 1
ATOM 3057 N N . THR B 1 47 ? 30.531 -12.727 -4.648 1 54.78 47 THR B N 1
ATOM 3058 C CA . THR B 1 47 ? 29.766 -11.594 -5.16 1 54.78 47 THR B CA 1
ATOM 3059 C C . THR B 1 47 ? 30.391 -11.039 -6.434 1 54.78 47 THR B C 1
ATOM 3061 O O . THR B 1 47 ? 31.609 -10.859 -6.504 1 54.78 47 THR B O 1
ATOM 3064 N N . PRO B 1 48 ? 29.797 -10.859 -7.625 1 45.56 48 PRO B N 1
ATOM 3065 C CA . PRO B 1 48 ? 30.406 -10.414 -8.883 1 45.56 48 PRO B CA 1
ATOM 3066 C C . PRO B 1 48 ? 31.344 -9.227 -8.688 1 45.56 48 PRO B C 1
ATOM 3068 O O . PRO B 1 48 ? 32.406 -9.164 -9.328 1 45.56 48 PRO B O 1
ATOM 3071 N N . ASN B 1 49 ? 31.031 -8.109 -8.281 1 43.91 49 ASN B N 1
ATOM 3072 C CA . ASN B 1 49 ? 31.844 -6.898 -8.359 1 43.91 49 ASN B CA 1
ATOM 3073 C C . ASN B 1 49 ? 33.031 -6.957 -7.406 1 43.91 49 ASN B C 1
ATOM 3075 O O . ASN B 1 49 ? 33.812 -6.008 -7.324 1 43.91 49 ASN B O 1
ATOM 3079 N N . THR B 1 50 ? 33.094 -7.832 -6.566 1 37.78 50 THR B N 1
ATOM 3080 C CA . THR B 1 50 ? 34.156 -7.676 -5.586 1 37.78 50 THR B CA 1
ATOM 3081 C C . THR B 1 50 ? 35.5 -7.906 -6.234 1 37.78 50 THR B C 1
ATOM 3083 O O . THR B 1 50 ? 36.531 -7.484 -5.699 1 37.78 50 THR B O 1
ATOM 3086 N N . ALA B 1 51 ? 35.719 -8.695 -7.227 1 35.34 51 ALA B N 1
ATOM 3087 C CA . ALA B 1 51 ? 37.062 -9.07 -7.641 1 35.34 51 ALA B CA 1
ATOM 3088 C C . ALA B 1 51 ? 37.781 -7.883 -8.25 1 35.34 51 ALA B C 1
ATOM 3090 O O . ALA B 1 51 ? 39 -7.746 -8.078 1 35.34 51 ALA B O 1
ATOM 3091 N N . ALA B 1 52 ? 37.188 -7.168 -9.164 1 35.5 52 ALA B N 1
ATOM 3092 C CA . ALA B 1 52 ? 38 -6.219 -9.945 1 35.5 52 ALA B CA 1
ATOM 3093 C C . ALA B 1 52 ? 38.438 -5.035 -9.086 1 35.5 52 ALA B C 1
ATOM 3095 O O . ALA B 1 52 ? 39.438 -4.398 -9.367 1 35.5 52 ALA B O 1
ATOM 3096 N N . GLN B 1 53 ? 37.531 -4.652 -8.141 1 33.94 53 GLN B N 1
ATOM 3097 C CA . GLN B 1 53 ? 37.906 -3.379 -7.543 1 33.94 53 GLN B CA 1
ATOM 3098 C C . GLN B 1 53 ? 38.969 -3.576 -6.461 1 33.94 53 GLN B C 1
ATOM 3100 O O . GLN B 1 53 ? 39.469 -2.604 -5.891 1 33.94 53 GLN B O 1
ATOM 3105 N N . THR B 1 54 ? 39.25 -4.773 -6.016 1 33.84 54 THR B N 1
ATOM 3106 C CA . THR B 1 54 ? 40.188 -4.906 -4.918 1 33.84 54 THR B CA 1
ATOM 3107 C C . THR B 1 54 ? 41.625 -4.594 -5.391 1 33.84 54 THR B C 1
ATOM 3109 O O . THR B 1 54 ? 42.5 -4.352 -4.574 1 33.84 54 THR B O 1
ATOM 3112 N N . LEU B 1 55 ? 41.969 -4.898 -6.574 1 31.91 55 LEU B N 1
ATOM 3113 C CA . LEU B 1 55 ? 43.406 -4.902 -6.77 1 31.91 55 LEU B CA 1
ATOM 3114 C C . LEU B 1 55 ? 43.969 -3.49 -6.672 1 31.91 55 LEU B C 1
ATOM 3116 O O . LEU B 1 55 ? 45.156 -3.309 -6.414 1 31.91 55 LEU B O 1
ATOM 3120 N N . LYS B 1 56 ? 43.375 -2.49 -7.312 1 33.19 56 LYS B N 1
ATOM 3121 C CA . LYS B 1 56 ? 44.281 -1.362 -7.488 1 33.19 56 LYS B CA 1
ATOM 3122 C C . LYS B 1 56 ? 44.562 -0.672 -6.16 1 33.19 56 LYS B C 1
ATOM 3124 O O . LYS B 1 56 ? 45.656 -0.143 -5.953 1 33.19 56 LYS B O 1
ATOM 3129 N N . SER B 1 57 ? 43.562 0.091 -5.492 1 33 57 SER B N 1
ATOM 3130 C CA . SER B 1 57 ? 44 1.048 -4.477 1 33 57 SER B CA 1
ATOM 3131 C C . SER B 1 57 ? 44.312 0.351 -3.158 1 33 57 SER B C 1
ATOM 3133 O O . SER B 1 57 ? 43.719 -0.688 -2.844 1 33 57 SER B O 1
ATOM 3135 N N . GLY B 1 58 ? 45.562 0.177 -2.629 1 33.44 58 GLY B N 1
ATOM 3136 C CA . GLY B 1 58 ? 46.156 -0.1 -1.324 1 33.44 58 GLY B CA 1
ATOM 3137 C C . GLY B 1 58 ? 45.156 0.115 -0.182 1 33.44 58 GLY B C 1
ATOM 3138 O O . GLY B 1 58 ? 45.562 0.16 0.983 1 33.44 58 GLY B O 1
ATOM 3139 N N . VAL B 1 59 ? 44.219 1.019 -0.328 1 32.56 59 VAL B N 1
ATOM 3140 C CA . VAL B 1 59 ? 43.344 1.276 0.821 1 32.56 59 VAL B CA 1
ATOM 3141 C C . VAL B 1 59 ? 42.719 -0.032 1.308 1 32.56 59 VAL B C 1
ATOM 3143 O O . VAL B 1 59 ? 42.312 -0.872 0.5 1 32.56 59 VAL B O 1
ATOM 3146 N N . HIS B 1 60 ? 43.062 -0.441 2.609 1 33.41 60 HIS B N 1
ATOM 3147 C CA . HIS B 1 60 ? 42.438 -1.526 3.363 1 33.41 60 HIS B CA 1
ATOM 3148 C C . HIS B 1 60 ? 41 -1.764 2.908 1 33.41 60 HIS B C 1
ATOM 3150 O O . HIS B 1 60 ? 40.188 -0.843 2.922 1 33.41 60 HIS B O 1
ATOM 3156 N N . GLN B 1 61 ? 40.781 -2.455 1.992 1 36.16 61 GLN B N 1
ATOM 3157 C CA . GLN B 1 61 ? 39.5 -2.98 1.553 1 36.16 61 GLN B CA 1
ATOM 3158 C C . GLN B 1 61 ? 38.656 -3.426 2.742 1 36.16 61 GLN B C 1
ATOM 3160 O O . GLN B 1 61 ? 39 -4.391 3.428 1 36.16 61 GLN B O 1
ATOM 3165 N N . ILE B 1 62 ? 38.281 -2.559 3.713 1 33.62 62 ILE B N 1
ATOM 3166 C CA . ILE B 1 62 ? 37.312 -3.072 4.668 1 33.62 62 ILE B CA 1
ATOM 3167 C C . ILE B 1 62 ? 36.438 -4.133 3.996 1 33.62 62 ILE B C 1
ATOM 3169 O O . ILE B 1 62 ? 35.75 -3.852 3.014 1 33.62 62 ILE B O 1
ATOM 3173 N N . LYS B 1 63 ? 36.906 -5.344 3.926 1 39.06 63 LYS B N 1
ATOM 3174 C CA . LYS B 1 63 ? 36.188 -6.559 3.537 1 39.06 63 LYS B CA 1
ATOM 3175 C C . LYS B 1 63 ? 34.719 -6.496 3.957 1 39.06 63 LYS B C 1
ATOM 3177 O O . LYS B 1 63 ? 34.406 -6.723 5.125 1 39.06 63 LYS B O 1
ATOM 3182 N N . THR B 1 64 ? 33.844 -5.555 3.576 1 52.53 64 THR B N 1
ATOM 3183 C CA . THR B 1 64 ? 32.469 -5.574 4.023 1 52.53 64 THR B CA 1
ATOM 3184 C C . THR B 1 64 ? 31.812 -6.918 3.701 1 52.53 64 THR B C 1
ATOM 3186 O O . THR B 1 64 ? 31.828 -7.363 2.553 1 52.53 64 THR B O 1
ATOM 3189 N N . THR B 1 65 ? 31.812 -7.961 4.637 1 63.69 65 THR B N 1
ATOM 3190 C CA . THR B 1 65 ? 31.109 -9.234 4.512 1 63.69 65 THR B CA 1
ATOM 3191 C C . THR B 1 65 ? 29.75 -9.039 3.855 1 63.69 65 THR B C 1
ATOM 3193 O O . THR B 1 65 ? 28.984 -8.141 4.234 1 63.69 65 THR B O 1
ATOM 3196 N N . PRO B 1 66 ? 29.641 -9.734 2.645 1 84.31 66 PRO B N 1
ATOM 3197 C CA . PRO B 1 66 ? 28.344 -9.586 1.992 1 84.31 66 PRO B CA 1
ATOM 3198 C C . PRO B 1 66 ? 27.172 -9.875 2.934 1 84.31 66 PRO B C 1
ATOM 3200 O O . PRO B 1 66 ? 27.297 -10.703 3.842 1 84.31 66 PRO B O 1
ATOM 3203 N N . LEU B 1 67 ? 26.156 -9.125 2.834 1 91.25 67 LEU B N 1
ATOM 3204 C CA . LEU B 1 67 ? 24.938 -9.336 3.607 1 91.25 67 LEU B CA 1
ATOM 3205 C C . LEU B 1 67 ? 24.297 -10.664 3.23 1 91.25 67 LEU B C 1
ATOM 3207 O O . LEU B 1 67 ? 24.266 -11.031 2.055 1 91.25 67 LEU B O 1
ATOM 3211 N N . THR B 1 68 ? 23.828 -11.414 4.234 1 92.12 68 THR B N 1
ATOM 3212 C CA . THR B 1 68 ? 23.172 -12.711 4.047 1 92.12 68 THR B CA 1
ATOM 3213 C C . THR B 1 68 ? 21.703 -12.641 4.457 1 92.12 68 THR B C 1
ATOM 3215 O O . THR B 1 68 ? 21.375 -12.109 5.523 1 92.12 68 THR B O 1
ATOM 3218 N N . PHE B 1 69 ? 20.844 -13.172 3.586 1 94.69 69 PHE B N 1
ATOM 3219 C CA . PHE B 1 69 ? 19.422 -13.148 3.857 1 94.69 69 PHE B CA 1
ATOM 3220 C C . PHE B 1 69 ? 18.828 -14.555 3.846 1 94.69 69 PHE B C 1
ATOM 3222 O O . PHE B 1 69 ? 18.969 -15.281 2.859 1 94.69 69 PHE B O 1
ATOM 3229 N N . ASP B 1 70 ? 18.188 -14.961 4.965 1 93.31 70 ASP B N 1
ATOM 3230 C CA . ASP B 1 70 ? 17.438 -16.219 4.996 1 93.31 70 ASP B CA 1
ATOM 3231 C C . ASP B 1 70 ? 16.094 -16.062 4.27 1 93.31 70 ASP B C 1
ATOM 3233 O O . ASP B 1 70 ? 15.586 -14.953 4.121 1 93.31 70 ASP B O 1
ATOM 3237 N N . ILE B 1 71 ? 15.617 -17.156 3.723 1 94.69 71 ILE B N 1
ATOM 3238 C CA . ILE B 1 71 ? 14.336 -17.203 3.033 1 94.69 71 ILE B CA 1
ATOM 3239 C C . ILE B 1 71 ? 13.43 -18.234 3.691 1 94.69 71 ILE B C 1
ATOM 3241 O O . ILE B 1 71 ? 13.836 -19.391 3.889 1 94.69 71 ILE B O 1
ATOM 3245 N N . PHE B 1 72 ? 12.219 -17.828 4.039 1 93.81 72 PHE B N 1
ATOM 3246 C CA . PHE B 1 72 ? 11.281 -18.688 4.727 1 93.81 72 PHE B CA 1
ATOM 3247 C C . PHE B 1 72 ? 10.023 -18.891 3.893 1 93.81 72 PHE B C 1
ATOM 3249 O O . PHE B 1 72 ? 9.258 -17.953 3.672 1 93.81 72 PHE B O 1
ATOM 3256 N N . LEU B 1 73 ? 9.797 -20.094 3.391 1 93.94 73 LEU B N 1
ATOM 3257 C CA . LEU B 1 73 ? 8.555 -20.484 2.736 1 93.94 73 LEU B CA 1
ATOM 3258 C C . LEU B 1 73 ? 7.48 -20.828 3.766 1 93.94 73 LEU B C 1
ATOM 3260 O O . LEU B 1 73 ? 7.551 -21.859 4.418 1 93.94 73 LEU B O 1
ATOM 3264 N N . THR B 1 74 ? 6.457 -20.062 3.844 1 90.94 74 THR B N 1
ATOM 3265 C CA . THR B 1 74 ? 5.578 -20.078 5.008 1 90.94 74 THR B CA 1
ATOM 3266 C C . THR B 1 74 ? 4.395 -21.016 4.781 1 90.94 74 THR B C 1
ATOM 3268 O O . THR B 1 74 ? 3.623 -21.297 5.703 1 90.94 74 THR B O 1
ATOM 3271 N N . ARG B 1 75 ? 4.184 -21.594 3.619 1 83.19 75 ARG B N 1
ATOM 3272 C CA . ARG B 1 75 ? 2.938 -22.281 3.318 1 83.19 75 ARG B CA 1
ATOM 3273 C C . ARG B 1 75 ? 3.186 -23.766 3.02 1 83.19 75 ARG B C 1
ATOM 3275 O O . ARG B 1 75 ? 2.32 -24.609 3.264 1 83.19 75 ARG B O 1
ATOM 3282 N N . PHE B 1 76 ? 4.254 -24.094 2.375 1 81.62 76 PHE B N 1
ATOM 3283 C CA . PHE B 1 76 ? 4.48 -25.422 1.846 1 81.62 76 PHE B CA 1
ATOM 3284 C C . PHE B 1 76 ? 5.773 -26.016 2.396 1 81.62 76 PHE B C 1
ATOM 3286 O O . PHE B 1 76 ? 6.656 -25.281 2.838 1 81.62 76 PHE B O 1
ATOM 3293 N N . PRO B 1 7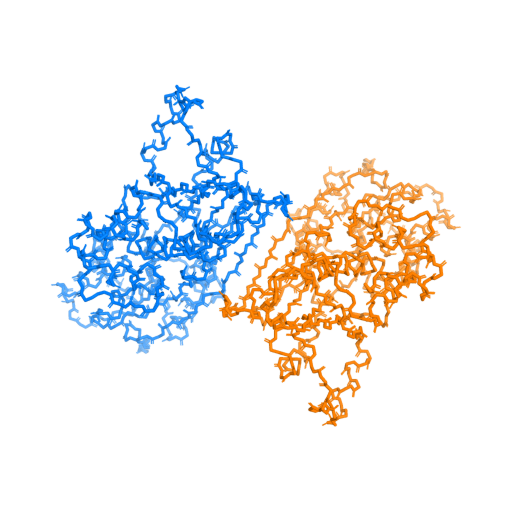7 ? 5.789 -27.297 2.418 1 80.5 77 PRO B N 1
ATOM 3294 C CA . PRO B 1 77 ? 7.027 -27.938 2.857 1 80.5 77 PRO B CA 1
ATOM 3295 C C . PRO B 1 77 ? 8.133 -27.859 1.806 1 80.5 77 PRO B C 1
ATOM 3297 O O . PRO B 1 77 ? 9.297 -28.125 2.113 1 80.5 77 PRO B O 1
ATOM 3300 N N . SER B 1 78 ? 7.719 -27.531 0.602 1 84.31 78 SER B N 1
ATOM 3301 C CA . SER B 1 78 ? 8.711 -27.406 -0.461 1 84.31 78 SER B CA 1
ATOM 3302 C C . SER B 1 78 ? 8.219 -26.484 -1.565 1 84.31 78 SER B C 1
ATOM 3304 O O . SER B 1 78 ? 7.023 -26.219 -1.677 1 84.31 78 SER B O 1
ATOM 3306 N N . LEU B 1 79 ? 9.133 -26.031 -2.373 1 86.19 79 LEU B N 1
ATOM 3307 C CA . LEU B 1 79 ? 8.836 -25.109 -3.471 1 86.19 79 LEU B CA 1
ATOM 3308 C C . LEU B 1 79 ? 8.086 -25.828 -4.59 1 86.19 79 LEU B C 1
ATOM 3310 O O . LEU B 1 79 ? 7.43 -25.188 -5.414 1 86.19 79 LEU B O 1
ATOM 3314 N N . SER B 1 80 ? 8.125 -27.141 -4.602 1 83.19 80 SER B N 1
ATOM 3315 C CA . SER B 1 80 ? 7.574 -27.922 -5.707 1 83.19 80 SER B CA 1
ATOM 3316 C C . SER B 1 80 ? 6.055 -27.984 -5.629 1 83.19 80 SER B C 1
ATOM 3318 O O . SER B 1 80 ? 5.391 -28.312 -6.617 1 83.19 80 SER B O 1
ATOM 3320 N N . GLN B 1 81 ? 5.527 -27.688 -4.543 1 84.88 81 GLN B N 1
ATOM 3321 C CA . GLN B 1 81 ? 4.09 -27.812 -4.344 1 84.88 81 GLN B CA 1
ATOM 3322 C C . GLN B 1 81 ? 3.34 -26.656 -5.023 1 84.88 81 GLN B C 1
ATOM 3324 O O . GLN B 1 81 ? 2.143 -26.766 -5.293 1 84.88 81 GLN B O 1
ATOM 3329 N N . ASP B 1 82 ? 3.994 -25.594 -5.238 1 88.56 82 ASP B N 1
ATOM 3330 C CA . ASP B 1 82 ? 3.428 -24.438 -5.93 1 88.56 82 ASP B CA 1
ATOM 3331 C C . ASP B 1 82 ? 4.48 -23.75 -6.793 1 88.56 82 ASP B C 1
ATOM 3333 O O . ASP B 1 82 ? 5.395 -23.109 -6.273 1 88.56 82 ASP B O 1
ATOM 3337 N N . LEU B 1 83 ? 4.238 -23.844 -8.062 1 93 83 LEU B N 1
ATOM 3338 C CA . LEU B 1 83 ? 5.211 -23.359 -9.039 1 93 83 LEU B CA 1
ATOM 3339 C C . LEU B 1 83 ? 5.371 -21.844 -8.945 1 93 83 LEU B C 1
ATOM 3341 O O . LEU B 1 83 ? 6.398 -21.297 -9.359 1 93 83 LEU B O 1
ATOM 3345 N N . PHE B 1 84 ? 4.41 -21.203 -8.445 1 95.94 84 PHE B N 1
ATOM 3346 C CA . PHE B 1 84 ? 4.52 -19.766 -8.227 1 95.94 84 PHE B CA 1
ATOM 3347 C C . PHE B 1 84 ? 5.711 -19.453 -7.336 1 95.94 84 PHE B C 1
ATOM 3349 O O . PHE B 1 84 ? 6.508 -18.562 -7.648 1 95.94 84 PHE B O 1
ATOM 3356 N N . PHE B 1 85 ? 5.84 -20.172 -6.254 1 95.31 85 PHE B N 1
ATOM 3357 C CA . PHE B 1 85 ? 6.891 -19.906 -5.277 1 95.31 85 PHE B CA 1
ATOM 3358 C C . PHE B 1 85 ? 8.258 -20.312 -5.824 1 95.31 85 PHE B C 1
ATOM 3360 O O . PHE B 1 85 ? 9.266 -19.703 -5.488 1 95.31 85 PHE B O 1
ATOM 3367 N N . SER B 1 86 ? 8.258 -21.312 -6.637 1 94.31 86 SER B N 1
ATOM 3368 C CA . SER B 1 86 ? 9.5 -21.656 -7.305 1 94.31 86 SER B CA 1
ATOM 3369 C C . SER B 1 86 ? 10.008 -20.5 -8.172 1 94.31 86 SER B C 1
ATOM 3371 O O . SER B 1 86 ? 11.188 -20.156 -8.117 1 94.31 86 SER B O 1
ATOM 3373 N N . GLU B 1 87 ? 9.102 -19.953 -8.953 1 96.81 87 GLU B N 1
ATOM 3374 C CA . GLU B 1 87 ? 9.453 -18.828 -9.812 1 96.81 87 GLU B CA 1
ATOM 3375 C C . GLU B 1 87 ? 9.836 -17.609 -9 1 96.81 87 GLU B C 1
ATOM 3377 O O . GLU B 1 87 ? 10.789 -16.906 -9.336 1 96.81 87 GLU B O 1
ATOM 3382 N N . LEU B 1 88 ? 9.094 -17.344 -7.941 1 97.06 88 LEU B N 1
ATOM 3383 C CA . LEU B 1 88 ? 9.391 -16.219 -7.074 1 97.06 88 LEU B CA 1
ATOM 3384 C C . LEU B 1 88 ? 10.758 -16.375 -6.418 1 97.06 88 LEU B C 1
ATOM 3386 O O . LEU B 1 88 ? 11.516 -15.406 -6.324 1 97.06 88 LEU B O 1
ATOM 3390 N N . PHE B 1 89 ? 11.023 -17.578 -5.945 1 95.06 89 PHE B N 1
ATOM 3391 C CA . PHE B 1 89 ? 12.312 -17.891 -5.328 1 95.06 89 PHE B CA 1
ATOM 3392 C C . PHE B 1 89 ? 13.453 -17.625 -6.301 1 95.06 89 PHE B C 1
ATOM 3394 O O . PHE B 1 89 ? 14.477 -17.062 -5.926 1 95.06 89 PHE B O 1
ATOM 3401 N N . GLU B 1 90 ? 13.266 -18.047 -7.527 1 94.06 90 GLU B N 1
ATOM 3402 C CA . GLU B 1 90 ? 14.281 -17.797 -8.547 1 94.06 90 GLU B CA 1
ATOM 3403 C C . GLU B 1 90 ? 14.492 -16.312 -8.781 1 94.06 90 GLU B C 1
ATOM 3405 O O . GLU B 1 90 ? 15.633 -15.859 -8.922 1 94.06 90 GLU B O 1
ATOM 3410 N N . SER B 1 91 ? 13.414 -15.578 -8.875 1 96.31 91 SER B N 1
ATOM 3411 C CA . SER B 1 91 ? 13.5 -14.133 -9.016 1 96.31 91 SER B CA 1
ATOM 3412 C C . SER B 1 91 ? 14.25 -13.508 -7.844 1 96.31 91 SER B C 1
ATOM 3414 O O . SER B 1 91 ? 15.055 -12.594 -8.031 1 96.31 91 SER B O 1
ATOM 3416 N N . LEU B 1 92 ? 13.984 -13.992 -6.664 1 96.44 92 LEU B N 1
ATOM 3417 C CA . LEU B 1 92 ? 14.625 -13.477 -5.457 1 96.44 92 LEU B CA 1
ATOM 3418 C C . LEU B 1 92 ? 16.125 -13.758 -5.473 1 96.44 92 LEU B C 1
ATOM 3420 O O . LEU B 1 92 ? 16.922 -12.883 -5.148 1 96.44 92 LEU B O 1
ATOM 3424 N N . LYS B 1 93 ? 16.469 -14.945 -5.793 1 92.38 93 LYS B N 1
ATOM 3425 C CA . LYS B 1 93 ? 17.875 -15.32 -5.863 1 92.38 93 LYS B CA 1
ATOM 3426 C C . LYS B 1 93 ? 18.641 -14.43 -6.84 1 92.38 93 LYS B C 1
ATOM 3428 O O . LYS B 1 93 ? 19.734 -13.945 -6.527 1 92.38 93 LYS B O 1
ATOM 3433 N N . LYS B 1 94 ? 18.062 -14.227 -7.984 1 92.19 94 LYS B N 1
ATOM 3434 C CA . LYS B 1 94 ? 18.672 -13.367 -8.992 1 92.19 94 LYS B CA 1
ATOM 3435 C C . LYS B 1 94 ? 18.828 -11.945 -8.469 1 92.19 94 LYS B C 1
ATOM 3437 O O . LYS B 1 94 ? 19.875 -11.312 -8.688 1 92.19 94 LYS B O 1
ATOM 3442 N N . GLU B 1 95 ? 17.812 -11.484 -7.816 1 94.38 95 GLU B N 1
ATOM 3443 C CA . GLU B 1 95 ? 17.844 -10.125 -7.285 1 94.38 95 GLU B CA 1
ATOM 3444 C C . GLU B 1 95 ? 18.906 -9.984 -6.195 1 94.38 95 GLU B C 1
ATOM 3446 O O . GLU B 1 95 ? 19.625 -8.977 -6.141 1 94.38 95 GLU B O 1
ATOM 3451 N N . LEU B 1 96 ? 18.984 -10.961 -5.273 1 92.19 96 LEU B N 1
ATOM 3452 C CA . LEU B 1 96 ? 19.984 -10.945 -4.219 1 92.19 96 LEU B CA 1
ATOM 3453 C C . LEU B 1 96 ? 21.391 -10.875 -4.809 1 92.19 96 LEU B C 1
ATOM 3455 O O . LEU B 1 96 ? 22.203 -10.062 -4.375 1 92.19 96 LEU B O 1
ATOM 3459 N N . LEU B 1 97 ? 21.594 -11.609 -5.785 1 86.56 97 LEU B N 1
ATOM 3460 C CA . LEU B 1 97 ? 22.906 -11.625 -6.445 1 86.56 97 LEU B CA 1
ATOM 3461 C C . LEU B 1 97 ? 23.172 -10.289 -7.129 1 86.56 97 LEU B C 1
ATOM 3463 O O . LEU B 1 97 ? 24.281 -9.75 -7.027 1 86.56 97 LEU B O 1
ATOM 3467 N N . ARG B 1 98 ? 22.172 -9.812 -7.801 1 89.31 98 ARG B N 1
ATOM 3468 C CA . ARG B 1 98 ? 22.297 -8.531 -8.484 1 89.31 98 ARG B CA 1
ATOM 3469 C C . ARG B 1 98 ? 22.703 -7.43 -7.512 1 89.31 98 ARG B C 1
ATOM 3471 O O . ARG B 1 98 ? 23.469 -6.535 -7.863 1 89.31 98 ARG B O 1
ATOM 3478 N N . GLN B 1 99 ? 22.219 -7.516 -6.316 1 89.81 99 GLN B N 1
ATOM 3479 C CA . GLN B 1 99 ? 22.484 -6.488 -5.312 1 89.81 99 GLN B CA 1
ATOM 3480 C C . GLN B 1 99 ? 23.641 -6.883 -4.41 1 89.81 99 GLN B C 1
ATOM 3482 O O . GLN B 1 99 ? 23.812 -6.324 -3.324 1 89.81 99 GLN B O 1
ATOM 3487 N N . GLN B 1 100 ? 24.344 -7.898 -4.746 1 89 100 GLN B N 1
ATOM 3488 C CA . GLN B 1 100 ? 25.578 -8.336 -4.098 1 89 100 GLN B CA 1
ATOM 3489 C C . GLN B 1 100 ? 25.297 -8.859 -2.689 1 89 100 GLN B C 1
ATOM 3491 O O . GLN B 1 100 ? 26.062 -8.578 -1.759 1 89 100 GLN B O 1
ATOM 3496 N N . CYS B 1 101 ? 24.172 -9.453 -2.555 1 90.88 101 CYS B N 1
ATOM 3497 C CA . CYS B 1 101 ? 23.812 -10.172 -1.341 1 90.88 101 CYS B CA 1
ATOM 3498 C C . CYS B 1 101 ? 23.844 -11.68 -1.567 1 90.88 101 CYS B C 1
ATOM 3500 O O . CYS B 1 101 ? 23.922 -12.133 -2.709 1 90.88 101 CYS B O 1
ATOM 3502 N N . VAL B 1 102 ? 23.844 -12.422 -0.393 1 88.38 102 VAL B N 1
ATOM 3503 C CA . VAL B 1 102 ? 23.938 -13.875 -0.504 1 88.38 102 VAL B CA 1
ATOM 3504 C C . VAL B 1 102 ? 22.688 -14.523 0.102 1 88.38 102 VAL B C 1
ATOM 3506 O O . VAL B 1 102 ? 22.234 -14.102 1.165 1 88.38 102 VAL B O 1
ATOM 3509 N N . PRO B 1 103 ? 22.172 -15.461 -0.642 1 89.75 103 PRO B N 1
ATOM 3510 C CA . PRO B 1 103 ? 21.094 -16.234 -0.012 1 89.75 103 PRO B CA 1
ATOM 3511 C C . PRO B 1 103 ? 21.578 -17.094 1.154 1 89.75 103 PRO B C 1
ATOM 3513 O O . PRO B 1 103 ? 22.594 -17.781 1.03 1 89.75 103 PRO B O 1
ATOM 3516 N N . GLY B 1 104 ? 20.922 -16.953 2.281 1 90.19 104 GLY B N 1
ATOM 3517 C CA . GLY B 1 104 ? 21.219 -17.797 3.436 1 90.19 104 GLY B CA 1
ATOM 3518 C C . GLY B 1 104 ? 20.453 -19.094 3.451 1 90.19 104 GLY B C 1
ATOM 3519 O O . GLY B 1 104 ? 20.391 -19.797 2.439 1 90.19 104 GLY B O 1
ATOM 3520 N N . LYS B 1 105 ? 19.906 -19.406 4.562 1 88.81 105 LYS B N 1
ATOM 3521 C CA . LYS B 1 105 ? 19.156 -20.641 4.727 1 88.81 105 LYS B CA 1
ATOM 3522 C C . LYS B 1 105 ? 17.766 -20.516 4.09 1 88.81 105 LYS B C 1
ATOM 3524 O O . LYS B 1 105 ? 17.141 -19.469 4.156 1 88.81 105 LYS B O 1
ATOM 3529 N N . PHE B 1 106 ? 17.438 -21.625 3.502 1 90.81 106 PHE B N 1
ATOM 3530 C CA . PHE B 1 106 ? 16.047 -21.797 3.072 1 90.81 106 PHE B CA 1
ATOM 3531 C C . PHE B 1 106 ? 15.25 -22.562 4.109 1 90.81 106 PHE B C 1
ATOM 3533 O O . PHE B 1 106 ? 15.562 -23.719 4.41 1 90.81 106 PHE B O 1
ATOM 3540 N N . LEU B 1 107 ? 14.273 -21.953 4.617 1 88.81 107 LEU B N 1
ATOM 3541 C CA . LEU B 1 107 ? 13.492 -22.531 5.711 1 88.81 107 LEU B CA 1
ATOM 3542 C C . LEU B 1 107 ? 12.07 -22.828 5.258 1 88.81 107 LEU B C 1
ATOM 3544 O O . LEU B 1 107 ? 11.508 -22.109 4.43 1 88.81 107 LEU B O 1
ATOM 3548 N N . THR B 1 108 ? 11.508 -23.906 5.816 1 88.69 108 THR B N 1
ATOM 3549 C CA . THR B 1 108 ? 10.109 -24.266 5.586 1 88.69 108 THR B CA 1
ATOM 3550 C C . THR B 1 108 ? 9.344 -24.328 6.902 1 88.69 108 THR B C 1
ATOM 3552 O O . THR B 1 108 ? 9.938 -24.219 7.977 1 88.69 108 THR B O 1
ATOM 3555 N N . LEU B 1 109 ? 8.062 -24.438 6.809 1 80.81 109 LEU B N 1
ATOM 3556 C CA . LEU B 1 109 ? 7.191 -24.344 7.98 1 80.81 109 LEU B CA 1
ATOM 3557 C C . LEU B 1 109 ? 7.547 -25.422 9 1 80.81 109 LEU B C 1
ATOM 3559 O O . LEU B 1 109 ? 7.707 -25.141 10.188 1 80.81 109 LEU B O 1
ATOM 3563 N N . PRO B 1 110 ? 7.734 -26.703 8.547 1 76.06 110 PRO B N 1
ATOM 3564 C CA . PRO B 1 110 ? 8.102 -27.719 9.539 1 76.06 110 PRO B CA 1
ATOM 3565 C C . PRO B 1 110 ? 9.414 -27.406 10.242 1 76.06 110 PRO B C 1
ATOM 3567 O O . PRO B 1 110 ? 9.555 -27.672 11.438 1 76.06 110 PRO B O 1
ATOM 3570 N N . GLU B 1 111 ? 10.297 -26.859 9.555 1 76.12 111 GLU B N 1
ATOM 3571 C CA . GLU B 1 111 ? 11.602 -26.547 10.117 1 76.12 111 GLU B CA 1
ATOM 3572 C C . GLU B 1 111 ? 11.516 -25.406 11.133 1 76.12 111 GLU B C 1
ATOM 3574 O O . GLU B 1 111 ? 12.117 -25.484 12.203 1 76.12 111 GLU B O 1
ATOM 3579 N N . VAL B 1 112 ? 10.758 -24.422 10.836 1 75.5 112 VAL B N 1
ATOM 3580 C CA . VAL B 1 112 ? 10.641 -23.266 11.719 1 75.5 112 VAL B CA 1
ATOM 3581 C C . VAL B 1 112 ? 9.875 -23.656 12.977 1 75.5 112 VAL B C 1
ATOM 3583 O O . VAL B 1 112 ? 10.211 -23.203 14.078 1 75.5 112 VAL B O 1
ATOM 3586 N N . THR B 1 113 ? 8.852 -24.438 12.773 1 73.06 113 THR B N 1
ATOM 3587 C CA . THR B 1 113 ? 8.07 -24.906 13.922 1 73.06 113 THR B CA 1
ATOM 3588 C C . THR B 1 113 ? 8.938 -25.719 14.875 1 73.06 113 THR B C 1
ATOM 3590 O O . THR B 1 113 ? 8.797 -25.609 16.094 1 73.06 113 THR B O 1
ATOM 3593 N N . SER B 1 114 ? 9.758 -26.484 14.359 1 71.62 114 SER B N 1
ATOM 3594 C CA . SER B 1 114 ? 10.672 -27.281 15.172 1 71.62 114 SER B CA 1
ATOM 3595 C C . SER B 1 114 ? 11.68 -26.391 15.898 1 71.62 114 SER B C 1
ATOM 3597 O O . SER B 1 114 ? 12.008 -26.625 17.062 1 71.62 114 SER B O 1
ATOM 3599 N N . ILE B 1 115 ? 12.148 -25.406 15.203 1 65.25 115 ILE B N 1
ATOM 3600 C CA . ILE B 1 115 ? 13.094 -24.469 15.789 1 65.25 115 ILE B CA 1
ATOM 3601 C C . ILE B 1 115 ? 12.453 -23.75 16.969 1 65.25 115 ILE B C 1
ATOM 3603 O O . ILE B 1 115 ? 13.094 -23.547 18 1 65.25 115 ILE B O 1
ATOM 3607 N N . LEU B 1 116 ? 11.234 -23.453 16.844 1 63.06 116 LEU B N 1
ATOM 3608 C CA . LEU B 1 116 ? 10.516 -22.703 17.875 1 63.06 116 LEU B CA 1
ATOM 3609 C C . LEU B 1 116 ? 10.227 -23.562 19.094 1 63.06 116 LEU B C 1
ATOM 3611 O O . LEU B 1 116 ? 10.172 -23.078 20.219 1 63.06 116 LEU B O 1
ATOM 3615 N N . LYS B 1 117 ? 9.711 -24.781 18.953 1 62.47 117 LYS B N 1
ATOM 3616 C CA . LYS B 1 117 ? 9.445 -25.703 20.047 1 62.47 117 LYS B CA 1
ATOM 3617 C C . LYS B 1 117 ? 10.711 -25.984 20.859 1 62.47 117 LYS B C 1
ATOM 3619 O O . LYS B 1 117 ? 10.648 -26.234 22.062 1 62.47 117 LYS B O 1
ATOM 3624 N N . GLU B 1 118 ? 11.609 -26.422 20.172 1 52.97 118 GLU B N 1
ATOM 3625 C CA . GLU B 1 118 ? 12.836 -26.625 20.938 1 52.97 118 GLU B CA 1
ATOM 3626 C C . GLU B 1 118 ? 13.305 -25.344 21.594 1 52.97 118 GLU B C 1
ATOM 3628 O O . GLU B 1 118 ? 13.516 -24.328 20.922 1 52.97 118 GLU B O 1
ATOM 3633 N N . LYS B 1 119 ? 12.5 -24.938 22.672 1 49.03 119 LYS B N 1
ATOM 3634 C CA . LYS B 1 119 ? 13.016 -23.812 23.438 1 49.03 119 LYS B CA 1
ATOM 3635 C C . LYS B 1 119 ? 14.438 -23.469 23.016 1 49.03 119 LYS B C 1
ATOM 3637 O O . LYS B 1 119 ? 15.086 -22.609 23.641 1 49.03 119 LYS B O 1
ATOM 3642 N N . SER B 1 120 ? 15.188 -24.422 22.562 1 40.62 120 SER B N 1
ATOM 3643 C CA . SER B 1 120 ? 16.641 -24.453 22.406 1 40.62 120 SER B CA 1
ATOM 3644 C C . SER B 1 120 ? 17.125 -23.281 21.562 1 40.62 120 SER B C 1
ATOM 3646 O O . SER B 1 120 ? 16.328 -22.578 20.938 1 40.62 120 SER B O 1
ATOM 3648 N N . SER B 1 121 ? 18.453 -23.656 20.719 1 40.06 121 SER B N 1
ATOM 3649 C CA . SER B 1 121 ? 19.719 -23.062 20.297 1 40.06 121 SER B CA 1
ATOM 3650 C C . SER B 1 121 ? 19.562 -22.25 19.031 1 40.06 121 SER B C 1
ATOM 3652 O O . SER B 1 121 ? 19.812 -22.75 17.922 1 40.06 121 SER B O 1
ATOM 3654 N N . PHE B 1 122 ? 18.344 -21.75 18.641 1 43.94 122 PHE B N 1
ATOM 3655 C CA . PHE B 1 122 ? 18.922 -20.734 17.781 1 43.94 122 PHE B CA 1
ATOM 3656 C C . PHE B 1 122 ? 20.203 -20.172 18.391 1 43.94 122 PHE B C 1
ATOM 3658 O O . PHE B 1 122 ? 20.172 -19.344 19.297 1 43.94 122 PHE B O 1
ATOM 3665 N N . SER B 1 123 ? 21.031 -21.062 18.781 1 40.41 123 SER B N 1
ATOM 3666 C CA . SER B 1 123 ? 22.328 -20.766 19.391 1 40.41 123 SER B CA 1
ATOM 3667 C C . SER B 1 123 ? 22.891 -19.438 18.875 1 40.41 123 SER B C 1
ATOM 3669 O O . SER B 1 123 ? 22.922 -19.203 17.656 1 40.41 123 SER B O 1
ATOM 3671 N N . VAL B 1 124 ? 22.859 -18.547 19.672 1 42 124 VAL B N 1
ATOM 3672 C CA . VAL B 1 124 ? 23.578 -17.281 19.578 1 42 124 VAL B CA 1
ATOM 3673 C C . VAL B 1 124 ? 24.766 -17.422 18.609 1 42 124 VAL B C 1
ATOM 3675 O O . VAL B 1 124 ? 25.234 -16.438 18.047 1 42 124 VAL B O 1
ATOM 3678 N N . THR B 1 125 ? 25.344 -18.688 18.625 1 41.16 125 THR B N 1
ATOM 3679 C CA . THR B 1 125 ? 26.594 -18.828 17.891 1 41.16 125 THR B CA 1
ATOM 3680 C C . THR B 1 125 ? 26.359 -18.875 16.391 1 41.16 125 THR B C 1
ATOM 3682 O O . THR B 1 125 ? 27.312 -18.891 15.609 1 41.16 125 THR B O 1
ATOM 3685 N N . ASP B 1 126 ? 25.156 -19.25 15.898 1 48.78 126 ASP B N 1
ATOM 3686 C CA . ASP B 1 126 ? 24.953 -19.328 14.453 1 48.78 126 ASP B CA 1
ATOM 3687 C C . ASP B 1 126 ? 24.75 -17.953 13.844 1 48.78 126 ASP B C 1
ATOM 3689 O O . ASP B 1 126 ? 23.984 -17.141 14.383 1 48.78 126 ASP B O 1
ATOM 3693 N N . THR B 1 127 ? 25.766 -17.547 13.156 1 54.56 127 THR B N 1
ATOM 3694 C CA . THR B 1 127 ? 25.812 -16.281 12.43 1 54.56 127 THR B CA 1
ATOM 3695 C C . THR B 1 127 ? 24.438 -15.93 11.852 1 54.56 127 THR B C 1
ATOM 3697 O O . THR B 1 127 ? 23.938 -16.625 10.969 1 54.56 127 THR B O 1
ATOM 3700 N N . HIS B 1 128 ? 23.625 -15.227 12.57 1 69.69 128 HIS B N 1
ATOM 3701 C CA . HIS B 1 128 ? 22.281 -14.797 12.188 1 69.69 128 HIS B CA 1
ATOM 3702 C C . HIS B 1 128 ? 22.312 -13.984 10.898 1 69.69 128 HIS B C 1
ATOM 3704 O O . HIS B 1 128 ? 23.203 -13.156 10.703 1 69.69 128 HIS B O 1
ATOM 3710 N N . ALA B 1 129 ? 21.656 -14.539 9.828 1 88.25 129 ALA B N 1
ATOM 3711 C CA . ALA B 1 129 ? 21.469 -13.758 8.609 1 88.25 129 ALA B CA 1
ATOM 3712 C C . ALA B 1 129 ? 21.156 -12.297 8.938 1 88.25 129 ALA B C 1
ATOM 3714 O O . ALA B 1 129 ? 20.734 -11.984 10.055 1 88.25 129 ALA B O 1
ATOM 3715 N N . ASP B 1 130 ? 21.562 -11.469 8.141 1 93.25 130 ASP B N 1
ATOM 3716 C CA . ASP B 1 130 ? 21.328 -10.039 8.312 1 93.25 130 ASP B CA 1
ATOM 3717 C C . ASP B 1 130 ? 19.844 -9.719 8.211 1 93.25 130 ASP B C 1
ATOM 3719 O O . ASP B 1 130 ? 19.406 -8.641 8.633 1 93.25 130 ASP B O 1
ATOM 3723 N N . GLY B 1 131 ? 19.078 -10.625 7.668 1 95 131 GLY B N 1
ATOM 3724 C CA . GLY B 1 131 ? 17.641 -10.477 7.531 1 95 131 GLY B CA 1
ATOM 3725 C C . GLY B 1 131 ? 16.953 -11.719 7 1 95 131 GLY B C 1
ATOM 3726 O O . GLY B 1 131 ? 17.609 -12.719 6.703 1 95 131 GLY B O 1
ATOM 3727 N N . ILE B 1 132 ? 15.609 -11.633 6.93 1 95.25 132 ILE B N 1
ATOM 3728 C CA . ILE B 1 132 ? 14.836 -12.773 6.438 1 95.25 132 ILE B CA 1
ATOM 3729 C C . ILE B 1 132 ? 13.711 -12.273 5.531 1 95.25 132 ILE B C 1
ATOM 3731 O O . ILE B 1 132 ? 13.102 -11.234 5.801 1 95.25 132 ILE B O 1
ATOM 3735 N N . ILE B 1 133 ? 13.461 -12.992 4.492 1 97.31 133 ILE B N 1
ATOM 3736 C CA . ILE B 1 133 ? 12.352 -12.742 3.582 1 97.31 133 ILE B CA 1
ATOM 3737 C C . ILE B 1 133 ? 11.32 -13.867 3.711 1 97.31 133 ILE B C 1
ATOM 3739 O O . ILE B 1 133 ? 11.656 -15.039 3.561 1 97.31 133 ILE B O 1
ATOM 3743 N N . LEU B 1 134 ? 10.125 -13.5 4.043 1 96.44 134 LEU B N 1
ATOM 3744 C CA . LEU B 1 134 ? 9.023 -14.445 4.168 1 96.44 134 LEU B CA 1
ATOM 3745 C C . LEU B 1 134 ? 8.281 -14.594 2.844 1 96.44 134 LEU B C 1
ATOM 3747 O O . LEU B 1 134 ? 7.855 -13.602 2.254 1 96.44 134 LEU B O 1
ATOM 3751 N N . LEU B 1 135 ? 8.117 -15.789 2.35 1 95.88 135 LEU B N 1
ATOM 3752 C CA . LEU B 1 135 ? 7.363 -16.078 1.136 1 95.88 135 LEU B CA 1
ATOM 3753 C C . LEU B 1 135 ? 6 -16.672 1.474 1 95.88 135 LEU B C 1
ATOM 3755 O O . LEU B 1 135 ? 5.898 -17.859 1.805 1 95.88 135 LEU B O 1
ATOM 3759 N N . GLY B 1 136 ? 5.023 -15.812 1.329 1 93.06 136 GLY B N 1
ATOM 3760 C CA . GLY B 1 136 ? 3.676 -16.266 1.64 1 93.06 136 GLY B CA 1
ATOM 3761 C C . GLY B 1 136 ? 3.174 -15.766 2.98 1 93.06 136 GLY B C 1
ATOM 3762 O O . GLY B 1 136 ? 3.887 -15.055 3.691 1 93.06 136 GLY B O 1
ATOM 3763 N N . LYS B 1 137 ? 1.985 -16.141 3.299 1 87.75 137 LYS B N 1
ATOM 3764 C CA . LYS B 1 137 ? 1.352 -15.703 4.539 1 87.75 137 LYS B CA 1
ATOM 3765 C C . LYS B 1 137 ? 1.994 -16.375 5.75 1 87.75 137 LYS B C 1
ATOM 3767 O O . LYS B 1 137 ? 1.942 -17.594 5.891 1 87.75 137 LYS B O 1
ATOM 3772 N N . CYS B 1 138 ? 2.52 -15.531 6.586 1 88.56 138 CYS B N 1
ATOM 3773 C CA . CYS B 1 138 ? 3.125 -16.031 7.816 1 88.56 138 CYS B CA 1
ATOM 3774 C C . CYS B 1 138 ? 2.07 -16.234 8.898 1 88.56 138 CYS B C 1
ATOM 3776 O O . CYS B 1 138 ? 1.28 -15.344 9.188 1 88.56 138 CYS B O 1
ATOM 3778 N N . PRO B 1 139 ? 2.059 -17.438 9.445 1 85.69 139 PRO B N 1
ATOM 3779 C CA . PRO B 1 139 ? 1.156 -17.625 10.586 1 85.69 139 PRO B CA 1
ATOM 3780 C C . PRO B 1 139 ? 1.396 -16.594 11.695 1 85.69 139 PRO B C 1
ATOM 3782 O O . PRO B 1 139 ? 2.545 -16.328 12.055 1 85.69 139 PRO B O 1
ATOM 3785 N N . ALA B 1 140 ? 0.327 -16.094 12.188 1 86.62 140 ALA B N 1
ATOM 3786 C CA . ALA B 1 140 ? 0.395 -15.008 13.172 1 86.62 140 ALA B CA 1
ATOM 3787 C C . ALA B 1 140 ? 1.222 -15.422 14.383 1 86.62 140 ALA B C 1
ATOM 3789 O O . ALA B 1 140 ? 1.946 -14.609 14.961 1 86.62 140 ALA B O 1
ATOM 3790 N N . GLU B 1 141 ? 1.144 -16.703 14.742 1 85.12 141 GLU B N 1
ATOM 3791 C CA . GLU B 1 141 ? 1.797 -17.188 15.945 1 85.12 141 GLU B CA 1
ATOM 3792 C C . GLU B 1 141 ? 3.314 -17.203 15.789 1 85.12 141 GLU B C 1
ATOM 3794 O O . GLU B 1 141 ? 4.047 -17.281 16.781 1 85.12 141 GLU B O 1
ATOM 3799 N N . LEU B 1 142 ? 3.789 -17.141 14.586 1 87.75 142 LEU B N 1
ATOM 3800 C CA . LEU B 1 142 ? 5.227 -17.234 14.344 1 87.75 142 LEU B CA 1
ATOM 3801 C C . LEU B 1 142 ? 5.852 -15.852 14.25 1 87.75 142 LEU B C 1
ATOM 3803 O O . LEU B 1 142 ? 7.074 -15.711 14.32 1 87.75 142 LEU B O 1
ATOM 3807 N N . ILE B 1 143 ? 5.109 -14.836 14.078 1 89.38 143 ILE B N 1
ATOM 3808 C CA . ILE B 1 143 ? 5.598 -13.5 13.766 1 89.38 143 ILE B CA 1
ATOM 3809 C C . ILE B 1 143 ? 6.457 -12.977 14.914 1 89.38 143 ILE B C 1
ATOM 3811 O O . ILE B 1 143 ? 7.574 -12.508 14.695 1 89.38 143 ILE B O 1
ATOM 3815 N N . SER B 1 144 ? 5.926 -13.07 16.109 1 87.94 144 SER B N 1
ATOM 3816 C CA . SER B 1 144 ? 6.668 -12.578 17.266 1 87.94 144 SER B CA 1
ATOM 3817 C C . SER B 1 144 ? 7.996 -13.312 17.422 1 87.94 144 SER B C 1
ATOM 3819 O O . SER B 1 144 ? 9.016 -12.695 17.75 1 87.94 144 SER B O 1
ATOM 3821 N N . THR B 1 145 ? 7.938 -14.617 17.25 1 83.62 145 THR B N 1
ATOM 3822 C CA . T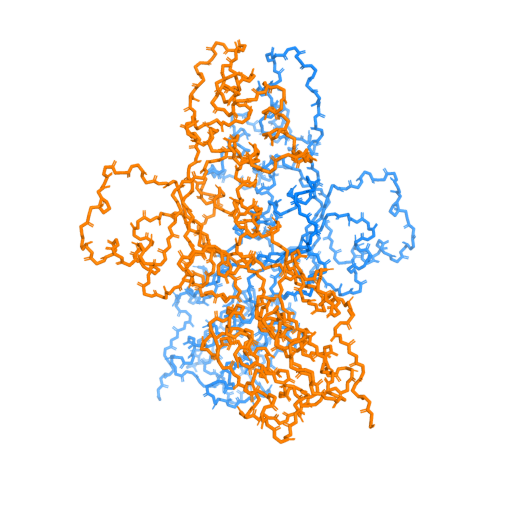HR B 1 145 ? 9.148 -15.43 17.359 1 83.62 145 THR B CA 1
ATOM 3823 C C . THR B 1 145 ? 10.172 -15.008 16.312 1 83.62 145 THR B C 1
ATOM 3825 O O . THR B 1 145 ? 11.367 -14.891 16.609 1 83.62 145 THR B O 1
ATOM 3828 N N . LEU B 1 146 ? 9.766 -14.812 15.117 1 88.25 146 LEU B N 1
ATOM 3829 C CA . LEU B 1 146 ? 10.648 -14.375 14.047 1 88.25 146 LEU B CA 1
ATOM 3830 C C . LEU B 1 146 ? 11.258 -13.016 14.359 1 88.25 146 LEU B C 1
ATOM 3832 O O . LEU B 1 146 ? 12.445 -12.789 14.133 1 88.25 146 LEU B O 1
ATOM 3836 N N . GLN B 1 147 ? 10.469 -12.109 14.883 1 88.81 147 GLN B N 1
ATOM 3837 C CA . GLN B 1 147 ? 10.906 -10.75 15.203 1 88.81 147 GLN B CA 1
ATOM 3838 C C . GLN B 1 147 ? 11.945 -10.766 16.328 1 88.81 147 GLN B C 1
ATOM 3840 O O . GLN B 1 147 ? 12.773 -9.859 16.422 1 88.81 147 GLN B O 1
ATOM 3845 N N . ASN B 1 148 ? 11.859 -11.766 17.172 1 84.81 148 ASN B N 1
ATOM 3846 C CA . ASN B 1 148 ? 12.844 -11.914 18.25 1 84.81 148 ASN B CA 1
ATOM 3847 C C . ASN B 1 148 ? 14.188 -12.383 17.703 1 84.81 148 ASN B C 1
ATOM 3849 O O . ASN B 1 148 ? 15.234 -12.125 18.312 1 84.81 148 ASN B O 1
ATOM 3853 N N . HIS B 1 149 ? 14.125 -13.023 16.594 1 83.38 149 HIS B N 1
ATOM 3854 C CA . HIS B 1 149 ? 15.344 -13.633 16.062 1 83.38 149 HIS B CA 1
ATOM 3855 C C . HIS B 1 149 ? 15.922 -12.805 14.922 1 83.38 149 HIS B C 1
ATOM 3857 O O . HIS B 1 149 ? 17.141 -12.82 14.695 1 83.38 149 HIS B O 1
ATOM 3863 N N . TYR B 1 150 ? 15.016 -12.203 14.156 1 89.19 150 TYR B N 1
ATOM 3864 C CA . TYR B 1 150 ? 15.438 -11.375 13.031 1 89.19 150 TYR B CA 1
ATOM 3865 C C . TYR B 1 150 ? 15.047 -9.914 13.258 1 89.19 150 TYR B C 1
ATOM 3867 O O . TYR B 1 150 ? 13.883 -9.609 13.5 1 89.19 150 TYR B O 1
ATOM 3875 N N . HIS B 1 151 ? 15.992 -9.016 13.094 1 87.88 151 HIS B N 1
ATOM 3876 C CA . HIS B 1 151 ? 15.711 -7.594 13.258 1 87.88 151 HIS B CA 1
ATOM 3877 C C . HIS B 1 151 ? 15.133 -6.996 11.984 1 87.88 151 HIS B C 1
ATOM 3879 O O . HIS B 1 151 ? 14.438 -5.98 12.023 1 87.88 151 HIS B O 1
ATOM 3885 N N . ASN B 1 152 ? 15.531 -7.586 10.852 1 95.12 152 ASN B N 1
ATOM 3886 C CA . ASN B 1 152 ? 15.078 -7.102 9.547 1 95.12 152 ASN B CA 1
ATOM 3887 C C . ASN B 1 152 ? 14.25 -8.148 8.812 1 95.12 152 ASN B C 1
ATOM 3889 O O . ASN B 1 152 ? 14.773 -9.188 8.406 1 95.12 152 ASN B O 1
ATOM 3893 N N . ILE B 1 153 ? 12.953 -7.883 8.727 1 96.25 153 ILE B N 1
ATOM 3894 C CA . ILE B 1 153 ? 12.016 -8.836 8.141 1 96.25 153 ILE B CA 1
ATOM 3895 C C . ILE B 1 153 ? 11.227 -8.164 7.02 1 96.25 153 ILE B C 1
ATOM 3897 O O . ILE B 1 153 ? 10.742 -7.047 7.18 1 96.25 153 ILE B O 1
ATOM 3901 N N . VAL B 1 154 ? 11.133 -8.812 5.879 1 98.12 154 VAL B N 1
ATOM 3902 C CA . VAL B 1 154 ? 10.242 -8.398 4.797 1 98.12 154 VAL B CA 1
ATOM 3903 C C . VAL B 1 154 ? 9.422 -9.594 4.32 1 98.12 154 VAL B C 1
ATOM 3905 O O . VAL B 1 154 ? 9.961 -10.688 4.129 1 98.12 154 VAL B O 1
ATOM 3908 N N . GLY B 1 155 ? 8.156 -9.422 4.203 1 97.62 155 GLY B N 1
ATOM 3909 C CA . GLY B 1 155 ? 7.289 -10.461 3.666 1 97.62 155 GLY B CA 1
ATOM 3910 C C . GLY B 1 155 ? 6.812 -10.164 2.258 1 97.62 155 GLY B C 1
ATOM 3911 O O . GLY B 1 155 ? 6.531 -9.008 1.919 1 97.62 155 GLY B O 1
ATOM 3912 N N . ILE B 1 156 ? 6.746 -11.141 1.393 1 97.81 156 ILE B N 1
ATOM 3913 C CA . ILE B 1 156 ? 6.062 -11.109 0.104 1 97.81 156 ILE B CA 1
ATOM 3914 C C . ILE B 1 156 ? 4.785 -11.945 0.174 1 97.81 156 ILE B C 1
ATOM 3916 O O . ILE B 1 156 ? 4.84 -13.164 0.353 1 97.81 156 ILE B O 1
ATOM 3920 N N . ASP B 1 157 ? 3.68 -11.227 0.042 1 93.31 157 ASP B N 1
ATOM 3921 C CA . ASP B 1 157 ? 2.443 -11.938 0.338 1 93.31 157 ASP B CA 1
ATOM 3922 C C . ASP B 1 157 ? 1.265 -11.344 -0.431 1 93.31 157 ASP B C 1
ATOM 3924 O O . ASP B 1 157 ? 1.416 -10.344 -1.128 1 93.31 157 ASP B O 1
ATOM 3928 N N . ARG B 1 158 ? 0.165 -12.133 -0.455 1 93 158 ARG B N 1
ATOM 3929 C CA . ARG B 1 158 ? -1.08 -11.672 -1.06 1 93 158 ARG B CA 1
ATOM 3930 C C . ARG B 1 158 ? -2.072 -11.227 0.007 1 93 158 ARG B C 1
ATOM 3932 O O . ARG B 1 158 ? -3.096 -10.609 -0.308 1 93 158 ARG B O 1
ATOM 3939 N N . ASN B 1 159 ? -1.83 -11.562 1.265 1 91.31 159 ASN B N 1
ATOM 3940 C CA . ASN B 1 159 ? -2.609 -11.195 2.443 1 91.31 159 ASN B CA 1
ATOM 3941 C C . ASN B 1 159 ? -1.852 -10.211 3.33 1 91.31 159 ASN B C 1
ATOM 3943 O O . ASN B 1 159 ? -1.03 -10.617 4.152 1 91.31 159 ASN B O 1
ATOM 3947 N N . PRO B 1 160 ? -2.166 -8.961 3.242 1 90.31 160 PRO B N 1
ATOM 3948 C CA . PRO B 1 160 ? -1.403 -7.988 4.027 1 90.31 160 PRO B CA 1
ATOM 3949 C C . PRO B 1 160 ? -1.638 -8.133 5.531 1 90.31 160 PRO B C 1
ATOM 3951 O O . PRO B 1 160 ? -2.746 -8.461 5.957 1 90.31 160 PRO B O 1
ATOM 3954 N N . THR B 1 161 ? -0.594 -7.914 6.34 1 91.62 161 THR B N 1
ATOM 3955 C CA . THR B 1 161 ? -0.702 -7.781 7.789 1 91.62 161 THR B CA 1
ATOM 3956 C C . THR B 1 161 ? -1.085 -6.352 8.172 1 91.62 161 THR B C 1
ATOM 3958 O O . THR B 1 161 ? -1.381 -5.531 7.305 1 91.62 161 THR B O 1
ATOM 3961 N N . ASN B 1 162 ? -1.195 -6.145 9.406 1 91 162 ASN B N 1
ATOM 3962 C CA . ASN B 1 162 ? -1.374 -4.785 9.906 1 91 162 ASN B CA 1
ATOM 3963 C C . ASN B 1 162 ? -0.046 -4.164 10.328 1 91 162 ASN B C 1
ATOM 3965 O O . ASN B 1 162 ? 0.137 -3.807 11.492 1 91 162 ASN B O 1
ATOM 3969 N N . PHE B 1 163 ? 0.913 -4.152 9.336 1 94.69 163 PHE B N 1
ATOM 3970 C CA . PHE B 1 163 ? 2.213 -3.51 9.484 1 94.69 163 PHE B CA 1
ATOM 3971 C C . PHE B 1 163 ? 3.02 -4.176 10.594 1 94.69 163 PHE B C 1
ATOM 3973 O O . PHE B 1 163 ? 3.643 -3.49 11.414 1 94.69 163 PHE B O 1
ATOM 3980 N N . ASP B 1 164 ? 2.992 -5.5 10.664 1 94.25 164 ASP B N 1
ATOM 3981 C CA . ASP B 1 164 ? 3.818 -6.25 11.609 1 94.25 164 ASP B CA 1
ATOM 3982 C C . ASP B 1 164 ? 5.285 -6.23 11.188 1 94.25 164 ASP B C 1
ATOM 3984 O O . ASP B 1 164 ? 6.18 -6.32 12.031 1 94.25 164 ASP B O 1
ATOM 3988 N N . TYR B 1 165 ? 5.543 -6.172 10 1 95.81 165 TYR B N 1
ATOM 3989 C CA . TYR B 1 165 ? 6.844 -6.09 9.344 1 95.81 165 TYR B CA 1
ATOM 3990 C C . TYR B 1 165 ? 6.715 -5.48 7.953 1 95.81 165 TYR B C 1
ATOM 3992 O O . TYR B 1 165 ? 5.605 -5.215 7.484 1 95.81 165 TYR B O 1
ATOM 4000 N N . ASP B 1 166 ? 7.801 -5.164 7.32 1 97.62 166 ASP B N 1
ATOM 4001 C CA . ASP B 1 166 ? 7.77 -4.703 5.938 1 97.62 166 ASP B CA 1
ATOM 4002 C C . ASP B 1 166 ? 7.168 -5.766 5.016 1 97.62 166 ASP B C 1
ATOM 4004 O O . ASP B 1 166 ? 7.418 -6.961 5.191 1 97.62 166 ASP B O 1
ATOM 4008 N N . GLU B 1 167 ? 6.383 -5.277 4.078 1 97.75 167 GLU B N 1
ATOM 4009 C CA . GLU B 1 167 ? 5.793 -6.273 3.188 1 97.75 167 GLU B CA 1
ATOM 4010 C C . GLU B 1 167 ? 5.672 -5.738 1.764 1 97.75 167 GLU B C 1
ATOM 4012 O O . GLU B 1 167 ? 5.473 -4.539 1.56 1 97.75 167 GLU B O 1
ATOM 4017 N N . VAL B 1 168 ? 5.824 -6.59 0.815 1 98.5 168 VAL B N 1
ATOM 4018 C CA . VAL B 1 168 ? 5.531 -6.387 -0.599 1 98.5 168 VAL B CA 1
ATOM 4019 C C . VAL B 1 168 ? 4.352 -7.266 -1.014 1 98.5 168 VAL B C 1
ATOM 4021 O O . VAL B 1 168 ? 4.398 -8.484 -0.865 1 98.5 168 VAL B O 1
ATOM 4024 N N . ILE B 1 169 ? 3.309 -6.559 -1.527 1 98.06 169 ILE B N 1
ATOM 4025 C CA . ILE B 1 169 ? 2.113 -7.355 -1.786 1 98.06 169 ILE B CA 1
ATOM 4026 C C . ILE B 1 169 ? 1.605 -7.078 -3.199 1 98.06 169 ILE B C 1
ATOM 4028 O O . ILE B 1 169 ? 1.887 -6.02 -3.771 1 98.06 169 ILE B O 1
ATOM 4032 N N . CYS B 1 170 ? 0.996 -8.047 -3.762 1 97.62 170 CYS B N 1
ATOM 4033 C CA . CYS B 1 170 ? -0.012 -7.957 -4.812 1 97.62 170 CYS B CA 1
ATOM 4034 C C . CYS B 1 170 ? -1.367 -8.445 -4.312 1 97.62 170 CYS B C 1
ATOM 4036 O O . CYS B 1 170 ? -1.534 -9.625 -4.008 1 97.62 170 CYS B O 1
ATOM 4038 N N . SER B 1 171 ? -2.287 -7.562 -4.176 1 96.25 171 SER B N 1
ATOM 4039 C CA . SER B 1 171 ? -3.531 -7.789 -3.447 1 96.25 171 SER B CA 1
ATOM 4040 C C . SER B 1 171 ? -4.262 -9.023 -3.973 1 96.25 171 SER B C 1
ATOM 4042 O O . SER B 1 171 ? -4.688 -9.047 -5.129 1 96.25 171 SER B O 1
ATOM 4044 N N . GLY B 1 172 ? -4.438 -9.945 -3.049 1 97.81 172 GLY B N 1
ATOM 4045 C CA . GLY B 1 172 ? -5.211 -11.125 -3.418 1 97.81 172 GLY B CA 1
ATOM 4046 C C . GLY B 1 172 ? -6.66 -10.805 -3.73 1 97.81 172 GLY B C 1
ATOM 4047 O O . GLY B 1 172 ? -7.254 -11.406 -4.629 1 97.81 172 GLY B O 1
ATOM 4048 N N . THR B 1 173 ? -7.207 -9.883 -3.025 1 97.75 173 THR B N 1
ATOM 4049 C CA . THR B 1 173 ? -8.594 -9.469 -3.24 1 97.75 173 THR B CA 1
ATOM 4050 C C . THR B 1 173 ? -8.758 -8.836 -4.617 1 97.75 173 THR B C 1
ATOM 4052 O O . THR B 1 173 ? -9.664 -9.203 -5.367 1 97.75 173 THR B O 1
ATOM 4055 N N . THR B 1 174 ? -7.828 -7.953 -4.957 1 97.31 174 THR B N 1
ATOM 4056 C CA . THR B 1 174 ? -7.906 -7.27 -6.242 1 97.31 174 THR B CA 1
ATOM 4057 C C . THR B 1 174 ? -7.742 -8.266 -7.391 1 97.31 174 THR B C 1
ATOM 4059 O O . THR B 1 174 ? -8.445 -8.18 -8.398 1 97.31 174 THR B O 1
ATOM 4062 N N . ALA B 1 175 ? -6.844 -9.133 -7.195 1 98.62 175 ALA B N 1
ATOM 4063 C CA . ALA B 1 175 ? -6.629 -10.156 -8.219 1 98.62 175 ALA B CA 1
ATOM 4064 C C . ALA B 1 175 ? -7.895 -10.977 -8.445 1 98.62 175 ALA B C 1
ATOM 4066 O O . ALA B 1 175 ? -8.289 -11.219 -9.586 1 98.62 175 ALA B O 1
ATOM 4067 N N . ALA B 1 176 ? -8.492 -11.367 -7.348 1 98.81 176 ALA B N 1
ATOM 4068 C CA . ALA B 1 176 ? -9.703 -12.188 -7.438 1 98.81 176 ALA B CA 1
ATOM 4069 C C . ALA B 1 176 ? -10.852 -11.398 -8.055 1 98.81 176 ALA B C 1
ATOM 4071 O O . ALA B 1 176 ? -11.578 -11.922 -8.906 1 98.81 176 ALA B O 1
ATOM 4072 N N . VAL B 1 177 ? -11.023 -10.203 -7.68 1 98.62 177 VAL B N 1
ATOM 4073 C CA . VAL B 1 177 ? -12.078 -9.352 -8.219 1 98.62 177 VAL B CA 1
ATOM 4074 C C . VAL B 1 177 ? -11.883 -9.18 -9.727 1 98.62 177 VAL B C 1
ATOM 4076 O O . VAL B 1 177 ? -12.852 -9.242 -10.492 1 98.62 177 VAL B O 1
ATOM 4079 N N . THR B 1 178 ? -10.656 -9 -10.125 1 98.62 178 THR B N 1
ATOM 4080 C CA . THR B 1 178 ? -10.336 -8.852 -11.539 1 98.62 178 THR B CA 1
ATOM 4081 C C . THR B 1 178 ? -10.719 -10.109 -12.312 1 98.62 178 THR B C 1
ATOM 4083 O O . THR B 1 178 ? -11.344 -10.023 -13.375 1 98.62 178 THR B O 1
ATOM 4086 N N . ALA B 1 179 ? -10.375 -11.227 -11.75 1 98.81 179 ALA B N 1
ATOM 4087 C CA . ALA B 1 179 ? -10.719 -12.508 -12.375 1 98.81 179 ALA B CA 1
ATOM 4088 C C . ALA B 1 179 ? -12.227 -12.68 -12.477 1 98.81 179 ALA B C 1
ATOM 4090 O O . ALA B 1 179 ? -12.75 -13.023 -13.539 1 98.81 179 ALA B O 1
ATOM 4091 N N . MET B 1 180 ? -12.914 -12.43 -11.43 1 98.75 180 MET B N 1
ATOM 4092 C CA . MET B 1 180 ? -14.359 -12.602 -11.359 1 98.75 180 MET B CA 1
ATOM 4093 C C . MET B 1 180 ? -15.07 -11.641 -12.305 1 98.75 180 MET B C 1
ATOM 4095 O O . MET B 1 180 ? -16 -12.031 -13.016 1 98.75 180 MET B O 1
ATOM 4099 N N . ASN B 1 181 ? -14.609 -10.398 -12.281 1 98.62 181 ASN B N 1
ATOM 4100 C CA . ASN B 1 181 ? -15.211 -9.414 -13.172 1 98.62 181 ASN B CA 1
ATOM 4101 C C . ASN B 1 181 ? -15.109 -9.844 -14.633 1 98.62 181 ASN B C 1
ATOM 4103 O O . ASN B 1 181 ? -16.031 -9.641 -15.414 1 98.62 181 ASN B O 1
ATOM 4107 N N . TYR B 1 182 ? -14.008 -10.422 -14.992 1 98.75 182 TYR B N 1
ATOM 4108 C CA . TYR B 1 182 ? -13.812 -10.898 -16.359 1 98.75 182 TYR B CA 1
ATOM 4109 C C . TYR B 1 182 ? -14.797 -12.008 -16.688 1 98.75 182 TYR B C 1
ATOM 4111 O O . TYR B 1 182 ? -15.492 -11.945 -17.703 1 98.75 182 TYR B O 1
ATOM 4119 N N . LEU B 1 183 ? -14.93 -12.992 -15.82 1 98.69 183 LEU B N 1
ATOM 4120 C CA . LEU B 1 183 ? -15.852 -14.102 -16.047 1 98.69 183 LEU B CA 1
ATOM 4121 C C . LEU B 1 183 ? -17.281 -13.602 -16.156 1 98.69 183 LEU B C 1
ATOM 4123 O O . LEU B 1 183 ? -18.031 -14.039 -17.031 1 98.69 183 LEU B O 1
ATOM 4127 N N . ILE B 1 184 ? -17.625 -12.688 -15.281 1 98.38 184 ILE B N 1
ATOM 4128 C CA . ILE B 1 184 ? -19 -12.164 -15.25 1 98.38 184 ILE B CA 1
ATOM 4129 C C . ILE B 1 184 ? -19.266 -11.359 -16.516 1 98.38 184 ILE B C 1
ATOM 4131 O O . ILE B 1 184 ? -20.375 -11.422 -17.062 1 98.38 184 ILE B O 1
ATOM 4135 N N . SER B 1 185 ? -18.266 -10.625 -16.953 1 98.06 185 SER B N 1
ATOM 4136 C CA . SER B 1 185 ? -18.406 -9.859 -18.172 1 98.06 185 SER B CA 1
ATOM 4137 C C . SER B 1 185 ? -18.641 -10.773 -19.375 1 98.06 185 SER B C 1
ATOM 4139 O O . SER B 1 185 ? -19.203 -10.344 -20.391 1 98.06 185 SER B O 1
ATOM 4141 N N . LEU B 1 186 ? -18.234 -12.031 -19.312 1 98.19 186 LEU B N 1
ATOM 4142 C CA . LEU B 1 186 ? -18.422 -13.023 -20.359 1 98.19 186 LEU B CA 1
ATOM 4143 C C . LEU B 1 186 ? -19.781 -13.695 -20.219 1 98.19 186 LEU B C 1
ATOM 4145 O O . LEU B 1 186 ? -20.141 -14.578 -21.016 1 98.19 186 LEU B O 1
ATOM 4149 N N . GLY B 1 187 ? -20.531 -13.352 -19.141 1 97.75 187 GLY B N 1
ATOM 4150 C CA . GLY B 1 187 ? -21.891 -13.828 -19 1 97.75 187 GLY B CA 1
ATOM 4151 C C . GLY B 1 187 ? -22.031 -14.961 -18 1 97.75 187 GLY B C 1
ATOM 4152 O O . GLY B 1 187 ? -23.109 -15.508 -17.797 1 97.75 187 GLY B O 1
ATOM 4153 N N . HIS B 1 188 ? -20.953 -15.367 -17.359 1 97.81 188 HIS B N 1
ATOM 4154 C CA . HIS B 1 188 ? -21.016 -16.469 -16.406 1 97.81 188 HIS B CA 1
ATOM 4155 C C . HIS B 1 188 ? -21.688 -16.047 -15.109 1 97.81 188 HIS B C 1
ATOM 4157 O O . HIS B 1 188 ? -21.359 -15 -14.547 1 97.81 188 HIS B O 1
ATOM 4163 N N . LYS B 1 189 ? -22.547 -16.875 -14.617 1 96.19 189 LYS B N 1
ATOM 4164 C CA . LYS B 1 189 ? -23.25 -16.594 -13.375 1 96.19 189 LYS B CA 1
ATOM 4165 C C . LYS B 1 189 ? -23 -17.688 -12.336 1 96.19 189 LYS B C 1
ATOM 4167 O O . LYS B 1 189 ? -23.047 -17.422 -11.133 1 96.19 189 LYS B O 1
ATOM 4172 N N . LYS B 1 190 ? -22.891 -18.906 -12.828 1 96.12 190 LYS B N 1
ATOM 4173 C CA . LYS B 1 190 ? -22.531 -20.031 -11.969 1 96.12 190 LYS B CA 1
ATOM 4174 C C . LYS B 1 190 ? -21.047 -20.312 -12.023 1 96.12 190 LYS B C 1
ATOM 4176 O O . LYS B 1 190 ? -20.578 -21.062 -12.891 1 96.12 190 LYS B O 1
ATOM 4181 N N . ILE B 1 191 ? -20.328 -19.719 -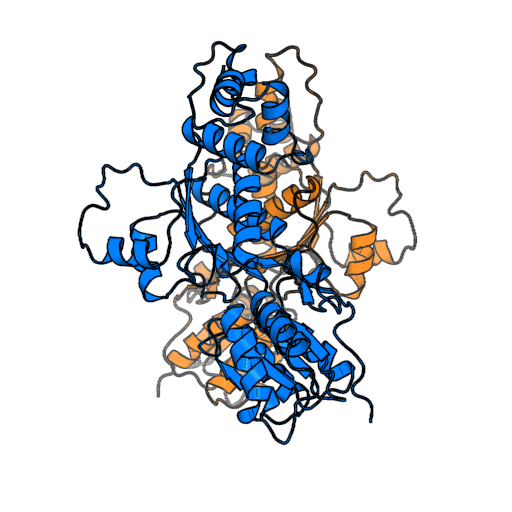11.086 1 98 191 ILE B N 1
ATOM 4182 C CA . ILE B 1 191 ? -18.875 -19.781 -11.094 1 98 191 ILE B CA 1
ATOM 4183 C C . ILE B 1 191 ? -18.375 -20.516 -9.852 1 98 191 ILE B C 1
ATOM 4185 O O . ILE B 1 191 ? -18.641 -20.094 -8.727 1 98 191 ILE B O 1
ATOM 4189 N N . ALA B 1 192 ? -17.703 -21.625 -10.031 1 98.5 192 ALA B N 1
ATOM 4190 C CA . ALA B 1 192 ? -17.109 -22.359 -8.914 1 98.5 192 ALA B CA 1
ATOM 4191 C C . ALA B 1 192 ? -15.781 -21.75 -8.492 1 98.5 192 ALA B C 1
ATOM 4193 O O . ALA B 1 192 ? -15.008 -21.297 -9.328 1 98.5 192 ALA B O 1
ATOM 4194 N N . TYR B 1 193 ? -15.539 -21.766 -7.195 1 98.81 193 TYR B N 1
ATOM 4195 C CA . TYR B 1 193 ? -14.266 -21.344 -6.613 1 98.81 193 TYR B CA 1
ATOM 4196 C C . TYR B 1 193 ? -13.516 -22.531 -6.031 1 98.81 193 TYR B C 1
ATOM 4198 O O . TYR B 1 193 ? -14.07 -23.312 -5.25 1 98.81 193 TYR B O 1
ATOM 4206 N N . ILE B 1 194 ? -12.281 -22.719 -6.469 1 98.75 194 ILE B N 1
ATOM 4207 C CA . ILE B 1 194 ? -11.398 -23.75 -5.902 1 98.75 194 ILE B CA 1
ATOM 4208 C C . ILE B 1 194 ? -10.18 -23.078 -5.266 1 98.75 194 ILE B C 1
ATOM 4210 O O . ILE B 1 194 ? -9.328 -22.531 -5.969 1 98.75 194 ILE B O 1
ATOM 4214 N N . GLY B 1 195 ? -10.07 -23.109 -3.93 1 97.88 195 GLY B N 1
ATOM 4215 C CA . GLY B 1 195 ? -8.961 -22.469 -3.244 1 97.88 195 GLY B CA 1
ATOM 4216 C C . GLY B 1 195 ? -9.148 -22.406 -1.739 1 97.88 195 GLY B C 1
ATOM 4217 O O . GLY B 1 195 ? -10.102 -22.969 -1.201 1 97.88 195 GLY B O 1
ATOM 4218 N N . ASP B 1 196 ? -8.172 -21.75 -1.081 1 95.19 196 ASP B N 1
ATOM 4219 C CA . ASP B 1 196 ? -8.242 -21.547 0.362 1 95.19 196 ASP B CA 1
ATOM 4220 C C . ASP B 1 196 ? -9.391 -20.609 0.724 1 95.19 196 ASP B C 1
ATOM 4222 O O . ASP B 1 196 ? -9.633 -19.609 0.032 1 95.19 196 ASP B O 1
ATOM 4226 N N . CYS B 1 197 ? -10.141 -20.953 1.802 1 94.62 197 CYS B N 1
ATOM 4227 C CA . CYS B 1 197 ? -11.297 -20.141 2.189 1 94.62 197 CYS B CA 1
ATOM 4228 C C . CYS B 1 197 ? -11.109 -19.562 3.58 1 94.62 197 CYS B C 1
ATOM 4230 O O . CYS B 1 197 ? -11.961 -18.797 4.059 1 94.62 197 CYS B O 1
ATOM 4232 N N . SER B 1 198 ? -9.992 -19.891 4.188 1 90.06 198 SER B N 1
ATOM 4233 C CA . SER B 1 198 ? -9.789 -19.438 5.559 1 90.06 198 SER B CA 1
ATOM 4234 C C . SER B 1 198 ? -8.906 -18.203 5.605 1 90.06 198 SER B C 1
ATOM 4236 O O . SER B 1 198 ? -7.691 -18.281 5.391 1 90.06 198 SER B O 1
ATOM 4238 N N . TYR B 1 199 ? -9.508 -17.078 6 1 86.25 199 TYR B N 1
ATOM 4239 C CA . TYR B 1 199 ? -8.789 -15.812 6.105 1 86.25 199 TYR B CA 1
ATOM 4240 C C . TYR B 1 199 ? -7.953 -15.555 4.859 1 86.25 199 TYR B C 1
ATOM 4242 O O . TYR B 1 199 ? -6.762 -15.258 4.953 1 86.25 199 TYR B O 1
ATOM 4250 N N . GLU B 1 200 ? -8.625 -15.703 3.76 1 93.25 200 GLU B N 1
ATOM 4251 C CA . GLU B 1 200 ? -7.934 -15.68 2.473 1 93.25 200 GLU B CA 1
ATOM 4252 C C . GLU B 1 200 ? -8.453 -14.555 1.586 1 93.25 200 GLU B C 1
ATOM 4254 O O . GLU B 1 200 ? -9.625 -14.531 1.216 1 93.25 200 GLU B O 1
ATOM 4259 N N . ALA B 1 201 ? -7.535 -13.734 1.154 1 96.19 201 ALA B N 1
ATOM 4260 C CA . ALA B 1 201 ? -7.871 -12.523 0.407 1 96.19 201 ALA B CA 1
ATOM 4261 C C . ALA B 1 201 ? -8.531 -12.867 -0.923 1 96.19 201 ALA B C 1
ATOM 4263 O O . ALA B 1 201 ? -9.438 -12.156 -1.375 1 96.19 201 ALA B O 1
ATOM 4264 N N . ARG B 1 202 ? -8.094 -13.875 -1.596 1 97.94 202 ARG B N 1
ATOM 4265 C CA . ARG B 1 202 ? -8.656 -14.234 -2.895 1 97.94 202 ARG B CA 1
ATOM 4266 C C . ARG B 1 202 ? -10.086 -14.734 -2.754 1 97.94 202 ARG B C 1
ATOM 4268 O O . ARG B 1 202 ? -10.93 -14.469 -3.613 1 97.94 202 ARG B O 1
ATOM 4275 N N . TYR B 1 203 ? -10.359 -15.453 -1.671 1 98 203 TYR B N 1
ATOM 4276 C CA . TYR B 1 203 ? -11.727 -15.867 -1.386 1 98 203 TYR B CA 1
ATOM 4277 C C . TYR B 1 203 ? -12.617 -14.664 -1.114 1 98 203 TYR B C 1
ATOM 4279 O O . TYR B 1 203 ? -13.766 -14.617 -1.567 1 98 203 TYR B O 1
ATOM 4287 N N . ILE B 1 204 ? -12.094 -13.734 -0.393 1 97.19 204 ILE B N 1
ATOM 4288 C CA . ILE B 1 204 ? -12.82 -12.5 -0.112 1 97.19 204 ILE B CA 1
ATOM 4289 C C . ILE B 1 204 ? -13.164 -11.805 -1.422 1 97.19 204 ILE B C 1
ATOM 4291 O O . ILE B 1 204 ? -14.297 -11.336 -1.603 1 97.19 204 ILE B O 1
ATOM 4295 N N . GLY B 1 205 ? -12.219 -11.758 -2.307 1 98.31 205 GLY B N 1
ATOM 4296 C CA . GLY B 1 205 ? -12.469 -11.156 -3.604 1 98.31 205 GLY B CA 1
ATOM 4297 C C . GLY B 1 205 ? -13.547 -11.875 -4.398 1 98.31 205 GLY B C 1
ATOM 4298 O O . GLY B 1 205 ? -14.367 -11.234 -5.062 1 98.31 205 GLY B O 1
ATOM 4299 N N . TYR B 1 206 ? -13.516 -13.195 -4.312 1 98.31 206 TYR B N 1
ATOM 4300 C CA . TYR B 1 206 ? -14.555 -14 -4.938 1 98.31 206 TYR B CA 1
ATOM 4301 C C . TYR B 1 206 ? -15.93 -13.641 -4.387 1 98.31 206 TYR B C 1
ATOM 4303 O O . TYR B 1 206 ? -16.844 -13.328 -5.148 1 98.31 206 TYR B O 1
ATOM 4311 N N . TYR B 1 207 ? -15.977 -13.609 -3.125 1 97.19 207 TYR B N 1
ATOM 4312 C CA . TYR B 1 207 ? -17.219 -13.328 -2.418 1 97.19 207 TYR B CA 1
ATOM 4313 C C . TYR B 1 207 ? -17.719 -11.922 -2.717 1 97.19 207 TYR B C 1
ATOM 4315 O O . TYR B 1 207 ? -18.891 -11.719 -3.039 1 97.19 207 TYR B O 1
ATOM 4323 N N . GLN B 1 208 ? -16.891 -10.953 -2.635 1 96.69 208 GLN B N 1
ATOM 4324 C CA . GLN B 1 208 ? -17.234 -9.555 -2.879 1 96.69 208 GLN B CA 1
ATOM 4325 C C . GLN B 1 208 ? -17.766 -9.359 -4.297 1 96.69 208 GLN B C 1
ATOM 4327 O O . GLN B 1 208 ? -18.672 -8.555 -4.52 1 96.69 208 GLN B O 1
ATOM 4332 N N . SER B 1 209 ? -17.141 -10.047 -5.23 1 98.06 209 SER B N 1
ATOM 4333 C CA . SER B 1 209 ? -17.547 -9.93 -6.625 1 98.06 209 SER B CA 1
ATOM 4334 C C . SER B 1 209 ? -18.969 -10.445 -6.828 1 98.06 209 SER B C 1
ATOM 4336 O O . SER B 1 209 ? -19.75 -9.852 -7.574 1 98.06 209 SER B O 1
ATOM 4338 N N . LEU B 1 210 ? -19.328 -11.531 -6.18 1 97.31 210 LEU B N 1
ATOM 4339 C CA . LEU B 1 210 ? -20.703 -12.047 -6.254 1 97.31 210 LEU B CA 1
ATOM 4340 C C . LEU B 1 210 ? -21.688 -11.016 -5.738 1 97.31 210 LEU B C 1
ATOM 4342 O O . LEU B 1 210 ? -22.703 -10.734 -6.398 1 97.31 210 LEU B O 1
ATOM 4346 N N . ILE B 1 211 ? -21.344 -10.43 -4.625 1 95.5 211 ILE B N 1
ATOM 4347 C CA . ILE B 1 211 ? -22.234 -9.461 -3.988 1 95.5 211 ILE B CA 1
ATOM 4348 C C . ILE B 1 211 ? -22.375 -8.234 -4.887 1 95.5 211 ILE B C 1
ATOM 4350 O O . ILE B 1 211 ? -23.5 -7.789 -5.16 1 95.5 211 ILE B O 1
ATOM 4354 N N . SER B 1 212 ? -21.281 -7.727 -5.379 1 95.94 212 SER B N 1
ATOM 4355 C CA . SER B 1 212 ? -21.266 -6.492 -6.156 1 95.94 212 SER B CA 1
ATOM 4356 C C . SER B 1 212 ? -22.062 -6.648 -7.453 1 95.94 212 SER B C 1
ATOM 4358 O O . SER B 1 212 ? -22.562 -5.664 -8.008 1 95.94 212 SER B O 1
ATOM 4360 N N . HIS B 1 213 ? -22.172 -7.828 -7.938 1 97.19 213 HIS B N 1
ATOM 4361 C CA . HIS B 1 213 ? -22.875 -8.078 -9.195 1 97.19 213 HIS B CA 1
ATOM 4362 C C . HIS B 1 213 ? -24.234 -8.727 -8.961 1 97.19 213 HIS B C 1
ATOM 4364 O O . HIS B 1 213 ? -24.875 -9.203 -9.898 1 97.19 213 HIS B O 1
ATOM 4370 N N . ASN B 1 214 ? -24.625 -8.836 -7.711 1 96.62 214 ASN B N 1
ATOM 4371 C CA . ASN B 1 214 ? -25.922 -9.383 -7.297 1 96.62 214 ASN B CA 1
ATOM 4372 C C . ASN B 1 214 ? -26.078 -10.836 -7.734 1 96.62 214 ASN B C 1
ATOM 4374 O O . ASN B 1 214 ? -27.141 -11.219 -8.242 1 96.62 214 ASN B O 1
ATOM 4378 N N . LEU B 1 215 ? -25.062 -11.57 -7.684 1 96.44 215 LEU B N 1
ATOM 4379 C CA . LEU B 1 215 ? -25.094 -13.008 -7.922 1 96.44 215 LEU B CA 1
ATOM 4380 C C . LEU B 1 215 ? -25.203 -13.773 -6.609 1 96.44 215 LEU B C 1
ATOM 4382 O O . LEU B 1 215 ? -24.609 -13.383 -5.605 1 96.44 215 LEU B O 1
ATOM 4386 N N . PRO B 1 216 ? -25.938 -14.789 -6.559 1 93.19 216 PRO B N 1
ATOM 4387 C CA . PRO B 1 216 ? -26.125 -15.531 -5.309 1 93.19 216 PRO B CA 1
ATOM 4388 C C . PRO B 1 216 ? -24.875 -16.328 -4.914 1 93.19 216 PRO B C 1
ATOM 4390 O O . PRO B 1 216 ? -24.188 -16.875 -5.781 1 93.19 216 PRO B O 1
ATOM 4393 N N . LEU B 1 217 ? -24.688 -16.312 -3.664 1 91.88 217 LEU B N 1
ATOM 4394 C CA . LEU B 1 217 ? -23.672 -17.219 -3.129 1 91.88 217 LEU B CA 1
ATOM 4395 C C . LEU B 1 217 ? -24.219 -18.641 -3.029 1 91.88 217 LEU B C 1
ATOM 4397 O O . LEU B 1 217 ? -25.219 -18.875 -2.342 1 91.88 217 LEU B O 1
ATOM 4401 N N . ASP B 1 218 ? -23.656 -19.531 -3.773 1 93.38 218 ASP B N 1
ATOM 4402 C CA . ASP B 1 218 ? -23.984 -20.953 -3.729 1 93.38 218 ASP B CA 1
ATOM 4403 C C . ASP B 1 218 ? -22.844 -21.75 -3.092 1 93.38 218 ASP B C 1
ATOM 4405 O O . ASP B 1 218 ? -21.812 -21.969 -3.719 1 93.38 218 ASP B O 1
ATOM 4409 N N . TYR B 1 219 ? -23 -22.234 -1.943 1 93.69 219 TYR B N 1
ATOM 4410 C CA . TYR B 1 219 ? -21.969 -22.922 -1.182 1 93.69 219 TYR B CA 1
ATOM 4411 C C . TYR B 1 219 ? -21.516 -24.203 -1.889 1 93.69 219 TYR B C 1
ATOM 4413 O O . TYR B 1 219 ? -20.406 -24.688 -1.666 1 93.69 219 TYR B O 1
ATOM 4421 N N . SER B 1 220 ? -22.422 -24.734 -2.73 1 94.69 220 SER B N 1
ATOM 4422 C CA . SER B 1 220 ? -22.062 -25.938 -3.475 1 94.69 220 SER B CA 1
ATOM 4423 C C . SER B 1 220 ? -21 -25.641 -4.531 1 94.69 220 SER B C 1
ATOM 4425 O O . SER B 1 220 ? -20.406 -26.562 -5.086 1 94.69 220 SER B O 1
ATOM 4427 N N . ASN B 1 221 ? -20.719 -24.375 -4.773 1 96.62 221 ASN B N 1
ATOM 4428 C CA . ASN B 1 221 ? -19.734 -23.969 -5.758 1 96.62 221 ASN B CA 1
ATOM 4429 C C . ASN B 1 221 ? -18.406 -23.578 -5.094 1 96.62 221 ASN B C 1
ATOM 4431 O O . ASN B 1 221 ? -17.5 -23.062 -5.758 1 96.62 221 ASN B O 1
ATOM 4435 N N . ILE B 1 222 ? -18.297 -23.766 -3.824 1 98.12 222 ILE B N 1
ATOM 4436 C CA . ILE B 1 222 ? -17.094 -23.391 -3.078 1 98.12 222 ILE B CA 1
ATOM 4437 C C . ILE B 1 222 ? -16.344 -24.641 -2.637 1 98.12 222 ILE B C 1
ATOM 4439 O O . ILE B 1 222 ? -16.891 -25.469 -1.884 1 98.12 222 ILE B O 1
ATOM 4443 N N . TYR B 1 223 ? -15.117 -24.781 -3.041 1 98.5 223 TYR B N 1
ATOM 4444 C CA . TYR B 1 223 ? -14.305 -25.969 -2.754 1 98.5 223 TYR B CA 1
ATOM 4445 C C . TYR B 1 223 ? -13 -25.578 -2.08 1 98.5 223 TYR B C 1
ATOM 4447 O O . TYR B 1 223 ? -12.031 -25.203 -2.752 1 98.5 223 TYR B O 1
ATOM 4455 N N . PRO B 1 224 ? -12.93 -25.703 -0.737 1 97.81 224 PRO B N 1
ATOM 4456 C CA . PRO B 1 224 ? -11.695 -25.359 -0.018 1 97.81 224 PRO B CA 1
ATOM 4457 C C . PRO B 1 224 ? -10.562 -26.344 -0.312 1 97.81 224 PRO B C 1
ATOM 4459 O O . PRO B 1 224 ? -10.766 -27.562 -0.286 1 97.81 224 PRO B O 1
ATOM 4462 N N . THR B 1 225 ? -9.406 -25.828 -0.637 1 96.38 225 THR B N 1
ATOM 4463 C CA . THR B 1 225 ? -8.211 -26.625 -0.886 1 96.38 225 THR B CA 1
ATOM 4464 C C . THR B 1 225 ? -6.969 -25.906 -0.37 1 96.38 225 THR B C 1
ATOM 4466 O O . THR B 1 225 ? -7.035 -24.734 0.021 1 96.38 225 THR B O 1
ATOM 4469 N N . SER B 1 226 ? -5.832 -26.641 -0.351 1 92.38 226 SER B N 1
ATOM 4470 C CA . SER B 1 226 ? -4.535 -26.047 -0.043 1 92.38 226 SER B CA 1
ATOM 4471 C C . SER B 1 226 ? -3.844 -25.547 -1.306 1 92.38 226 SER B C 1
ATOM 4473 O O . SER B 1 226 ? -2.678 -25.141 -1.266 1 92.38 226 SER B O 1
ATOM 4475 N N . GLN B 1 227 ? -4.562 -25.609 -2.416 1 95.12 227 GLN B N 1
ATOM 4476 C CA . GLN B 1 227 ? -4.16 -24.984 -3.666 1 95.12 227 GLN B CA 1
ATOM 4477 C C . GLN B 1 227 ? -2.994 -25.719 -4.309 1 95.12 227 GLN B C 1
ATOM 4479 O O . GLN B 1 227 ? -2.041 -25.094 -4.785 1 95.12 227 GLN B O 1
ATOM 4484 N N . THR B 1 228 ? -3.064 -27.047 -4.277 1 95.06 228 THR B N 1
ATOM 4485 C CA . THR B 1 228 ? -2.102 -27.875 -4.988 1 95.06 228 THR B CA 1
ATOM 4486 C C . THR B 1 228 ? -2.701 -28.406 -6.289 1 95.06 228 THR B C 1
ATOM 4488 O O . THR B 1 228 ? -3.92 -28.406 -6.469 1 95.06 228 THR B O 1
ATOM 4491 N N . ARG B 1 229 ? -1.812 -28.859 -7.164 1 96.56 229 ARG B N 1
ATOM 4492 C CA . ARG B 1 229 ? -2.254 -29.453 -8.422 1 96.56 229 ARG B CA 1
ATOM 4493 C C . ARG B 1 229 ? -3.098 -30.688 -8.172 1 96.56 229 ARG B C 1
ATOM 4495 O O . ARG B 1 229 ? -4.148 -30.875 -8.789 1 96.56 229 ARG B O 1
ATOM 4502 N N . GLU B 1 230 ? -2.684 -31.516 -7.23 1 96.56 230 GLU B N 1
ATOM 4503 C CA . GLU B 1 230 ? -3.391 -32.75 -6.875 1 96.56 230 GLU B CA 1
ATOM 4504 C C . GLU B 1 230 ? -4.801 -32.438 -6.375 1 96.56 230 GLU B C 1
ATOM 4506 O O . GLU B 1 230 ? -5.762 -33.094 -6.781 1 96.56 230 GLU B O 1
ATOM 4511 N N . GLU B 1 231 ? -4.895 -31.469 -5.598 1 97.19 231 GLU B N 1
ATOM 4512 C CA . GLU B 1 231 ? -6.203 -31.125 -5.059 1 97.19 231 GLU B CA 1
ATOM 4513 C C . GLU B 1 231 ? -7.098 -30.516 -6.137 1 97.19 231 GLU B C 1
ATOM 4515 O O . GLU B 1 231 ? -8.32 -30.688 -6.109 1 97.19 231 GLU B O 1
ATOM 4520 N N . GLY B 1 232 ? -6.496 -29.797 -7.062 1 98.06 232 GLY B N 1
ATOM 4521 C CA . GLY B 1 232 ? -7.258 -29.297 -8.195 1 98.06 232 GLY B CA 1
ATOM 4522 C C . GLY B 1 232 ? -7.91 -30.406 -9.008 1 98.06 232 GLY B C 1
ATOM 4523 O O . GLY B 1 232 ? -9.078 -30.297 -9.375 1 98.06 232 GLY B O 1
ATOM 4524 N N . MET B 1 233 ? -7.145 -31.469 -9.242 1 97.75 233 MET B N 1
ATOM 4525 C CA . MET B 1 233 ? -7.656 -32.594 -10.008 1 97.75 233 MET B CA 1
ATOM 4526 C C . MET B 1 233 ? -8.797 -33.281 -9.258 1 97.75 233 MET B C 1
ATOM 4528 O O . MET B 1 233 ? -9.859 -33.531 -9.836 1 97.75 233 MET B O 1
ATOM 4532 N N . LYS B 1 234 ? -8.586 -33.5 -7.965 1 97.94 234 LYS B N 1
ATOM 4533 C CA . LYS B 1 234 ? -9.594 -34.188 -7.141 1 97.94 234 LYS B CA 1
ATOM 4534 C C . LYS B 1 234 ? -10.883 -33.375 -7.07 1 97.94 234 LYS B C 1
ATOM 4536 O O . LYS B 1 234 ? -11.977 -33.906 -7.145 1 97.94 234 LYS B O 1
ATOM 4541 N N . THR B 1 235 ? -10.688 -32.094 -6.926 1 98.38 235 THR B N 1
ATOM 4542 C CA . THR B 1 235 ? -11.852 -31.219 -6.824 1 98.38 235 THR B CA 1
ATOM 4543 C C . THR B 1 235 ? -12.641 -31.219 -8.125 1 98.38 235 THR B C 1
ATOM 4545 O O . THR B 1 235 ? -13.875 -31.266 -8.109 1 98.38 235 THR B O 1
ATOM 4548 N N . MET B 1 236 ? -12 -31.172 -9.227 1 97.44 236 MET B N 1
ATOM 4549 C CA . MET B 1 236 ? -12.68 -31.188 -10.516 1 97.44 236 MET B CA 1
ATOM 4550 C C . MET B 1 236 ? -13.445 -32.5 -10.711 1 97.44 236 MET B C 1
ATOM 4552 O O . MET B 1 236 ? -14.539 -32.5 -11.281 1 97.44 236 MET B O 1
ATOM 4556 N N . GLU B 1 237 ? -12.875 -33.594 -10.25 1 96.44 237 GLU B N 1
ATOM 4557 C CA . GLU B 1 237 ? -13.578 -34.875 -10.297 1 96.44 237 GLU B CA 1
ATOM 4558 C C . GLU B 1 237 ? -14.898 -34.812 -9.539 1 96.44 237 GLU B C 1
ATOM 4560 O O . GLU B 1 237 ? -15.922 -35.344 -10.008 1 96.44 237 GLU B O 1
ATOM 4565 N N . LEU B 1 238 ? -14.828 -34.156 -8.43 1 96.5 238 LEU B N 1
ATOM 4566 C CA . LEU B 1 238 ? -16.031 -34 -7.621 1 96.5 238 LEU B CA 1
ATOM 4567 C C . LEU B 1 238 ? -17.062 -33.125 -8.344 1 96.5 238 LEU B C 1
ATOM 4569 O O . LEU B 1 238 ? -18.25 -33.469 -8.344 1 96.5 238 LEU B O 1
ATOM 4573 N N . ILE B 1 239 ? -16.609 -32.094 -8.977 1 96.38 239 ILE B N 1
ATOM 4574 C CA . ILE B 1 239 ? -17.5 -31.172 -9.688 1 96.38 239 ILE B CA 1
ATOM 4575 C C . ILE B 1 239 ? -18.203 -31.906 -10.828 1 96.38 239 ILE B C 1
ATOM 4577 O O . ILE B 1 239 ? -19.391 -31.719 -11.055 1 96.38 239 ILE B O 1
ATOM 4581 N N . LEU B 1 240 ? -17.547 -32.781 -11.492 1 94.88 240 LEU B N 1
ATOM 4582 C CA . LEU B 1 240 ? -18.062 -33.469 -12.664 1 94.88 240 LEU B CA 1
ATOM 4583 C C . LEU B 1 240 ? -19.188 -34.438 -12.266 1 94.88 240 LEU B C 1
ATOM 4585 O O . LEU B 1 240 ? -19.953 -34.875 -13.117 1 94.88 240 LEU B O 1
ATOM 4589 N N . GLN B 1 241 ? -19.297 -34.75 -11 1 93.06 241 GLN B N 1
ATOM 4590 C CA . GLN B 1 241 ? -20.312 -35.656 -10.516 1 93.06 241 GLN B CA 1
ATOM 4591 C C . GLN B 1 241 ? -21.625 -34.938 -10.219 1 93.06 241 GLN B C 1
ATOM 4593 O O . GLN B 1 241 ? -22.656 -35.562 -10 1 93.06 241 GLN B O 1
ATOM 4598 N N . ARG B 1 242 ? -21.516 -33.688 -10.328 1 92.94 242 ARG B N 1
ATOM 4599 C CA . ARG B 1 242 ? -22.703 -32.906 -10.008 1 92.94 242 ARG B CA 1
ATOM 4600 C C . ARG B 1 242 ? -23.703 -32.906 -11.164 1 92.94 242 ARG B C 1
ATOM 4602 O O . ARG B 1 242 ? -23.312 -33.094 -12.32 1 92.94 242 ARG B O 1
ATOM 4609 N N . GLU B 1 243 ? -25 -32.656 -10.789 1 90.75 243 GLU B N 1
ATOM 4610 C CA . GLU B 1 243 ? -26.047 -32.594 -11.789 1 90.75 243 GLU B CA 1
ATOM 4611 C C . GLU B 1 243 ? -25.984 -31.281 -12.562 1 90.75 243 GLU B C 1
ATOM 4613 O O . GLU B 1 243 ? -26.094 -31.266 -13.797 1 90.75 243 GLU B O 1
ATOM 4618 N N . LYS B 1 244 ? -25.844 -30.281 -11.781 1 91.62 244 LYS B N 1
ATOM 4619 C CA . LYS B 1 244 ? -25.703 -28.953 -12.383 1 91.62 244 LYS B CA 1
ATOM 4620 C C . LYS B 1 244 ? -24.25 -28.469 -12.328 1 91.62 244 LYS B C 1
ATOM 4622 O O . LYS B 1 244 ? -23.719 -28.203 -11.242 1 91.62 244 LYS B O 1
ATOM 4627 N N . LEU B 1 245 ? -23.766 -28.297 -13.531 1 94.38 245 LEU B N 1
ATOM 4628 C CA . LEU B 1 245 ? -22.344 -27.953 -13.609 1 94.38 245 LEU B CA 1
ATOM 4629 C C . LEU B 1 245 ? -22.141 -26.453 -13.734 1 94.38 245 LEU B C 1
ATOM 4631 O O . LEU B 1 245 ? -22.922 -25.781 -14.422 1 94.38 245 LEU B O 1
ATOM 4635 N N . PRO B 1 246 ? -21.141 -25.938 -13.039 1 96.19 246 PRO B N 1
ATOM 4636 C CA . PRO B 1 246 ? -20.812 -24.531 -13.273 1 96.19 246 PRO B CA 1
ATOM 4637 C C . PRO B 1 246 ? -20.297 -24.266 -14.688 1 96.19 246 PRO B C 1
ATOM 4639 O O . PRO B 1 246 ? -19.672 -25.141 -15.289 1 96.19 246 PRO B O 1
ATOM 4642 N N . SER B 1 247 ? -20.594 -23.078 -15.164 1 96.38 247 SER B N 1
ATOM 4643 C CA . SER B 1 247 ? -20.141 -22.719 -16.5 1 96.38 247 SER B CA 1
ATOM 4644 C C . SER B 1 247 ? -18.719 -22.188 -16.469 1 96.38 247 SER B C 1
ATOM 4646 O O . SER B 1 247 ? -18.062 -22.078 -17.516 1 96.38 247 SER B O 1
ATOM 4648 N N . ALA B 1 248 ? -18.234 -21.812 -15.281 1 98.19 248 ALA B N 1
ATOM 4649 C CA . ALA B 1 248 ? -16.875 -21.297 -15.125 1 98.19 248 ALA B CA 1
ATOM 4650 C C . ALA B 1 248 ? -16.266 -21.75 -13.805 1 98.19 248 ALA B C 1
ATOM 4652 O O . ALA B 1 248 ? -16.984 -21.969 -12.82 1 98.19 248 ALA B O 1
ATOM 4653 N N . ILE B 1 249 ? -15 -21.938 -13.836 1 98.62 249 ILE B N 1
ATOM 4654 C CA . ILE B 1 249 ? -14.227 -22.328 -12.664 1 98.62 249 ILE B CA 1
ATOM 4655 C C . ILE B 1 249 ? -13.141 -21.281 -12.398 1 98.62 249 ILE B C 1
ATOM 4657 O O . ILE B 1 249 ? -12.305 -21.031 -13.266 1 98.62 249 ILE B O 1
ATOM 4661 N N . PHE B 1 250 ? -13.188 -20.672 -11.25 1 98.88 250 PHE B N 1
ATOM 4662 C CA . PHE B 1 250 ? -12.141 -19.781 -10.766 1 98.88 250 PHE B CA 1
ATOM 4663 C C . PHE B 1 250 ? -11.227 -20.516 -9.789 1 98.88 250 PHE B C 1
ATOM 4665 O O . PHE B 1 250 ? -11.633 -20.828 -8.664 1 98.88 250 PHE B O 1
ATOM 4672 N N . CYS B 1 251 ? -10.031 -20.797 -10.234 1 98.88 251 CYS B N 1
ATOM 4673 C CA . CYS B 1 251 ? -9.016 -21.406 -9.383 1 98.88 251 CYS B CA 1
ATOM 4674 C C . CYS B 1 251 ? -8.172 -20.328 -8.688 1 98.88 251 CYS B C 1
ATOM 4676 O O . CYS B 1 251 ? -7.695 -19.406 -9.344 1 98.88 251 CYS B O 1
ATOM 4678 N N . ALA B 1 252 ? -7.879 -20.516 -7.43 1 98.12 252 ALA B N 1
ATOM 4679 C CA . ALA B 1 252 ? -7.18 -19.5 -6.637 1 98.12 252 ALA B CA 1
ATOM 4680 C C . ALA B 1 252 ? -5.738 -19.344 -7.105 1 98.12 252 ALA B C 1
ATOM 4682 O O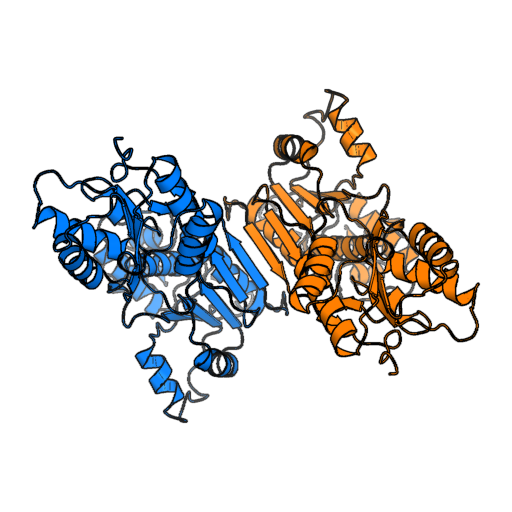 . ALA B 1 252 ? -5.098 -18.328 -6.824 1 98.12 252 ALA B O 1
ATOM 4683 N N . ASN B 1 253 ? -5.191 -20.344 -7.695 1 97.88 253 ASN B N 1
ATOM 4684 C CA . ASN B 1 253 ? -3.846 -20.234 -8.25 1 97.88 253 ASN B CA 1
ATOM 4685 C C . ASN B 1 253 ? -3.68 -21.141 -9.477 1 97.88 253 ASN B C 1
ATOM 4687 O O . ASN B 1 253 ? -4.523 -22 -9.734 1 97.88 253 ASN B O 1
ATOM 4691 N N . ASP B 1 254 ? -2.65 -20.922 -10.211 1 98.5 254 ASP B N 1
ATOM 4692 C CA . ASP B 1 254 ? -2.4 -21.641 -11.453 1 98.5 254 ASP B CA 1
ATOM 4693 C C . ASP B 1 254 ? -2.168 -23.125 -11.188 1 98.5 254 ASP B C 1
ATOM 4695 O O . ASP B 1 254 ? -2.578 -23.984 -11.984 1 98.5 254 ASP B O 1
ATOM 4699 N N . SER B 1 255 ? -1.539 -23.516 -10.086 1 97.19 255 SER B N 1
ATOM 4700 C CA . SER B 1 255 ? -1.297 -24.922 -9.773 1 97.19 255 SER B CA 1
ATOM 4701 C C . SER B 1 255 ? -2.605 -25.703 -9.672 1 97.19 255 SER B C 1
ATOM 4703 O O . SER B 1 255 ? -2.719 -26.812 -10.195 1 97.19 255 SER B O 1
ATOM 4705 N N . THR B 1 256 ? -3.535 -25.125 -9.016 1 98 256 THR B N 1
ATOM 4706 C CA . THR B 1 256 ? -4.863 -25.703 -8.93 1 98 256 THR B CA 1
ATOM 4707 C C . THR B 1 256 ? -5.484 -25.859 -10.312 1 98 256 THR B C 1
ATOM 4709 O O . THR B 1 256 ? -6.066 -26.906 -10.633 1 98 256 THR B O 1
ATOM 4712 N N . ALA B 1 257 ? -5.344 -24.875 -11.156 1 98.69 257 ALA B N 1
ATOM 4713 C CA . ALA B 1 257 ? -5.902 -24.891 -12.508 1 98.69 257 ALA B CA 1
ATOM 4714 C C . ALA B 1 257 ? -5.273 -26.016 -13.344 1 98.69 257 ALA B C 1
ATOM 4716 O O . ALA B 1 257 ? -5.957 -26.656 -14.141 1 98.69 257 ALA B O 1
ATOM 4717 N N . LEU B 1 258 ? -3.977 -26.203 -13.172 1 98.12 258 LEU B N 1
ATOM 4718 C CA . LEU B 1 258 ? -3.32 -27.297 -13.859 1 98.12 258 LEU B CA 1
ATOM 4719 C C . LEU B 1 258 ? -3.977 -28.625 -13.5 1 98.12 258 LEU B C 1
ATOM 4721 O O . LEU B 1 258 ? -4.18 -29.484 -14.367 1 98.12 258 LEU B O 1
ATOM 4725 N N . GLY B 1 259 ? -4.285 -28.766 -12.203 1 98 259 GLY B N 1
ATOM 4726 C CA . GLY B 1 259 ? -4.992 -29.953 -11.773 1 98 259 GLY B CA 1
ATOM 4727 C C . GLY B 1 259 ? -6.367 -30.094 -12.398 1 98 259 GLY B C 1
ATOM 4728 O O . GLY B 1 259 ? -6.766 -31.203 -12.789 1 98 259 GLY B O 1
ATOM 4729 N N . VAL B 1 260 ? -7.059 -29.016 -12.5 1 98.06 260 VAL B N 1
ATOM 4730 C CA . VAL B 1 260 ? -8.367 -29 -13.133 1 98.06 260 VAL B CA 1
ATOM 4731 C C . VAL B 1 260 ? -8.25 -29.453 -14.586 1 98.06 260 VAL B C 1
ATOM 4733 O O . VAL B 1 260 ? -9.023 -30.297 -15.039 1 98.06 260 VAL B O 1
ATOM 4736 N N . PHE B 1 261 ? -7.289 -28.969 -15.328 1 97.12 261 PHE B N 1
ATOM 4737 C CA . PHE B 1 261 ? -7.07 -29.344 -16.719 1 97.12 261 PHE B CA 1
ATOM 4738 C C . PHE B 1 261 ? -6.715 -30.828 -16.828 1 97.12 261 PHE B C 1
ATOM 4740 O O . PHE B 1 261 ? -7.145 -31.5 -17.766 1 97.12 261 PHE B O 1
ATOM 4747 N N . ASP B 1 262 ? -5.871 -31.312 -15.891 1 96.12 262 ASP B N 1
ATOM 4748 C CA . ASP B 1 262 ? -5.539 -32.719 -15.875 1 96.12 262 ASP B CA 1
ATOM 4749 C C . ASP B 1 262 ? -6.805 -33.594 -15.852 1 96.12 262 ASP B C 1
ATOM 4751 O O . ASP B 1 262 ? -6.914 -34.562 -16.594 1 96.12 262 ASP B O 1
ATOM 4755 N N . CYS B 1 263 ? -7.719 -33.25 -15.016 1 96.5 263 CYS B N 1
ATOM 4756 C CA . CYS B 1 263 ? -8.969 -33.969 -14.875 1 96.5 263 CYS B CA 1
ATOM 4757 C C . CYS B 1 263 ? -9.805 -33.875 -16.141 1 96.5 263 CYS B C 1
ATOM 4759 O O . CYS B 1 263 ? -10.312 -34.875 -16.641 1 96.5 263 CYS B O 1
ATOM 4761 N N . LEU B 1 264 ? -9.914 -32.656 -16.688 1 94.62 264 LEU B N 1
ATOM 4762 C CA . LEU B 1 264 ? -10.75 -32.438 -17.859 1 94.62 264 LEU B CA 1
ATOM 4763 C C . LEU B 1 264 ? -10.211 -33.188 -19.078 1 94.62 264 LEU B C 1
ATOM 4765 O O . LEU B 1 264 ? -10.977 -33.594 -19.953 1 94.62 264 LEU B O 1
ATOM 4769 N N . GLN B 1 265 ? -8.984 -33.312 -19.172 1 92.12 265 GLN B N 1
ATOM 4770 C CA . GLN B 1 265 ? -8.367 -34.062 -20.266 1 92.12 265 GLN B CA 1
ATOM 4771 C C . GLN B 1 265 ? -8.656 -35.562 -20.141 1 92.12 265 GLN B C 1
ATOM 4773 O O . GLN B 1 265 ? -8.859 -36.25 -21.141 1 92.12 265 GLN B O 1
ATOM 4778 N N . ARG B 1 266 ? -8.766 -36 -18.938 1 90.5 266 ARG B N 1
ATOM 4779 C CA . ARG B 1 266 ? -8.961 -37.438 -18.688 1 90.5 266 ARG B CA 1
ATOM 4780 C C . ARG B 1 266 ? -10.438 -37.812 -18.734 1 90.5 266 ARG B C 1
ATOM 4782 O O . ARG B 1 266 ? -10.797 -38.906 -19.172 1 90.5 266 ARG B O 1
ATOM 4789 N N . HIS B 1 267 ? -11.211 -36.906 -18.219 1 83.81 267 HIS B N 1
ATOM 4790 C CA . HIS B 1 267 ? -12.633 -37.188 -18.062 1 83.81 267 HIS B CA 1
ATOM 4791 C C . HIS B 1 267 ? -13.484 -36.188 -18.859 1 83.81 267 HIS B C 1
ATOM 4793 O O . HIS B 1 267 ? -13.992 -35.219 -18.297 1 83.81 267 HIS B O 1
ATOM 4799 N N . ARG B 1 268 ? -13.523 -36.375 -20.125 1 69.94 268 ARG B N 1
ATOM 4800 C CA . ARG B 1 268 ? -14.281 -35.406 -20.922 1 69.94 268 ARG B CA 1
ATOM 4801 C C . ARG B 1 268 ? -15.766 -35.75 -20.922 1 69.94 268 ARG B C 1
ATOM 4803 O O . ARG B 1 268 ? -16.156 -36.875 -21.141 1 69.94 268 ARG B O 1
ATOM 4810 N N . LYS B 1 269 ? -16.422 -35 -20.078 1 74.31 269 LYS B N 1
ATOM 4811 C CA . LYS B 1 269 ? -17.875 -35.094 -20.234 1 74.31 269 LYS B CA 1
ATOM 4812 C C . LYS B 1 269 ? -18.312 -34.406 -21.531 1 74.31 269 LYS B C 1
ATOM 4814 O O . LYS B 1 269 ? -17.922 -33.281 -21.828 1 74.31 269 LYS B O 1
ATOM 4819 N N . LYS B 1 270 ? -18.938 -35.219 -22.328 1 77.81 270 LYS B N 1
ATOM 4820 C CA . LYS B 1 270 ? -19.359 -34.719 -23.641 1 77.81 270 LYS B CA 1
ATOM 4821 C C . LYS B 1 270 ? -20.125 -33.406 -23.516 1 77.81 270 LYS B C 1
ATOM 4823 O O . LYS B 1 270 ? -21.047 -33.281 -22.688 1 77.81 270 LYS B O 1
ATOM 4828 N N . GLY B 1 271 ? -19.656 -32.344 -24.016 1 84.06 271 GLY B N 1
ATOM 4829 C CA . GLY B 1 271 ? -20.391 -31.094 -24.156 1 84.06 271 GLY B CA 1
ATOM 4830 C C . GLY B 1 271 ? -20.078 -30.094 -23.062 1 84.06 271 GLY B C 1
ATOM 4831 O O . GLY B 1 271 ? -20.578 -28.969 -23.078 1 84.06 271 GLY B O 1
ATOM 4832 N N . TYR B 1 272 ? -19.25 -30.594 -22.016 1 91 272 TYR B N 1
ATOM 4833 C CA . TYR B 1 272 ? -18.953 -29.672 -20.938 1 91 272 TYR B CA 1
ATOM 4834 C C . TYR B 1 272 ? -17.562 -29.078 -21.078 1 91 272 TYR B C 1
ATOM 4836 O O . TYR B 1 272 ? -16.562 -29.781 -20.922 1 91 272 TYR B O 1
ATOM 4844 N N . ILE B 1 273 ? -17.531 -27.812 -21.422 1 91.5 273 ILE B N 1
ATOM 4845 C CA . ILE B 1 273 ? -16.266 -27.078 -21.562 1 91.5 273 ILE B CA 1
ATOM 4846 C C . ILE B 1 273 ? -16.344 -25.781 -20.75 1 91.5 273 ILE B C 1
ATOM 4848 O O . ILE B 1 273 ? -16.641 -24.719 -21.297 1 91.5 273 ILE B O 1
ATOM 4852 N N . PRO B 1 274 ? -16.047 -25.891 -19.516 1 96.19 274 PRO B N 1
ATOM 4853 C CA . PRO B 1 274 ? -16.141 -24.688 -18.688 1 96.19 274 PRO B CA 1
ATOM 4854 C C . PRO B 1 274 ? -15 -23.703 -18.953 1 96.19 274 PRO B C 1
ATOM 4856 O O . PRO B 1 274 ? -13.906 -24.125 -19.359 1 96.19 274 PRO B O 1
ATOM 4859 N N . SER B 1 275 ? -15.297 -22.438 -18.781 1 98.31 275 SER B N 1
ATOM 4860 C CA . SER B 1 275 ? -14.219 -21.469 -18.703 1 98.31 275 SER B CA 1
ATOM 4861 C C . SER B 1 275 ? -13.391 -21.672 -17.438 1 98.31 275 SER B C 1
ATOM 4863 O O . SER B 1 275 ? -13.938 -21.969 -16.375 1 98.31 275 SER B O 1
ATOM 4865 N N . VAL B 1 276 ? -12.086 -21.594 -17.547 1 98.69 276 VAL B N 1
ATOM 4866 C CA . VAL B 1 276 ? -11.188 -21.734 -16.406 1 98.69 276 VAL B CA 1
ATOM 4867 C C . VAL B 1 276 ? -10.273 -20.516 -16.328 1 98.69 276 VAL B C 1
ATOM 4869 O O . VAL B 1 276 ? -9.633 -20.141 -17.312 1 98.69 276 VAL B O 1
ATOM 4872 N N . ILE B 1 277 ? -10.297 -19.844 -15.188 1 98.88 277 ILE B N 1
ATOM 4873 C CA . ILE B 1 277 ? -9.422 -18.719 -14.922 1 98.88 277 ILE B CA 1
ATOM 4874 C C . ILE B 1 277 ? -8.695 -18.922 -13.594 1 98.88 277 ILE B C 1
ATOM 4876 O O . ILE B 1 277 ? -9.211 -19.594 -12.695 1 98.88 277 ILE B O 1
ATOM 4880 N N . SER B 1 278 ? -7.504 -18.453 -13.477 1 98.88 278 SER B N 1
ATOM 4881 C CA . SER B 1 278 ? -6.734 -18.594 -12.242 1 98.88 278 SER B CA 1
ATOM 4882 C C . SER B 1 278 ? -5.855 -17.375 -11.992 1 98.88 278 SER B C 1
ATOM 4884 O O . SER B 1 278 ? -6.125 -16.297 -12.523 1 98.88 278 SER B O 1
ATOM 4886 N N . ILE B 1 279 ? -4.891 -17.422 -11.039 1 98.75 279 ILE B N 1
ATOM 4887 C CA . ILE B 1 279 ? -4.004 -16.344 -10.648 1 98.75 279 ILE B CA 1
ATOM 4888 C C . ILE B 1 279 ? -2.562 -16.844 -10.586 1 98.75 279 ILE B C 1
ATOM 4890 O O . ILE B 1 279 ? -2.311 -17.969 -10.125 1 98.75 279 ILE B O 1
ATOM 4894 N N . ASP B 1 280 ? -1.579 -15.969 -10.984 1 98.44 280 ASP B N 1
ATOM 4895 C CA . ASP B 1 280 ? -0.142 -16.125 -10.773 1 98.44 280 ASP B CA 1
ATOM 4896 C C . ASP B 1 280 ? 0.626 -15.914 -12.078 1 98.44 280 ASP B C 1
ATOM 4898 O O . ASP B 1 280 ? 1.703 -15.312 -12.078 1 98.44 280 ASP B O 1
ATOM 4902 N N . ASN B 1 281 ? 0.078 -16.531 -13.234 1 98.62 281 ASN B N 1
ATOM 4903 C CA . ASN B 1 281 ? 0.73 -16.5 -14.539 1 98.62 281 ASN B CA 1
ATOM 4904 C C . ASN B 1 281 ? 2.09 -17.188 -14.5 1 98.62 281 ASN B C 1
ATOM 4906 O O . ASN B 1 281 ? 3.1 -16.609 -14.898 1 98.62 281 ASN B O 1
ATOM 4910 N N . ILE B 1 282 ? 2.105 -18.406 -14.039 1 98.06 282 ILE B N 1
ATOM 4911 C CA . ILE B 1 282 ? 3.326 -19.203 -14.047 1 98.06 282 ILE B CA 1
ATOM 4912 C C . ILE B 1 282 ? 3.66 -19.609 -15.484 1 98.06 282 ILE B C 1
ATOM 4914 O O . ILE B 1 282 ? 2.809 -19.547 -16.375 1 98.06 282 ILE B O 1
ATOM 4918 N N . LEU B 1 283 ? 4.828 -20.078 -15.727 1 96.12 283 LEU B N 1
ATOM 4919 C CA . LEU B 1 283 ? 5.305 -20.422 -17.062 1 96.12 283 LEU B CA 1
ATOM 4920 C C . LEU B 1 283 ? 4.414 -21.5 -17.688 1 96.12 283 LEU B C 1
ATOM 4922 O O . LEU B 1 283 ? 4.094 -21.438 -18.875 1 96.12 283 LEU B O 1
ATOM 4926 N N . GLU B 1 284 ? 3.957 -22.469 -16.906 1 97.06 284 GLU B N 1
ATOM 4927 C CA . GLU B 1 284 ? 3.166 -23.594 -17.375 1 97.06 284 GLU B CA 1
ATOM 4928 C C . GLU B 1 284 ? 1.807 -23.141 -17.891 1 97.06 284 GLU B C 1
ATOM 4930 O O . GLU B 1 284 ? 1.155 -23.875 -18.656 1 97.06 284 GLU B O 1
ATOM 4935 N N . SER B 1 285 ? 1.38 -21.953 -17.469 1 97.12 285 SER B N 1
ATOM 4936 C CA . SER B 1 285 ? 0.061 -21.484 -17.875 1 97.12 285 SER B CA 1
ATOM 4937 C C . SER B 1 285 ? -0.01 -21.234 -19.375 1 97.12 285 SER B C 1
ATOM 4939 O O . SER B 1 285 ? -1.095 -21.25 -19.953 1 97.12 285 SER B O 1
ATOM 4941 N N . GLU B 1 286 ? 1.132 -21.016 -20 1 96.75 286 GLU B N 1
ATOM 4942 C CA . GLU B 1 286 ? 1.209 -20.781 -21.438 1 96.75 286 GLU B CA 1
ATOM 4943 C C . GLU B 1 286 ? 1.302 -22.094 -22.203 1 96.75 286 GLU B C 1
ATOM 4945 O O . GLU B 1 286 ? 1.232 -22.109 -23.438 1 96.75 286 GLU B O 1
ATOM 4950 N N . GLN B 1 287 ? 1.403 -23.188 -21.484 1 96.06 287 GLN B N 1
ATOM 4951 C CA . GLN B 1 287 ? 1.661 -24.469 -22.125 1 96.06 287 GLN B CA 1
ATOM 4952 C C . GLN B 1 287 ? 0.441 -25.391 -22.047 1 96.06 287 GLN B C 1
ATOM 4954 O O . GLN B 1 287 ? 0.427 -26.469 -22.625 1 96.06 287 GLN B O 1
ATOM 4959 N N . THR B 1 288 ? -0.526 -24.953 -21.312 1 96.12 288 THR B N 1
ATOM 4960 C CA . THR B 1 288 ? -1.745 -25.75 -21.203 1 96.12 288 THR B CA 1
ATOM 4961 C C . THR B 1 288 ? -2.545 -25.688 -22.5 1 96.12 288 THR B C 1
ATOM 4963 O O . THR B 1 288 ? -2.307 -24.828 -23.344 1 96.12 288 THR B O 1
ATOM 4966 N N . LYS B 1 289 ? -3.461 -26.688 -22.672 1 93.31 289 LYS B N 1
ATOM 4967 C CA . LYS B 1 289 ? -4.422 -26.734 -23.781 1 93.31 289 LYS B CA 1
ATOM 4968 C C . LYS B 1 289 ? -5.844 -26.906 -23.25 1 93.31 289 LYS B C 1
ATOM 4970 O O . LYS B 1 289 ? -6.215 -28 -22.797 1 93.31 289 LYS B O 1
ATOM 4975 N N . PRO B 1 290 ? -6.531 -25.859 -23.422 1 96 290 PRO B N 1
ATOM 4976 C CA . PRO B 1 290 ? -6.301 -24.5 -23.891 1 96 290 PRO B CA 1
ATOM 4977 C C . PRO B 1 290 ? -5.34 -23.719 -23.016 1 96 290 PRO B C 1
ATOM 4979 O O . PRO B 1 290 ? -5.152 -24.062 -21.844 1 96 290 PRO B O 1
ATOM 4982 N N . MET B 1 291 ? -4.734 -22.672 -23.609 1 98.19 291 MET B N 1
ATOM 4983 C CA . MET B 1 291 ? -3.871 -21.812 -22.812 1 98.19 291 MET B CA 1
ATOM 4984 C C . MET B 1 291 ? -4.664 -21.109 -21.719 1 98.19 291 MET B C 1
ATOM 4986 O O . MET B 1 291 ? -5.754 -20.594 -21.953 1 98.19 291 MET B O 1
ATOM 4990 N N . LEU B 1 292 ? -4.098 -21.078 -20.578 1 98.75 292 LEU B N 1
ATOM 4991 C CA . LEU B 1 292 ? -4.82 -20.719 -19.359 1 98.75 292 LEU B CA 1
ATOM 4992 C C . LEU B 1 292 ? -4.918 -19.203 -19.234 1 98.75 292 LEU B C 1
ATOM 4994 O O . LEU B 1 292 ? -3.902 -18.5 -19.234 1 98.75 292 LEU B O 1
ATOM 4998 N N . THR B 1 293 ? -6.152 -18.656 -19.234 1 98.88 293 THR B N 1
ATOM 4999 C CA . THR B 1 293 ? -6.395 -17.281 -18.797 1 98.88 293 THR B CA 1
ATOM 5000 C C . THR B 1 293 ? -6.078 -17.109 -17.312 1 98.88 293 THR B C 1
ATOM 5002 O O . THR B 1 293 ? -6.52 -17.922 -16.484 1 98.88 293 THR B O 1
ATOM 5005 N N . THR B 1 294 ? -5.238 -16.125 -16.969 1 98.88 294 THR B N 1
ATOM 5006 C CA . THR B 1 294 ? -4.773 -15.992 -15.594 1 98.88 294 THR B CA 1
ATOM 5007 C C . THR B 1 294 ? -4.508 -14.531 -15.25 1 98.88 294 THR B C 1
ATOM 5009 O O . THR B 1 294 ? -4.621 -13.656 -16.109 1 98.88 294 THR B O 1
ATOM 5012 N N . ILE B 1 295 ? -4.375 -14.195 -13.969 1 98.88 295 ILE B N 1
ATOM 5013 C CA . ILE B 1 295 ? -3.936 -12.891 -13.492 1 98.88 295 ILE B CA 1
ATOM 5014 C C . ILE B 1 295 ? -2.422 -12.898 -13.289 1 98.88 295 ILE B C 1
ATOM 5016 O O . ILE B 1 295 ? -1.89 -13.766 -12.594 1 98.88 295 ILE B O 1
ATOM 5020 N N . ASP B 1 296 ? -1.757 -12.008 -13.898 1 98.69 296 ASP B N 1
ATOM 5021 C CA . ASP B 1 296 ? -0.305 -11.914 -13.773 1 98.69 296 ASP B CA 1
ATOM 5022 C C . ASP B 1 296 ? 0.096 -11.219 -12.484 1 98.69 296 ASP B C 1
ATOM 5024 O O . ASP B 1 296 ? -0.335 -10.094 -12.219 1 98.69 296 ASP B O 1
ATOM 5028 N N . ILE B 1 297 ? 0.83 -11.867 -11.648 1 98.5 297 ILE B N 1
ATOM 5029 C CA . ILE B 1 297 ? 1.488 -11.297 -10.477 1 98.5 297 ILE B CA 1
ATOM 5030 C C . ILE B 1 297 ? 2.932 -10.93 -10.82 1 98.5 297 ILE B C 1
ATOM 5032 O O . ILE B 1 297 ? 3.68 -11.766 -11.336 1 98.5 297 ILE B O 1
ATOM 5036 N N . PRO B 1 298 ? 3.393 -9.703 -10.562 1 98 298 PRO B N 1
ATOM 5037 C CA . PRO B 1 298 ? 4.715 -9.25 -11 1 98 298 PRO B CA 1
ATOM 5038 C C . PRO B 1 298 ? 5.84 -9.742 -10.086 1 98 298 PRO B C 1
ATOM 5040 O O . PRO B 1 298 ? 6.461 -8.938 -9.383 1 98 298 PRO B O 1
ATOM 5043 N N . LYS B 1 299 ? 6.238 -10.977 -10.203 1 97.94 299 LYS B N 1
ATOM 5044 C CA . LYS B 1 299 ? 7.148 -11.688 -9.305 1 97.94 299 LYS B CA 1
ATOM 5045 C C . LYS B 1 299 ? 8.523 -11.023 -9.281 1 97.94 299 LYS B C 1
ATOM 5047 O O . LYS B 1 299 ? 9.102 -10.828 -8.211 1 97.94 299 LYS B O 1
ATOM 5052 N N . LYS B 1 300 ? 9.039 -10.648 -10.445 1 97.38 300 LYS B N 1
ATOM 5053 C CA . LYS B 1 300 ? 10.367 -10.055 -10.531 1 97.38 300 LYS B CA 1
ATOM 5054 C C . LYS B 1 300 ? 10.438 -8.734 -9.773 1 97.38 300 LYS B C 1
ATOM 5056 O O . LYS B 1 300 ? 11.367 -8.5 -9 1 97.38 300 LYS B O 1
ATOM 5061 N N . GLU B 1 301 ? 9.492 -7.902 -9.953 1 98.06 301 GLU B N 1
ATOM 5062 C CA . GLU B 1 301 ? 9.477 -6.605 -9.289 1 98.06 301 GLU B CA 1
ATOM 5063 C C . GLU B 1 301 ? 9.211 -6.758 -7.793 1 98.06 301 GLU B C 1
ATOM 5065 O O . GLU B 1 301 ? 9.727 -5.988 -6.98 1 98.06 301 GLU B O 1
ATOM 5070 N N . MET B 1 302 ? 8.352 -7.727 -7.484 1 98.38 302 MET B N 1
ATOM 5071 C CA . MET B 1 302 ? 8.133 -7.988 -6.066 1 98.38 302 MET B CA 1
ATOM 5072 C C . MET B 1 302 ? 9.43 -8.375 -5.371 1 98.38 302 MET B C 1
ATOM 5074 O O . MET B 1 302 ? 9.727 -7.895 -4.277 1 98.38 302 MET B O 1
ATOM 5078 N N . ALA B 1 303 ? 10.203 -9.219 -6.027 1 98.06 303 ALA B N 1
ATOM 5079 C CA . ALA B 1 303 ? 11.5 -9.617 -5.488 1 98.06 303 ALA B CA 1
ATOM 5080 C C . ALA B 1 303 ? 12.43 -8.414 -5.352 1 98.06 303 ALA B C 1
ATOM 5082 O O . ALA B 1 303 ? 13.094 -8.25 -4.324 1 98.06 303 ALA B O 1
ATOM 5083 N N . HIS B 1 304 ? 12.461 -7.602 -6.352 1 98 304 HIS B N 1
ATOM 5084 C CA . HIS B 1 304 ? 13.281 -6.398 -6.348 1 98 304 HIS B CA 1
ATOM 5085 C C . HIS B 1 304 ? 12.953 -5.508 -5.156 1 98 304 HIS B C 1
ATOM 5087 O O . HIS B 1 304 ? 13.844 -5.121 -4.395 1 98 304 HIS B O 1
ATOM 5093 N N . HIS B 1 305 ? 11.672 -5.227 -4.973 1 98.31 305 HIS B N 1
ATOM 5094 C CA . HIS B 1 305 ? 11.25 -4.324 -3.91 1 98.31 305 HIS B CA 1
ATOM 5095 C C . HIS B 1 305 ? 11.484 -4.938 -2.535 1 98.31 305 HIS B C 1
ATOM 5097 O O . HIS B 1 305 ? 11.789 -4.223 -1.576 1 98.31 305 HIS B O 1
ATOM 5103 N N . ALA B 1 306 ? 11.328 -6.266 -2.43 1 98.25 306 ALA B N 1
ATOM 5104 C CA . ALA B 1 306 ? 11.57 -6.934 -1.152 1 98.25 306 ALA B CA 1
ATOM 5105 C C . ALA B 1 306 ? 13.023 -6.781 -0.719 1 98.25 306 ALA B C 1
ATOM 5107 O O . ALA B 1 306 ? 13.305 -6.422 0.427 1 98.25 306 ALA B O 1
ATOM 5108 N N . VAL B 1 307 ? 13.953 -7.023 -1.633 1 97.12 307 VAL B N 1
ATOM 5109 C CA . VAL B 1 307 ? 15.375 -6.922 -1.318 1 97.12 307 VAL B CA 1
ATOM 5110 C C . VAL B 1 307 ? 15.734 -5.469 -1.024 1 97.12 307 VAL B C 1
ATOM 5112 O O . VAL B 1 307 ? 16.453 -5.184 -0.062 1 97.12 307 VAL B O 1
ATOM 5115 N N . ASN B 1 308 ? 15.203 -4.566 -1.848 1 96.75 308 ASN B N 1
ATOM 5116 C CA . ASN B 1 308 ? 15.461 -3.145 -1.642 1 96.75 308 ASN B CA 1
ATOM 5117 C C . ASN B 1 308 ? 14.984 -2.684 -0.266 1 96.75 308 ASN B C 1
ATOM 5119 O O . ASN B 1 308 ? 15.68 -1.92 0.41 1 96.75 308 ASN B O 1
ATOM 5123 N N . LEU B 1 309 ? 13.805 -3.086 0.104 1 96.81 309 LEU B N 1
ATOM 5124 C CA . LEU B 1 309 ? 13.258 -2.715 1.402 1 96.81 309 LEU B CA 1
ATOM 5125 C C . LEU B 1 309 ? 14.117 -3.258 2.537 1 96.81 309 LEU B C 1
ATOM 5127 O O . LEU B 1 309 ? 14.367 -2.561 3.521 1 96.81 309 LEU B O 1
ATOM 5131 N N . LEU B 1 310 ? 14.508 -4.484 2.422 1 95.94 310 LEU B N 1
ATOM 5132 C CA . LEU B 1 310 ? 15.344 -5.109 3.443 1 95.94 310 LEU B CA 1
ATOM 5133 C C . LEU B 1 310 ? 16.656 -4.359 3.6 1 95.94 310 LEU B C 1
ATOM 5135 O O . LEU B 1 310 ? 17.094 -4.094 4.719 1 95.94 310 LEU B O 1
ATOM 5139 N N . LEU B 1 311 ? 17.328 -4.027 2.492 1 95.56 311 LEU B N 1
ATOM 5140 C CA . LEU B 1 311 ? 18.578 -3.273 2.514 1 95.56 311 LEU B CA 1
ATOM 5141 C C . LEU B 1 311 ? 18.359 -1.897 3.139 1 95.56 311 LEU B C 1
ATOM 5143 O O . LEU B 1 311 ? 19.188 -1.445 3.939 1 95.56 311 LEU B O 1
ATOM 5147 N N . ASP B 1 312 ? 17.297 -1.251 2.754 1 95.81 312 ASP B N 1
ATOM 5148 C CA . ASP B 1 312 ? 16.953 0.053 3.312 1 95.81 312 ASP B CA 1
ATOM 5149 C C . ASP B 1 312 ? 16.828 -0.016 4.832 1 95.81 312 ASP B C 1
ATOM 5151 O O . ASP B 1 312 ? 17.297 0.87 5.543 1 95.81 312 ASP B O 1
ATOM 5155 N N . ARG B 1 313 ? 16.188 -1.044 5.297 1 94.94 313 ARG B N 1
ATOM 5156 C CA . ARG B 1 313 ? 15.992 -1.246 6.727 1 94.94 313 ARG B CA 1
ATOM 5157 C C . ARG B 1 313 ? 17.312 -1.514 7.426 1 94.94 313 ARG B C 1
ATOM 5159 O O . ARG B 1 313 ? 17.594 -0.956 8.492 1 94.94 313 ARG B O 1
ATOM 5166 N N . ILE B 1 314 ? 18.125 -2.348 6.879 1 92.94 314 ILE B N 1
ATOM 5167 C CA . ILE B 1 314 ? 19.422 -2.713 7.449 1 92.94 314 ILE B CA 1
ATOM 5168 C C . ILE B 1 314 ? 20.281 -1.469 7.59 1 92.94 314 ILE B C 1
ATOM 5170 O O . ILE B 1 314 ? 21.047 -1.34 8.555 1 92.94 314 ILE B O 1
ATOM 5174 N N . HIS B 1 315 ? 20.125 -0.552 6.684 1 92.38 315 HIS B N 1
ATOM 5175 C CA . HIS B 1 315 ? 20.906 0.679 6.711 1 92.38 315 HIS B CA 1
ATOM 5176 C C . HIS B 1 315 ? 20.203 1.762 7.52 1 92.38 315 HIS B C 1
ATOM 5178 O O . HIS B 1 315 ? 20.578 2.934 7.457 1 92.38 315 HIS B O 1
ATOM 5184 N N . ASN B 1 316 ? 19.125 1.438 8.172 1 91.62 316 ASN B N 1
ATOM 5185 C CA . ASN B 1 316 ? 18.391 2.293 9.102 1 91.62 316 ASN B CA 1
ATOM 5186 C C . ASN B 1 316 ? 17.812 3.518 8.398 1 91.62 316 ASN B C 1
ATOM 5188 O O . ASN B 1 316 ? 17.844 4.625 8.938 1 91.62 316 ASN B O 1
ATOM 5192 N N . GLN B 1 317 ? 17.406 3.232 7.195 1 90.38 317 GLN B N 1
ATOM 5193 C CA . GLN B 1 317 ? 16.875 4.348 6.418 1 90.38 317 GLN B CA 1
ATOM 5194 C C . GLN B 1 317 ? 15.383 4.555 6.691 1 90.38 317 GLN B C 1
ATOM 5196 O O . GLN B 1 317 ? 14.82 5.594 6.34 1 90.38 317 GLN B O 1
ATOM 5201 N N . HIS B 1 318 ? 14.734 3.588 7.27 1 91 318 HIS B N 1
ATOM 5202 C CA . HIS B 1 318 ? 13.375 3.744 7.762 1 91 318 HIS B CA 1
ATOM 5203 C C . HIS B 1 318 ? 13.133 2.9 9.008 1 91 318 HIS B C 1
ATOM 5205 O O . HIS B 1 318 ? 13.844 1.918 9.242 1 91 318 HIS B O 1
ATOM 5211 N N . SER B 1 319 ? 12.156 3.352 9.789 1 91.69 319 SER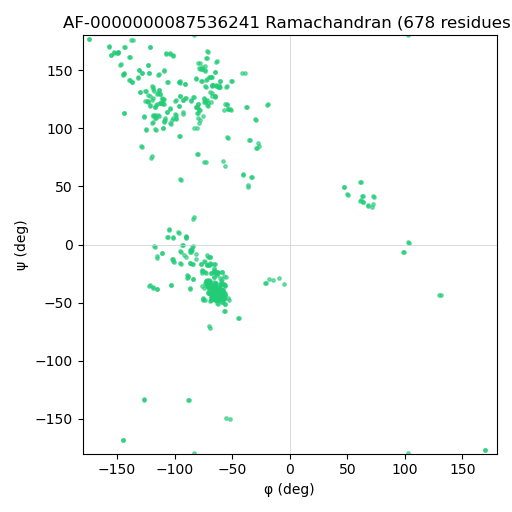 B N 1
ATOM 5212 C CA . SER B 1 319 ? 11.883 2.664 11.047 1 91.69 319 SER B CA 1
ATOM 5213 C C . SER B 1 319 ? 10.5 2.027 11.039 1 91.69 319 SER B C 1
ATOM 5215 O O . SER B 1 319 ? 10.32 0.909 11.531 1 91.69 319 SER B O 1
ATOM 5217 N N . ASN B 1 320 ? 9.516 2.684 10.469 1 94.31 320 ASN B N 1
ATOM 5218 C CA . ASN B 1 320 ? 8.164 2.145 10.398 1 94.31 320 ASN B CA 1
ATOM 5219 C C . ASN B 1 320 ? 8.078 0.957 9.445 1 94.31 320 ASN B C 1
ATOM 5221 O O . ASN B 1 320 ? 8.789 0.912 8.438 1 94.31 320 ASN B O 1
ATOM 5225 N N . ALA B 1 321 ? 7.242 -0.027 9.812 1 95.62 321 ALA B N 1
ATOM 5226 C CA . ALA B 1 321 ? 6.902 -1.044 8.82 1 95.62 321 ALA B CA 1
ATOM 5227 C C . ALA B 1 321 ? 6.195 -0.422 7.621 1 95.62 321 ALA B C 1
ATOM 5229 O O . ALA B 1 321 ? 5.352 0.462 7.777 1 95.62 321 ALA B O 1
ATOM 5230 N N . VAL B 1 322 ? 6.609 -0.851 6.43 1 96.75 322 VAL B N 1
ATOM 5231 C CA . VAL B 1 322 ? 6.062 -0.286 5.203 1 96.75 322 VAL B CA 1
ATOM 5232 C C . VAL B 1 322 ? 5.449 -1.397 4.352 1 96.75 322 VAL B C 1
ATOM 5234 O O . VAL B 1 322 ? 5.871 -2.553 4.43 1 96.75 322 VAL B O 1
ATOM 5237 N N . ARG B 1 323 ? 4.383 -1.014 3.633 1 97.75 323 ARG B N 1
ATOM 5238 C CA . ARG B 1 323 ? 3.773 -1.927 2.672 1 97.75 323 ARG B CA 1
ATOM 5239 C C . ARG B 1 323 ? 3.904 -1.392 1.25 1 97.75 323 ARG B C 1
ATOM 5241 O O . ARG B 1 323 ? 3.479 -0.272 0.959 1 97.75 323 ARG B O 1
ATOM 5248 N N . ILE B 1 324 ? 4.555 -2.162 0.423 1 98.31 324 ILE B N 1
ATOM 5249 C CA . ILE B 1 324 ? 4.602 -1.857 -1.002 1 98.31 324 ILE B CA 1
ATOM 5250 C C . ILE B 1 324 ? 3.57 -2.703 -1.746 1 98.31 324 ILE B C 1
ATOM 5252 O O . ILE B 1 324 ? 3.555 -3.93 -1.616 1 98.31 324 ILE B O 1
ATOM 5256 N N . GLU B 1 325 ? 2.717 -2.064 -2.453 1 98 325 GLU B N 1
ATOM 5257 C CA . GLU B 1 325 ? 1.703 -2.768 -3.234 1 98 325 GLU B CA 1
ATOM 5258 C C . GLU B 1 325 ? 1.943 -2.598 -4.73 1 98 325 GLU B C 1
ATOM 5260 O O . GLU B 1 325 ? 2.174 -1.483 -5.207 1 98 325 GLU B O 1
ATOM 5265 N N . LEU B 1 326 ? 1.954 -3.666 -5.473 1 98.06 326 LEU B N 1
ATOM 5266 C CA . LEU B 1 326 ? 2.061 -3.676 -6.93 1 98.06 326 LEU B CA 1
ATOM 5267 C C . LEU B 1 326 ? 0.743 -4.102 -7.566 1 98.06 326 LEU B C 1
ATOM 5269 O O . LEU B 1 326 ? -0.01 -4.883 -6.984 1 98.06 326 LEU B O 1
ATOM 5273 N N . PRO B 1 327 ? 0.481 -3.615 -8.734 1 97 327 PRO B N 1
ATOM 5274 C CA . PRO B 1 327 ? -0.736 -4.023 -9.438 1 97 327 PRO B CA 1
ATOM 5275 C C . PRO B 1 327 ? -0.601 -5.387 -10.109 1 97 327 PRO B C 1
ATOM 5277 O O . PRO B 1 327 ? 0.515 -5.855 -10.352 1 97 327 PRO B O 1
ATOM 5280 N N . CYS B 1 328 ? -1.729 -6.047 -10.234 1 97.19 328 CYS B N 1
ATOM 5281 C CA . CYS B 1 328 ? -1.811 -7.254 -11.047 1 97.19 328 CYS B CA 1
ATOM 5282 C C . CYS B 1 328 ? -2.512 -6.973 -12.375 1 97.19 328 CYS B C 1
ATOM 5284 O O . CYS B 1 328 ? -3.086 -5.902 -12.562 1 97.19 328 CYS B O 1
ATOM 5286 N N . ARG B 1 329 ? -2.369 -7.914 -13.375 1 97.06 329 ARG B N 1
ATOM 5287 C CA . ARG B 1 329 ? -2.938 -7.699 -14.695 1 97.06 329 ARG B CA 1
ATOM 5288 C C . ARG B 1 329 ? -3.607 -8.969 -15.219 1 97.06 329 ARG B C 1
ATOM 5290 O O . ARG B 1 329 ? -3.078 -10.07 -15.055 1 97.06 329 ARG B O 1
ATOM 5297 N N . LEU B 1 330 ? -4.719 -8.75 -15.836 1 98.81 330 LEU B N 1
ATOM 5298 C CA . LEU B 1 330 ? -5.406 -9.852 -16.5 1 98.81 330 LEU B CA 1
ATOM 5299 C C . LEU B 1 330 ? -4.699 -10.234 -17.797 1 98.81 330 LEU B C 1
ATOM 5301 O O . LEU B 1 330 ? -4.402 -9.375 -18.625 1 98.81 330 LEU B O 1
ATOM 5305 N N . ILE B 1 331 ? -4.352 -11.492 -17.938 1 98.75 331 ILE B N 1
ATOM 5306 C CA . ILE B 1 331 ? -3.826 -12.062 -19.172 1 98.75 331 ILE B CA 1
ATOM 5307 C C . ILE B 1 331 ? -4.863 -12.992 -19.797 1 98.75 331 ILE B C 1
ATOM 5309 O O . ILE B 1 331 ? -5.074 -14.109 -19.312 1 98.75 331 ILE B O 1
ATOM 5313 N N . VAL B 1 332 ? -5.461 -12.516 -20.828 1 98.75 332 VAL B N 1
ATOM 5314 C CA . VAL B 1 332 ? -6.504 -13.297 -21.484 1 98.75 332 VAL B CA 1
ATOM 5315 C C . VAL B 1 332 ? -5.871 -14.25 -22.5 1 98.75 332 VAL B C 1
ATOM 5317 O O . VAL B 1 332 ? -5.102 -13.82 -23.375 1 98.75 332 VAL B O 1
ATOM 5320 N N . ARG B 1 333 ? -6.191 -15.555 -22.312 1 98.25 333 ARG B N 1
ATOM 5321 C CA . ARG B 1 333 ? -5.762 -16.562 -23.266 1 98.25 333 ARG B CA 1
ATOM 5322 C C . ARG B 1 333 ? -6.941 -17.391 -23.75 1 98.25 333 ARG B C 1
ATOM 5324 O O . ARG B 1 333 ? -8.016 -16.859 -24.047 1 98.25 333 ARG B O 1
ATOM 5331 N N . GLU B 1 334 ? -6.824 -18.734 -23.797 1 97.81 334 GLU B N 1
ATOM 5332 C CA . GLU B 1 334 ? -7.809 -19.531 -24.531 1 97.81 334 GLU B CA 1
ATOM 5333 C C . GLU B 1 334 ? -8.82 -20.172 -23.578 1 97.81 334 GLU B C 1
ATOM 5335 O O . GLU B 1 334 ? -9.883 -20.625 -24.016 1 97.81 334 GLU B O 1
ATOM 5340 N N . SER B 1 335 ? -8.609 -20.188 -22.328 1 98.19 335 SER B N 1
ATOM 5341 C CA . SER B 1 335 ? -9.359 -21.047 -21.422 1 98.19 335 SER B CA 1
ATOM 5342 C C . SER B 1 335 ? -10.672 -20.406 -21 1 98.19 335 SER B C 1
ATOM 5344 O O . SER B 1 335 ? -11.438 -20.984 -20.219 1 98.19 335 SER B O 1
ATOM 5346 N N . CYS B 1 336 ? -10.953 -19.188 -21.438 1 98.19 336 CYS B N 1
ATOM 5347 C CA . CYS B 1 336 ? -12.219 -18.531 -21.125 1 98.19 336 CYS B CA 1
ATOM 5348 C C . CYS B 1 336 ? -13.008 -18.219 -22.391 1 98.19 336 CYS B C 1
ATOM 5350 O O . CYS B 1 336 ? -12.43 -17.812 -23.406 1 98.19 336 CYS B O 1
ATOM 5352 N N . SER B 1 337 ? -14.305 -18.516 -22.297 1 96 337 SER B N 1
ATOM 5353 C CA . SER B 1 337 ? -15.203 -18.25 -23.406 1 96 337 SER B CA 1
ATOM 5354 C C . SER B 1 337 ? -16.531 -17.688 -22.922 1 96 337 SER B C 1
ATOM 5356 O O . SER B 1 337 ? -16.844 -17.75 -21.734 1 96 337 SER B O 1
ATOM 5358 N N . TYR B 1 338 ? -17.25 -17.062 -23.859 1 95.06 338 TYR B N 1
ATOM 5359 C CA . TYR B 1 338 ? -18.578 -16.547 -23.547 1 95.06 338 TYR B CA 1
ATOM 5360 C C . TYR B 1 338 ? -19.516 -17.672 -23.109 1 95.06 338 TYR B C 1
ATOM 5362 O O . TYR B 1 338 ? -19.5 -18.766 -23.688 1 95.06 338 TYR B O 1
ATOM 5370 N N . CYS B 1 339 ? -20.297 -17.359 -21.984 1 89 339 CYS B N 1
ATOM 5371 C CA . CYS B 1 339 ? -21.25 -18.359 -21.5 1 89 339 CYS B CA 1
ATOM 5372 C C . CYS B 1 339 ? -22.453 -18.469 -22.438 1 89 339 CYS B C 1
ATOM 5374 O O . CYS B 1 339 ? -23.047 -17.469 -22.828 1 89 339 CYS B O 1
ATOM 5376 N N . GLY B 1 340 ? -22.438 -18.984 -23.609 1 67.69 340 GLY B N 1
ATOM 5377 C CA . GLY B 1 340 ? -23.562 -19.125 -24.531 1 67.69 340 GLY B CA 1
ATOM 5378 C C . GLY B 1 340 ? -24.906 -19.016 -23.828 1 67.69 340 GLY B C 1
ATOM 5379 O O . GLY B 1 340 ? -25.031 -19.328 -22.641 1 67.69 340 GLY B O 1
ATOM 5380 N N . ARG B 1 341 ? -25.938 -18.016 -24.141 1 47.31 341 ARG B N 1
ATOM 5381 C CA . ARG B 1 341 ? -27.344 -17.984 -23.719 1 47.31 341 ARG B CA 1
ATOM 5382 C C . ARG B 1 341 ? -27.984 -19.359 -23.875 1 47.31 341 ARG B C 1
ATOM 5384 O O . ARG B 1 341 ? -27.672 -20.094 -24.812 1 47.31 341 ARG B O 1
#